Protein AF-A0A8S3TKZ2-F1 (afdb_monomer_lite)

pLDDT: mean 73.87, std 22.92, range [24.56, 98.12]

Structure (mmCIF, N/CA/C/O backbone):
data_AF-A0A8S3TKZ2-F1
#
_entry.id   AF-A0A8S3TKZ2-F1
#
loop_
_atom_site.group_PDB
_atom_site.id
_atom_site.type_symbol
_atom_site.label_atom_id
_atom_site.label_alt_id
_atom_site.label_comp_id
_atom_site.label_asym_id
_atom_site.label_entity_id
_atom_site.label_seq_id
_atom_site.pdbx_PDB_ins_code
_atom_site.Cartn_x
_atom_site.Cartn_y
_atom_site.Cartn_z
_atom_site.occupancy
_atom_site.B_iso_or_equiv
_atom_site.auth_seq_id
_atom_site.auth_comp_id
_atom_site.auth_asym_id
_atom_site.auth_atom_id
_atom_site.pdbx_PDB_model_num
ATOM 1 N N . MET A 1 1 ? -61.947 -13.249 90.163 1.00 45.12 1 MET A N 1
ATOM 2 C CA . MET A 1 1 ? -62.497 -13.855 91.392 1.00 45.12 1 MET A CA 1
ATOM 3 C C . MET A 1 1 ? -62.872 -15.284 91.060 1.00 45.12 1 MET A C 1
ATOM 5 O O . MET A 1 1 ? -63.464 -15.494 90.008 1.00 45.12 1 MET A O 1
ATOM 9 N N . ASP A 1 2 ? -62.428 -16.234 91.877 1.00 40.62 2 ASP A N 1
ATOM 10 C CA . ASP A 1 2 ? -62.630 -17.671 91.678 1.00 40.62 2 ASP A CA 1
ATOM 11 C C . ASP A 1 2 ? -64.140 -18.015 91.756 1.00 40.62 2 ASP A C 1
ATOM 13 O O . ASP A 1 2 ? -64.802 -17.582 92.706 1.00 40.62 2 ASP A O 1
ATOM 17 N N . PRO A 1 3 ? -64.723 -18.746 90.783 1.00 48.19 3 PRO A N 1
ATOM 18 C CA . PRO A 1 3 ? -66.135 -19.147 90.809 1.00 48.19 3 PRO A CA 1
ATOM 19 C C . PRO A 1 3 ? -66.532 -19.989 92.034 1.00 48.19 3 PRO A C 1
ATOM 21 O O . PRO A 1 3 ? -67.718 -20.082 92.355 1.00 48.19 3 PRO A O 1
ATOM 24 N N . ASN A 1 4 ? -65.566 -20.605 92.725 1.00 50.78 4 ASN A N 1
ATOM 25 C CA . ASN A 1 4 ? -65.834 -21.394 93.928 1.00 50.78 4 ASN A CA 1
ATOM 26 C C . ASN A 1 4 ? -66.085 -20.536 95.180 1.00 50.78 4 ASN A C 1
ATOM 28 O O . ASN A 1 4 ? -66.913 -20.920 96.007 1.00 50.78 4 ASN A O 1
ATOM 32 N N . ASP A 1 5 ? -65.480 -19.349 95.284 1.00 51.66 5 ASP A N 1
ATOM 33 C CA . ASP A 1 5 ? -65.692 -18.441 96.426 1.00 51.66 5 ASP A CA 1
ATOM 34 C C . ASP A 1 5 ? -67.096 -17.822 96.414 1.00 51.66 5 ASP A C 1
ATOM 36 O O . ASP A 1 5 ? -67.701 -17.564 97.456 1.00 51.66 5 ASP A O 1
ATOM 40 N N . THR A 1 6 ? -67.667 -17.630 95.222 1.00 55.59 6 THR A N 1
ATOM 41 C CA . THR A 1 6 ? -69.013 -17.058 95.062 1.00 55.59 6 THR A CA 1
ATOM 42 C C . THR A 1 6 ? -70.107 -18.049 95.454 1.00 55.59 6 THR A C 1
ATOM 44 O O . THR A 1 6 ? -71.150 -17.644 95.964 1.00 55.59 6 THR A O 1
ATOM 47 N N . LYS A 1 7 ? -69.870 -19.353 95.268 1.00 52.72 7 LYS A N 1
ATOM 48 C CA . LYS A 1 7 ? -70.836 -20.406 95.605 1.00 52.72 7 LYS A CA 1
ATOM 49 C C . LYS A 1 7 ? -70.915 -20.661 97.116 1.00 52.72 7 LYS A C 1
ATOM 51 O O . LYS A 1 7 ? -72.009 -20.871 97.632 1.00 52.72 7 LYS A O 1
ATOM 56 N N . LEU A 1 8 ? -69.785 -20.546 97.821 1.00 53.97 8 LEU A N 1
ATOM 57 C CA . LEU A 1 8 ? -69.705 -20.653 99.284 1.00 53.97 8 LEU A CA 1
ATOM 58 C C . LEU A 1 8 ? -70.418 -19.490 99.998 1.00 53.97 8 LEU A C 1
ATOM 60 O O . LEU A 1 8 ? -71.200 -19.726 100.916 1.00 53.97 8 LEU A O 1
ATOM 64 N N . LEU A 1 9 ? -70.254 -18.254 99.514 1.00 55.41 9 LEU A N 1
ATOM 65 C CA . LEU A 1 9 ? -70.949 -17.075 100.055 1.00 55.41 9 LEU A CA 1
ATOM 66 C C . LEU A 1 9 ? -72.476 -17.109 99.840 1.00 55.41 9 LEU A C 1
ATOM 68 O O . LEU A 1 9 ? -73.227 -16.607 100.680 1.00 55.41 9 LEU A O 1
ATOM 72 N N . LEU A 1 10 ? -72.948 -17.718 98.745 1.00 55.66 10 LEU A N 1
ATOM 73 C CA . LEU A 1 10 ? -74.380 -17.886 98.441 1.00 55.66 10 LEU A CA 1
ATOM 74 C C . LEU A 1 10 ? -75.053 -18.982 99.294 1.00 55.66 10 LEU A C 1
ATOM 76 O O . LEU A 1 10 ? -76.226 -18.848 99.657 1.00 55.66 10 LEU A O 1
ATOM 80 N N . GLU A 1 11 ? -74.328 -20.045 99.659 1.00 54.12 11 GLU A N 1
ATOM 81 C CA . GLU A 1 11 ? -74.835 -21.082 100.573 1.00 54.12 11 GLU A CA 1
ATOM 82 C C . GLU A 1 11 ? -74.856 -20.617 102.039 1.00 54.12 11 GLU A C 1
ATOM 84 O O . GLU A 1 11 ? -75.767 -20.982 102.787 1.00 54.12 11 GLU A O 1
ATOM 89 N N . GLU A 1 12 ? -73.914 -19.759 102.444 1.00 53.69 12 GLU A N 1
ATOM 90 C CA . GLU A 1 12 ? -73.842 -19.218 103.808 1.00 53.69 12 GLU A CA 1
ATOM 91 C C . GLU A 1 12 ? -74.908 -18.134 104.072 1.00 53.69 12 GLU A C 1
ATOM 93 O O . GLU A 1 12 ? -75.463 -18.045 105.168 1.00 53.69 12 GLU A O 1
ATOM 98 N N . THR A 1 13 ? -75.295 -17.374 103.042 1.00 52.72 13 THR A N 1
ATOM 99 C CA . THR A 1 13 ? -76.398 -16.397 103.123 1.00 52.72 13 THR A CA 1
ATOM 100 C C . THR A 1 13 ? -77.785 -17.044 103.066 1.00 52.72 13 THR A C 1
ATOM 102 O O . THR A 1 13 ? -78.695 -16.586 103.762 1.00 52.72 13 THR A O 1
ATOM 105 N N . SER A 1 14 ? -77.948 -18.155 102.337 1.00 50.16 14 SER A N 1
ATOM 106 C CA . SER A 1 14 ? -79.237 -18.866 102.229 1.00 50.16 14 SER A CA 1
ATOM 107 C C . SER A 1 14 ? -79.668 -19.578 103.521 1.00 50.16 14 SER A C 1
ATOM 109 O O . SER A 1 14 ? -80.851 -19.857 103.697 1.00 50.16 14 SER A O 1
ATOM 111 N N . LYS A 1 15 ? -78.745 -19.853 104.457 1.00 49.66 15 LYS A N 1
ATOM 112 C CA . LYS A 1 15 ? -79.069 -20.474 105.758 1.00 49.66 15 LYS A CA 1
ATOM 113 C C . LYS A 1 15 ? -79.494 -19.489 106.856 1.00 49.66 15 LYS A C 1
ATOM 115 O O . LYS A 1 15 ? -80.065 -19.935 107.844 1.00 49.66 15 LYS A O 1
ATOM 120 N N . ASN A 1 16 ? -79.278 -18.180 106.685 1.00 51.59 16 ASN A N 1
ATOM 121 C CA . ASN A 1 16 ? -79.499 -17.174 107.739 1.00 51.59 16 ASN A CA 1
ATOM 122 C C . ASN A 1 16 ? -80.705 -16.239 107.522 1.00 51.59 16 ASN A C 1
ATOM 124 O O . ASN A 1 16 ? -80.863 -15.273 108.262 1.00 51.59 16 ASN A O 1
ATOM 128 N N . THR A 1 17 ? -81.580 -16.496 106.548 1.00 49.69 17 THR A N 1
ATOM 129 C CA . THR A 1 17 ? -82.767 -15.651 106.309 1.00 49.69 17 THR A CA 1
ATOM 130 C C . THR A 1 17 ? -84.043 -16.476 106.159 1.00 49.69 17 THR A C 1
ATOM 132 O O . THR A 1 17 ? -84.601 -16.626 105.077 1.00 49.69 17 THR A O 1
ATOM 135 N N . LEU A 1 18 ? -84.541 -16.985 107.285 1.00 47.88 18 LEU A N 1
ATOM 136 C CA . LEU A 1 18 ? -85.962 -17.272 107.461 1.00 47.88 18 LEU A CA 1
ATOM 137 C C . LEU A 1 18 ? -86.534 -16.215 108.411 1.00 47.88 18 LEU A C 1
ATOM 139 O O . LEU A 1 18 ? -86.018 -16.016 109.505 1.00 47.88 18 LEU A O 1
ATOM 143 N N . GLU A 1 19 ? -87.589 -15.549 107.936 1.00 48.75 19 GLU A N 1
ATOM 144 C CA . GLU A 1 19 ? -88.467 -14.620 108.664 1.00 48.75 19 GLU A CA 1
ATOM 145 C C . GLU A 1 19 ? -87.931 -13.202 108.940 1.00 48.75 19 GLU A C 1
ATOM 147 O O . GLU A 1 19 ? -87.877 -12.727 110.070 1.00 48.75 19 GLU A O 1
ATOM 152 N N . ALA A 1 20 ? -87.663 -12.449 107.868 1.00 48.16 20 ALA A N 1
ATOM 153 C CA . ALA A 1 20 ? -87.858 -10.999 107.897 1.00 48.16 20 ALA A CA 1
ATOM 154 C C . ALA A 1 20 ? -89.166 -10.672 107.164 1.00 48.16 20 ALA A C 1
ATOM 156 O O . ALA A 1 20 ? -89.285 -10.866 105.954 1.00 48.16 20 ALA A O 1
ATOM 157 N N . ASN A 1 21 ? -90.165 -10.201 107.908 1.00 51.31 21 ASN A N 1
ATOM 158 C CA . ASN A 1 21 ? -91.444 -9.734 107.382 1.00 51.31 21 ASN A CA 1
ATOM 159 C C . ASN A 1 21 ? -91.210 -8.392 106.656 1.00 51.31 21 ASN A C 1
ATOM 161 O O . ASN A 1 21 ? -91.318 -7.320 107.250 1.00 51.31 21 ASN A O 1
ATOM 165 N N . ILE A 1 22 ? -90.761 -8.452 105.398 1.00 54.84 22 ILE A N 1
ATOM 166 C CA . ILE A 1 22 ? -90.490 -7.273 104.567 1.00 54.84 22 ILE A CA 1
ATOM 167 C C . ILE A 1 22 ? -91.835 -6.694 104.116 1.00 54.84 22 ILE A C 1
ATOM 169 O O . ILE A 1 22 ? -92.606 -7.371 103.437 1.00 54.84 22 ILE A O 1
ATOM 173 N N . GLU A 1 23 ? -92.119 -5.438 104.472 1.00 57.44 23 GLU A N 1
ATOM 174 C CA . GLU A 1 23 ? -93.346 -4.763 104.040 1.00 57.44 23 GLU A CA 1
ATOM 175 C C . GLU A 1 23 ? -93.497 -4.792 102.499 1.00 57.44 23 GLU A C 1
ATOM 177 O O . GLU A 1 23 ? -92.521 -4.544 101.782 1.00 57.44 23 GLU A O 1
ATOM 182 N N . PRO A 1 24 ? -94.711 -5.017 101.954 1.00 63.19 24 PRO A N 1
ATOM 183 C CA . PRO A 1 24 ? -94.948 -5.155 100.510 1.00 63.19 24 PRO A CA 1
ATOM 184 C C . PRO A 1 24 ? -94.405 -3.995 99.659 1.00 63.19 24 PRO A C 1
ATOM 186 O O . PRO A 1 24 ? -93.946 -4.203 98.536 1.00 63.19 24 PRO A O 1
ATOM 189 N N . LYS A 1 25 ? -94.402 -2.773 100.210 1.00 65.69 25 LYS A N 1
ATOM 190 C CA . LYS A 1 25 ? -93.848 -1.576 99.553 1.00 65.69 25 LYS A CA 1
ATOM 191 C C . LYS A 1 25 ? -92.332 -1.657 99.365 1.00 65.69 25 LYS A C 1
ATOM 193 O O . LYS A 1 25 ? -91.816 -1.202 98.349 1.00 65.69 25 LYS A O 1
ATOM 198 N N . THR A 1 26 ? -91.617 -2.255 100.312 1.00 68.38 26 THR A N 1
ATOM 199 C CA . THR A 1 26 ? -90.156 -2.390 100.276 1.00 68.38 26 THR A CA 1
ATOM 200 C C . THR A 1 26 ? -89.727 -3.403 99.211 1.00 68.38 26 THR A C 1
ATOM 202 O O . THR A 1 26 ? -88.758 -3.166 98.490 1.00 68.38 26 THR A O 1
ATOM 205 N N . LEU A 1 27 ? -90.497 -4.485 99.033 1.00 70.56 27 LEU A N 1
ATOM 206 C CA . LEU A 1 27 ? -90.277 -5.480 97.976 1.00 70.56 27 LEU A CA 1
ATOM 207 C C . LEU A 1 27 ? -90.553 -4.909 96.571 1.00 70.56 27 LEU A C 1
ATOM 209 O O . LEU A 1 27 ? -89.824 -5.201 95.623 1.00 70.56 27 LEU A O 1
ATOM 213 N N . GLU A 1 28 ? -91.566 -4.047 96.429 1.00 74.62 28 GLU A N 1
ATOM 214 C CA . GLU A 1 28 ? -91.862 -3.354 95.166 1.00 74.62 28 GLU A CA 1
ATOM 215 C C . GLU A 1 28 ? -90.729 -2.396 94.754 1.00 74.62 28 GLU A C 1
ATOM 217 O O . GLU A 1 28 ? -90.327 -2.363 93.587 1.00 74.62 28 GLU A O 1
ATOM 222 N N . VAL A 1 29 ? -90.175 -1.646 95.714 1.00 79.38 29 VAL A N 1
ATOM 223 C CA . VAL A 1 29 ? -89.032 -0.747 95.486 1.00 79.38 29 VAL A CA 1
ATOM 224 C C . VAL A 1 29 ? -87.781 -1.537 95.095 1.00 79.38 29 VAL A C 1
ATOM 226 O O . VAL A 1 29 ? -87.115 -1.170 94.127 1.00 79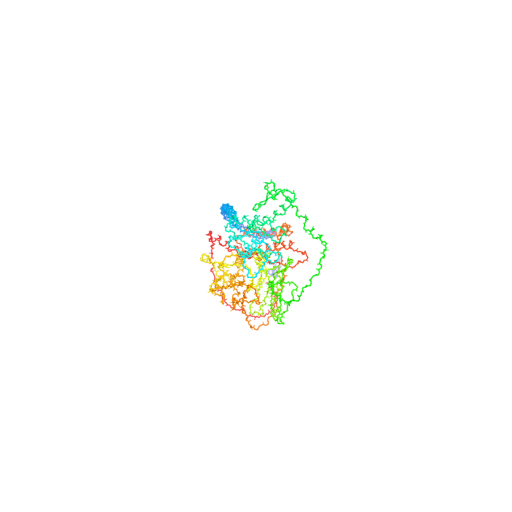.38 29 VAL A O 1
ATOM 229 N N . LEU A 1 30 ? -87.494 -2.654 95.771 1.00 76.12 30 LEU A N 1
ATOM 230 C CA . LEU A 1 30 ? -86.372 -3.539 95.434 1.00 76.12 30 LEU A CA 1
ATOM 231 C C . LEU A 1 30 ? -86.493 -4.129 94.021 1.00 76.12 30 LEU A C 1
ATOM 233 O O . LEU A 1 30 ? -85.522 -4.101 93.267 1.00 76.12 30 LEU A O 1
ATOM 237 N N . ASN A 1 31 ? -87.685 -4.575 93.614 1.00 79.06 31 ASN A N 1
ATOM 238 C CA . ASN A 1 31 ? -87.917 -5.083 92.258 1.00 79.06 31 ASN A CA 1
ATOM 239 C C . ASN A 1 31 ? -87.780 -3.989 91.187 1.00 79.06 31 ASN A C 1
ATOM 241 O O . ASN A 1 31 ? -87.237 -4.238 90.110 1.00 79.06 31 ASN A O 1
ATOM 245 N N . LYS A 1 32 ? -88.215 -2.755 91.477 1.00 81.94 32 LYS A N 1
ATOM 246 C CA . LYS A 1 32 ? -87.976 -1.603 90.593 1.00 81.94 32 LYS A CA 1
ATOM 247 C C . LYS A 1 32 ? -86.482 -1.315 90.451 1.00 81.94 32 LYS A C 1
ATOM 249 O O . LYS A 1 32 ? -86.010 -1.164 89.326 1.00 81.94 32 LYS A O 1
ATOM 254 N N . ILE A 1 33 ? -85.725 -1.306 91.549 1.00 83.75 33 ILE A N 1
ATOM 255 C CA . ILE A 1 33 ? -84.266 -1.113 91.521 1.00 83.75 33 ILE A CA 1
ATOM 256 C C . ILE A 1 33 ? -83.595 -2.216 90.694 1.00 83.75 33 ILE A C 1
ATOM 258 O O . ILE A 1 33 ? -82.811 -1.904 89.801 1.00 83.75 33 ILE A O 1
ATOM 262 N N . LEU A 1 34 ? -83.958 -3.482 90.912 1.00 80.19 34 LEU A N 1
ATOM 263 C CA . LEU A 1 34 ? -83.402 -4.622 90.180 1.00 80.19 34 LEU A CA 1
ATOM 264 C C . LEU A 1 34 ? -83.669 -4.532 88.670 1.00 80.19 34 LEU A C 1
ATOM 266 O O . LEU A 1 34 ? -82.749 -4.697 87.873 1.00 80.19 34 LEU A O 1
ATOM 270 N N . ASN A 1 35 ? -84.895 -4.195 88.266 1.00 82.12 35 ASN A N 1
ATOM 271 C CA . ASN A 1 35 ? -85.236 -4.006 86.852 1.00 82.12 35 ASN A CA 1
ATOM 272 C C . ASN A 1 35 ? -84.461 -2.841 86.218 1.00 82.12 35 ASN A C 1
ATOM 274 O O . ASN A 1 35 ? -84.045 -2.917 85.060 1.00 82.12 35 ASN A O 1
ATOM 278 N N . THR A 1 36 ? -84.218 -1.778 86.986 1.00 85.75 36 THR A N 1
ATOM 279 C CA . THR A 1 36 ? -83.426 -0.631 86.528 1.00 85.75 36 THR A CA 1
ATOM 280 C C . THR A 1 36 ? -81.954 -1.015 86.360 1.00 85.75 36 THR A C 1
ATOM 282 O O . THR A 1 36 ? -81.354 -0.691 85.337 1.00 85.75 36 THR A O 1
ATOM 285 N N . LEU A 1 37 ? -81.391 -1.777 87.305 1.00 83.12 37 LEU A N 1
ATOM 286 C CA . LEU A 1 37 ? -80.022 -2.300 87.240 1.00 83.12 37 LEU A CA 1
ATOM 287 C C . LEU A 1 37 ? -79.828 -3.268 86.066 1.00 83.12 37 LEU A C 1
ATOM 289 O O . LEU A 1 37 ? -78.842 -3.158 85.341 1.00 83.12 37 LEU A O 1
ATOM 293 N N . LEU A 1 38 ? -80.792 -4.156 85.809 1.00 82.44 38 LEU A N 1
ATOM 294 C CA . LEU A 1 38 ? -80.776 -5.039 84.637 1.00 82.44 38 LEU A CA 1
ATOM 295 C C . LEU A 1 38 ? -80.818 -4.240 83.327 1.00 82.44 38 LEU A C 1
ATOM 297 O O . LEU A 1 38 ? -80.052 -4.513 82.402 1.00 82.44 38 LEU A O 1
ATOM 301 N N . SER A 1 39 ? -81.658 -3.203 83.254 1.00 88.94 39 SER A N 1
ATOM 302 C CA . SER A 1 39 ? -81.695 -2.309 82.093 1.00 88.94 39 SER A CA 1
ATOM 303 C C . SER A 1 39 ? -80.388 -1.533 81.908 1.00 88.94 39 SER A C 1
ATOM 305 O O . SER A 1 39 ? -79.998 -1.284 80.766 1.00 88.94 39 SER A O 1
ATOM 307 N N . MET A 1 40 ? -79.727 -1.127 82.994 1.00 88.75 40 MET A N 1
ATOM 308 C CA . MET A 1 40 ? -78.432 -0.449 82.940 1.00 88.75 40 MET A CA 1
ATOM 309 C C . MET A 1 40 ? -77.329 -1.391 82.461 1.00 88.75 40 MET A C 1
ATOM 311 O O . MET A 1 40 ? -76.592 -1.012 81.556 1.00 88.75 40 MET A O 1
ATOM 315 N N . ASN A 1 41 ? -77.276 -2.627 82.962 1.00 84.81 41 ASN A N 1
ATOM 316 C CA . ASN A 1 41 ? -76.316 -3.632 82.498 1.00 84.81 41 ASN A CA 1
ATOM 317 C C . ASN A 1 41 ? -76.461 -3.920 80.998 1.00 84.81 41 ASN A C 1
ATOM 319 O O . ASN A 1 41 ? -75.466 -3.941 80.280 1.00 84.81 41 ASN A O 1
ATOM 323 N N . ASN A 1 42 ? -77.691 -4.037 80.488 1.00 87.19 42 ASN A N 1
ATOM 324 C CA . ASN A 1 42 ? -77.916 -4.223 79.050 1.00 87.19 42 ASN A CA 1
ATOM 325 C C . ASN A 1 42 ? -77.444 -3.021 78.211 1.00 87.19 42 ASN A C 1
ATOM 327 O O . ASN A 1 42 ? -76.952 -3.190 77.096 1.00 87.19 42 ASN A O 1
ATOM 331 N N . ARG A 1 43 ? -77.584 -1.792 78.728 1.00 92.44 43 ARG A N 1
ATOM 332 C CA . ARG A 1 43 ? -77.067 -0.587 78.058 1.00 92.44 43 ARG A CA 1
ATOM 333 C C . ARG A 1 43 ? -75.542 -0.523 78.098 1.00 92.44 43 ARG A C 1
ATOM 335 O O . ARG A 1 43 ? -74.959 -0.114 77.101 1.00 92.44 43 ARG A O 1
ATOM 342 N N . ILE A 1 44 ? -74.922 -0.936 79.203 1.00 90.62 44 ILE A N 1
ATOM 343 C CA . ILE A 1 44 ? -73.462 -1.020 79.344 1.00 90.62 44 ILE A CA 1
ATOM 344 C C . ILE A 1 44 ? -72.897 -2.019 78.334 1.00 90.62 44 ILE A C 1
ATOM 346 O O . ILE A 1 44 ? -72.031 -1.636 77.558 1.00 90.62 44 ILE A O 1
ATOM 350 N N . ALA A 1 45 ? -73.477 -3.218 78.228 1.00 85.50 45 ALA A N 1
ATOM 351 C CA . ALA A 1 45 ? -73.051 -4.215 77.244 1.00 85.50 45 ALA A CA 1
ATOM 352 C C . ALA A 1 45 ? -73.101 -3.677 75.802 1.00 85.50 45 ALA A C 1
ATOM 354 O O . ALA A 1 45 ? -72.194 -3.920 75.010 1.00 85.50 45 ALA A O 1
ATOM 355 N N . LYS A 1 46 ? -74.134 -2.887 75.465 1.00 90.44 46 LYS A N 1
ATOM 356 C CA . LYS A 1 46 ? -74.254 -2.243 74.147 1.00 90.44 46 LYS A CA 1
ATOM 357 C C . LYS A 1 46 ? -73.207 -1.145 73.924 1.00 90.44 46 LYS A C 1
ATOM 359 O O . LYS A 1 46 ? -72.736 -0.980 72.805 1.00 90.44 46 LYS A O 1
ATOM 364 N N . ILE A 1 47 ? -72.853 -0.392 74.966 1.00 90.94 47 ILE A N 1
ATOM 365 C CA . ILE A 1 47 ? -71.779 0.610 74.905 1.00 90.94 47 ILE A CA 1
ATOM 366 C C . ILE A 1 47 ? -70.431 -0.082 74.704 1.00 90.94 47 ILE A C 1
ATOM 368 O O . ILE A 1 47 ? -69.669 0.352 73.849 1.00 90.94 47 ILE A O 1
ATOM 372 N N . GLU A 1 48 ? -70.162 -1.172 75.421 1.00 88.38 48 GLU A N 1
ATOM 373 C CA . GLU A 1 48 ? -68.935 -1.962 75.262 1.00 88.38 48 GLU A CA 1
ATOM 374 C C . GLU A 1 48 ? -68.777 -2.465 73.820 1.00 88.38 48 GLU A C 1
ATOM 376 O O . GLU A 1 48 ? -67.702 -2.321 73.240 1.00 88.38 48 GLU A O 1
ATOM 381 N N . THR A 1 49 ? -69.863 -2.931 73.187 1.00 89.69 49 THR A N 1
ATOM 382 C CA . THR A 1 49 ? -69.820 -3.364 71.776 1.00 89.69 49 THR A CA 1
ATOM 383 C C . THR A 1 49 ? -69.569 -2.214 70.795 1.00 89.69 49 THR A C 1
ATOM 385 O O . THR A 1 49 ? -68.896 -2.398 69.785 1.00 89.69 49 THR A O 1
ATOM 388 N N . GLU A 1 50 ? -70.120 -1.023 71.039 1.00 91.06 50 GLU A N 1
ATOM 389 C CA . GLU A 1 50 ? -69.868 0.144 70.178 1.00 91.06 50 GLU A CA 1
ATOM 390 C C . GLU A 1 50 ? -68.453 0.713 70.376 1.00 91.06 50 GLU A C 1
ATOM 392 O O . GLU A 1 50 ? -67.839 1.168 69.413 1.00 91.06 50 GLU A O 1
ATOM 397 N N . VAL A 1 51 ? -67.897 0.637 71.589 1.00 91.81 51 VAL A N 1
ATOM 398 C CA . VAL A 1 51 ? -66.497 1.005 71.863 1.00 91.81 51 VAL A CA 1
ATOM 399 C C . VAL A 1 51 ? -65.535 0.080 71.116 1.00 91.81 51 VAL A C 1
ATOM 401 O O . VAL A 1 51 ? -64.563 0.560 70.538 1.00 91.81 51 VAL A O 1
ATOM 404 N N . GLU A 1 52 ? -65.834 -1.217 71.047 1.00 90.31 52 GLU A N 1
ATOM 405 C CA . GLU A 1 52 ? -65.037 -2.179 70.279 1.00 90.31 52 GLU A CA 1
ATOM 406 C C . GLU A 1 52 ? -65.012 -1.839 68.776 1.00 90.31 52 GLU A C 1
ATOM 408 O O . GLU A 1 52 ? -63.950 -1.838 68.153 1.00 90.31 52 GLU A O 1
ATOM 413 N N . LYS A 1 53 ? -66.151 -1.430 68.199 1.00 92.19 53 LYS A N 1
ATOM 414 C CA . LYS A 1 53 ? -66.214 -0.952 66.803 1.00 92.19 53 LYS A CA 1
ATOM 415 C C . LYS A 1 53 ? -65.414 0.331 66.573 1.00 92.19 53 LYS A C 1
ATOM 417 O O . LYS A 1 53 ? -64.835 0.508 65.504 1.00 92.19 53 LYS A O 1
ATOM 422 N N . ILE A 1 54 ? -65.391 1.243 67.547 1.00 92.56 54 ILE A N 1
ATOM 423 C CA . ILE A 1 54 ? -64.607 2.485 67.460 1.00 92.56 54 ILE A CA 1
ATOM 424 C C . ILE A 1 54 ? -63.105 2.178 67.437 1.00 92.56 54 ILE A C 1
ATOM 426 O O . ILE A 1 54 ? -62.364 2.843 66.709 1.00 92.56 54 ILE A O 1
ATOM 430 N N . GLU A 1 55 ? -62.654 1.167 68.180 1.00 87.88 55 GLU A N 1
ATOM 431 C CA . GLU A 1 55 ? -61.245 0.765 68.164 1.00 87.88 55 GLU A CA 1
ATOM 432 C C . GLU A 1 55 ? -60.836 0.191 66.793 1.00 87.88 55 GLU A C 1
ATOM 434 O O . GLU A 1 55 ? -59.768 0.540 66.288 1.00 87.88 55 GLU A O 1
ATOM 439 N N . ASP A 1 56 ? -61.715 -0.567 66.121 1.00 89.75 56 ASP A N 1
ATOM 440 C CA . ASP A 1 56 ? -61.480 -1.043 64.744 1.00 89.75 56 ASP A CA 1
ATOM 441 C C . ASP A 1 56 ? -61.377 0.121 63.737 1.00 89.75 56 ASP A C 1
ATOM 443 O O . ASP A 1 56 ? -60.437 0.196 62.941 1.00 89.75 56 ASP A O 1
ATOM 447 N N . VAL A 1 57 ? -62.277 1.111 63.822 1.00 92.75 57 VAL A N 1
ATOM 448 C CA . VAL A 1 57 ? -62.224 2.322 62.975 1.00 92.75 57 VAL A CA 1
ATOM 449 C C . VAL A 1 57 ? -60.928 3.105 63.196 1.00 92.75 57 VAL A C 1
ATOM 451 O O . VAL A 1 57 ? -60.315 3.583 62.240 1.00 92.75 57 VAL A O 1
ATOM 454 N N . LYS A 1 58 ? -60.474 3.226 64.445 1.00 92.19 58 LYS A N 1
ATOM 455 C CA . LYS A 1 58 ? -59.210 3.889 64.787 1.00 92.19 58 LYS A CA 1
ATOM 456 C C . LYS A 1 58 ? -58.009 3.151 64.192 1.00 92.19 58 LYS A C 1
ATOM 458 O O . LYS A 1 58 ? -57.091 3.800 63.685 1.00 92.19 58 LYS A O 1
ATOM 463 N N . GLN A 1 59 ? -58.025 1.820 64.195 1.00 89.94 59 GLN A N 1
ATOM 464 C CA . GLN A 1 59 ? -56.971 1.014 63.583 1.00 89.94 59 GLN A CA 1
ATOM 465 C C . GLN A 1 59 ? -56.935 1.187 62.056 1.00 89.94 59 GLN A C 1
ATOM 467 O O . GLN A 1 59 ? -55.864 1.400 61.482 1.00 89.94 59 GLN A O 1
ATOM 472 N N . GLN A 1 60 ? -58.098 1.191 61.397 1.00 92.81 60 GLN A N 1
ATOM 473 C CA . GLN A 1 60 ? -58.202 1.464 59.959 1.00 92.81 60 GLN A CA 1
ATOM 474 C C . GLN A 1 60 ? -57.732 2.882 59.606 1.00 92.81 60 GLN A C 1
ATOM 476 O O . GLN A 1 60 ? -56.977 3.062 58.648 1.00 92.81 60 GLN A O 1
ATOM 481 N N . LEU A 1 61 ? -58.109 3.887 60.403 1.00 94.38 61 LEU A N 1
ATOM 482 C CA . LEU A 1 61 ? -57.681 5.274 60.209 1.00 94.38 61 LEU A CA 1
ATOM 483 C C . LEU A 1 61 ? -56.157 5.413 60.315 1.00 94.38 61 LEU A C 1
ATOM 485 O O . LEU A 1 61 ? -55.548 6.099 59.497 1.00 94.38 61 LEU A O 1
ATOM 489 N N . SER A 1 62 ? -55.526 4.707 61.257 1.00 92.25 62 SER A N 1
ATOM 490 C CA . SER A 1 62 ? -54.066 4.695 61.382 1.00 92.25 62 SER A CA 1
ATOM 491 C C . SER A 1 62 ? -53.380 4.136 60.130 1.00 92.25 62 SER A C 1
ATOM 493 O O . SER A 1 62 ? -52.353 4.671 59.715 1.00 92.25 62 SER A O 1
ATOM 495 N N . SER A 1 63 ? -53.957 3.113 59.490 1.00 92.31 63 SER A N 1
ATOM 496 C CA . SER A 1 63 ? -53.438 2.574 58.225 1.00 92.31 63 SER A CA 1
ATOM 497 C C . 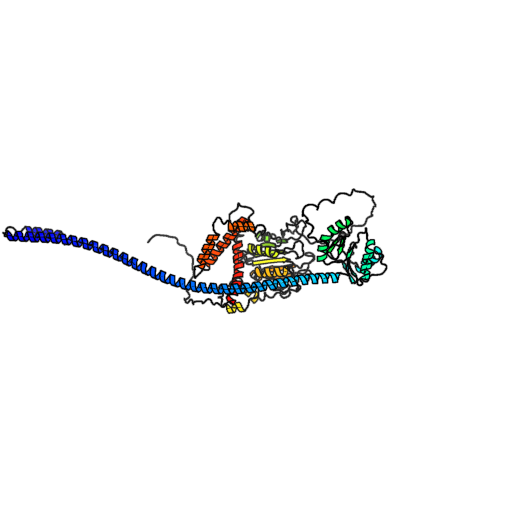SER A 1 63 ? -53.566 3.568 57.065 1.00 92.31 63 SER A C 1
ATOM 499 O O . SER A 1 63 ? -52.661 3.674 56.235 1.00 92.31 63 SER A O 1
ATOM 501 N N . VAL A 1 64 ? -54.668 4.322 57.004 1.00 93.88 64 VAL A N 1
ATOM 502 C CA . VAL A 1 64 ? -54.878 5.347 55.969 1.00 93.88 64 VAL A CA 1
ATOM 503 C C . VAL A 1 64 ? -53.885 6.498 56.121 1.00 93.88 64 VAL A C 1
ATOM 505 O O . VAL A 1 64 ? -53.321 6.926 55.119 1.00 93.88 64 VAL A O 1
ATOM 508 N N . VAL A 1 65 ? -53.615 6.947 57.350 1.00 93.62 65 VAL A N 1
ATOM 509 C CA . VAL A 1 65 ? -52.619 7.999 57.620 1.00 93.62 65 VAL A CA 1
ATOM 510 C C . VAL A 1 65 ? -51.229 7.571 57.141 1.00 93.62 65 VAL A C 1
ATOM 512 O O . VAL A 1 65 ? -50.603 8.299 56.383 1.00 93.62 65 VAL A O 1
ATOM 515 N N . GLN A 1 66 ? -50.800 6.344 57.448 1.00 91.69 66 GLN A N 1
ATOM 516 C CA . GLN A 1 66 ? -49.507 5.828 56.971 1.00 91.69 66 GLN A CA 1
ATOM 517 C C . GLN A 1 66 ? -49.407 5.773 55.440 1.00 91.69 66 GLN A C 1
ATOM 519 O O . GLN A 1 66 ? -48.352 6.037 54.863 1.00 91.69 66 GLN A O 1
ATOM 524 N N . ARG A 1 67 ? -50.502 5.420 54.756 1.00 93.81 67 ARG A N 1
ATOM 525 C CA . ARG A 1 67 ? -50.547 5.440 53.287 1.00 93.81 67 ARG A CA 1
ATOM 526 C C . ARG A 1 67 ? -50.496 6.861 52.733 1.00 93.81 67 ARG A C 1
ATOM 528 O O . ARG A 1 67 ? -49.865 7.063 51.701 1.00 93.81 67 ARG A O 1
ATOM 535 N N . MET A 1 68 ? -51.135 7.818 53.404 1.00 93.69 68 MET A N 1
ATOM 536 C CA . MET A 1 68 ? -51.096 9.231 53.029 1.00 93.69 68 MET A CA 1
ATOM 537 C C . MET A 1 68 ? -49.675 9.790 53.136 1.00 93.69 68 MET A C 1
ATOM 539 O O . MET A 1 68 ? -49.195 10.374 52.170 1.00 93.69 68 MET A O 1
ATOM 543 N N . ASP A 1 69 ? -48.966 9.494 54.229 1.00 92.31 69 ASP A N 1
ATOM 544 C CA . ASP A 1 69 ? -47.564 9.894 54.411 1.00 92.31 69 ASP A CA 1
ATOM 545 C C . ASP A 1 69 ? -46.676 9.350 53.280 1.00 92.31 69 ASP A C 1
ATOM 547 O O . ASP A 1 69 ? -45.802 10.038 52.755 1.00 92.31 69 ASP A O 1
ATOM 551 N N . HIS A 1 70 ? -46.907 8.105 52.850 1.00 91.75 70 HIS A N 1
ATOM 552 C CA . HIS A 1 70 ? -46.162 7.529 51.730 1.00 91.75 70 HIS A CA 1
ATOM 553 C C . HIS A 1 70 ? -46.450 8.248 50.402 1.00 91.75 70 HIS A C 1
ATOM 555 O O . HIS A 1 70 ? -45.534 8.484 49.616 1.00 91.75 70 HIS A O 1
ATOM 561 N N . VAL A 1 71 ? -47.705 8.629 50.153 1.00 93.12 71 VAL A N 1
ATOM 562 C CA . VAL A 1 71 ? -48.089 9.383 48.952 1.00 93.12 71 VAL A CA 1
ATOM 563 C C . VAL A 1 71 ? -47.490 10.790 48.961 1.00 93.12 71 VAL A C 1
ATOM 565 O O . VAL A 1 71 ? -46.995 11.228 47.926 1.00 93.12 71 VAL A O 1
ATOM 568 N N . GLU A 1 72 ? -47.482 11.480 50.101 1.00 92.75 72 GLU A N 1
ATOM 569 C CA . GLU A 1 72 ? -46.878 12.813 50.223 1.00 92.75 72 GLU A CA 1
ATOM 570 C C . GLU A 1 72 ? -45.373 12.788 49.939 1.00 92.75 72 GLU A C 1
ATOM 572 O O . GLU A 1 72 ? -44.881 13.624 49.179 1.00 92.75 72 GLU A O 1
ATOM 577 N N . ASN A 1 73 ? -44.663 11.779 50.452 1.00 92.81 73 ASN A N 1
ATOM 578 C CA . ASN A 1 73 ? -43.245 11.581 50.147 1.00 92.81 73 ASN A CA 1
ATOM 579 C C . ASN A 1 73 ? -43.015 11.333 48.646 1.00 92.81 73 ASN A C 1
ATOM 581 O O . ASN A 1 73 ? -42.189 12.003 48.031 1.00 92.81 73 ASN A O 1
ATOM 585 N N . ASN A 1 74 ? -43.814 10.461 48.021 1.00 94.69 74 ASN A N 1
ATOM 586 C CA . ASN A 1 74 ? -43.707 10.196 46.582 1.00 94.69 74 ASN A CA 1
ATOM 587 C C . ASN A 1 74 ? -43.987 11.449 45.728 1.00 94.69 74 ASN A C 1
ATOM 589 O O . ASN A 1 74 ? -43.370 11.640 44.681 1.00 94.69 74 ASN A O 1
ATOM 593 N N . ILE A 1 75 ? -44.919 12.312 46.148 1.00 93.81 75 ILE A N 1
ATOM 594 C CA . ILE A 1 75 ? -45.209 13.576 45.454 1.00 93.81 75 ILE A CA 1
ATOM 595 C C . ILE A 1 75 ? -44.022 14.538 45.559 1.00 93.81 75 ILE A C 1
ATOM 597 O O . ILE A 1 75 ? -43.674 15.171 44.560 1.00 93.81 75 ILE A O 1
ATOM 601 N N . ALA A 1 76 ? -43.392 14.640 46.731 1.00 91.56 76 ALA A N 1
ATOM 602 C CA . ALA A 1 76 ? -42.208 15.475 46.920 1.00 91.56 76 ALA A CA 1
ATOM 603 C C . ALA A 1 76 ? -41.043 15.009 46.028 1.00 91.56 76 ALA A C 1
ATOM 605 O O . ALA A 1 76 ? -40.426 15.830 45.343 1.00 91.56 76 ALA A O 1
ATOM 606 N N . ASP A 1 77 ? -40.814 13.697 45.950 1.00 93.50 77 ASP A N 1
ATOM 607 C CA . ASP A 1 77 ? -39.783 13.106 45.092 1.00 93.50 77 ASP A CA 1
ATOM 608 C C . ASP A 1 77 ? -40.045 13.394 43.602 1.00 93.50 77 ASP A C 1
ATOM 610 O O . ASP A 1 77 ? -39.140 13.796 42.866 1.00 93.50 77 ASP A O 1
ATOM 614 N N . LEU A 1 78 ? -41.298 13.273 43.148 1.00 92.88 78 LEU A N 1
ATOM 615 C CA . LEU A 1 78 ? -41.682 13.594 41.767 1.00 92.88 78 LEU A CA 1
ATOM 616 C C . LEU A 1 78 ? -41.490 15.078 41.427 1.00 92.88 78 LEU A C 1
ATOM 618 O O . LEU A 1 78 ? -41.064 15.410 40.319 1.00 92.88 78 LEU A O 1
ATOM 622 N N . GLN A 1 79 ? -41.788 15.984 42.360 1.00 92.56 79 GLN A N 1
ATOM 623 C CA . GLN A 1 79 ? -41.569 17.420 42.164 1.00 92.56 79 GLN A CA 1
ATOM 624 C C . GLN A 1 79 ? -40.083 17.753 42.029 1.00 92.56 79 GLN A C 1
ATOM 626 O O . GLN A 1 79 ? -39.707 18.548 41.163 1.00 92.56 79 GLN A O 1
ATOM 631 N N . GLN A 1 80 ? -39.237 17.119 42.841 1.00 92.44 80 GLN A N 1
ATOM 632 C CA . GLN A 1 80 ? -37.791 17.270 42.748 1.00 92.44 80 GLN A CA 1
ATOM 633 C C . GLN A 1 80 ? -37.267 16.753 41.401 1.00 92.44 80 GLN A C 1
ATOM 635 O O . GLN A 1 80 ? -36.511 17.456 40.727 1.00 92.44 80 GLN A O 1
ATOM 640 N N . HIS A 1 81 ? -37.735 15.584 40.955 1.00 92.06 81 HIS A N 1
ATOM 641 C CA . HIS A 1 81 ? -37.305 15.010 39.682 1.00 92.06 81 HIS A CA 1
ATOM 642 C C . HIS A 1 81 ? -37.717 15.865 38.469 1.00 92.06 81 HIS A C 1
ATOM 644 O O . HIS A 1 81 ? -36.918 16.072 37.556 1.00 92.06 81 HIS A O 1
ATOM 650 N N . ASN A 1 82 ? -38.923 16.446 38.479 1.00 88.25 82 ASN A N 1
ATOM 651 C CA . ASN A 1 82 ? -39.361 17.371 37.427 1.00 88.25 82 ASN A CA 1
ATOM 652 C C . ASN A 1 82 ? -38.467 18.615 37.331 1.00 88.25 82 ASN A C 1
ATOM 654 O O . ASN A 1 82 ? -38.103 19.025 36.231 1.00 88.25 82 ASN A O 1
ATOM 658 N N . LYS A 1 83 ? -38.059 19.183 38.470 1.00 90.75 83 LYS A N 1
ATOM 659 C CA . LYS A 1 83 ? -37.158 20.342 38.501 1.00 90.75 83 LYS A CA 1
ATOM 660 C C . LYS A 1 83 ? -35.770 20.009 37.947 1.00 90.75 83 LYS A C 1
ATOM 662 O O . LYS A 1 83 ? -35.149 20.823 37.269 1.00 90.75 83 LYS A O 1
ATOM 667 N N . GLU A 1 84 ? -35.271 18.809 38.228 1.00 90.62 84 GLU A N 1
ATOM 668 C CA . GLU A 1 84 ? -34.009 18.323 37.665 1.00 90.62 84 GLU A CA 1
ATOM 669 C C . GLU A 1 84 ? -34.098 18.124 36.146 1.00 90.62 84 GLU A C 1
ATOM 671 O O . GLU A 1 84 ? -33.167 18.499 35.428 1.00 90.62 84 GLU A O 1
ATOM 676 N N . MET A 1 85 ? -35.229 17.618 35.639 1.00 87.31 85 MET A N 1
ATOM 677 C CA . MET A 1 85 ? -35.478 17.510 34.198 1.00 87.31 85 MET A CA 1
ATOM 678 C C . MET A 1 85 ? -35.520 18.875 33.502 1.00 87.31 85 MET A C 1
ATOM 680 O O . MET A 1 85 ? -34.903 19.027 32.452 1.00 87.31 85 MET A O 1
ATOM 684 N N . GLU A 1 86 ? -36.193 19.878 34.070 1.00 87.75 86 GLU A N 1
ATOM 685 C CA . GLU A 1 86 ? -36.250 21.233 33.493 1.00 87.75 86 GLU A CA 1
ATOM 686 C C . GLU A 1 86 ? -34.851 21.842 33.318 1.00 87.75 86 GLU A C 1
ATOM 688 O O . GLU A 1 86 ? -34.509 22.321 32.234 1.00 87.75 86 GLU A O 1
ATOM 693 N N . ASN A 1 87 ? -33.999 21.724 34.341 1.00 85.31 87 ASN A N 1
ATOM 694 C CA . ASN A 1 87 ? -32.608 22.178 34.266 1.00 85.31 87 ASN A CA 1
ATOM 695 C C . ASN A 1 87 ? -31.806 21.409 33.199 1.00 85.31 87 ASN A C 1
ATOM 697 O O . ASN A 1 87 ? -30.949 21.980 32.520 1.00 85.31 87 ASN A O 1
ATOM 701 N N . SER A 1 88 ? -32.081 20.110 33.034 1.00 88.56 88 SER A N 1
ATOM 702 C CA . SER A 1 88 ? -31.458 19.287 31.993 1.00 88.56 88 SER A CA 1
ATOM 703 C C . SER A 1 88 ? -31.861 19.741 30.585 1.00 88.56 88 SER A C 1
ATOM 705 O O . SER A 1 88 ? -30.999 19.884 29.714 1.00 88.56 88 SER A O 1
ATOM 707 N N . PHE A 1 89 ? -33.145 20.048 30.363 1.00 83.06 89 PHE A N 1
ATOM 708 C CA . PHE A 1 89 ? -33.640 20.549 29.078 1.00 83.06 89 PHE A CA 1
ATOM 709 C C . PHE A 1 89 ? -33.018 21.892 28.693 1.00 83.06 89 PHE A C 1
ATOM 711 O O . PHE A 1 89 ? -32.639 22.078 27.535 1.00 83.06 89 PHE A O 1
ATOM 718 N N . GLU A 1 90 ? -32.850 22.805 29.649 1.00 85.38 90 GLU A N 1
ATOM 719 C CA . GLU A 1 90 ? -32.183 24.086 29.402 1.00 85.38 90 GLU A CA 1
ATOM 720 C C . GLU A 1 90 ? -30.709 23.888 29.010 1.00 85.38 90 GLU A C 1
ATOM 722 O O . GLU A 1 90 ? -30.237 24.456 28.019 1.00 85.38 90 GLU A O 1
ATOM 727 N N . GLY A 1 91 ? -29.996 23.002 29.715 1.00 83.69 91 GLY A N 1
ATOM 728 C CA . GLY A 1 91 ? -28.627 22.623 29.364 1.00 83.69 91 GLY A CA 1
ATOM 729 C C . GLY A 1 91 ? -28.524 22.000 27.967 1.00 83.69 91 GLY A C 1
ATOM 730 O O . GLY A 1 91 ? -27.609 22.321 27.204 1.00 83.69 91 GLY A O 1
ATOM 731 N N . MET A 1 92 ? -29.488 21.156 27.595 1.00 85.81 92 MET A N 1
ATOM 732 C CA . MET A 1 92 ? -29.544 20.534 26.273 1.00 85.81 92 MET A CA 1
ATOM 733 C C . MET A 1 92 ? -29.813 21.557 25.160 1.00 85.81 92 MET A C 1
ATOM 735 O O . MET A 1 92 ? -29.158 21.495 24.119 1.00 85.81 92 MET A O 1
ATOM 739 N N . GLY A 1 93 ? -30.683 22.547 25.388 1.00 79.88 93 GLY A N 1
ATOM 740 C CA . GLY A 1 93 ? -30.935 23.640 24.440 1.00 79.88 93 GLY A CA 1
ATOM 741 C C . GLY A 1 93 ? -29.661 24.404 24.065 1.00 79.88 93 GLY A C 1
ATOM 742 O O . GLY A 1 93 ? -29.367 24.590 22.884 1.00 79.88 93 GLY A O 1
ATOM 743 N N . GLN A 1 94 ? -28.830 24.734 25.057 1.00 86.12 94 GLN A N 1
ATOM 744 C CA . GLN A 1 94 ? -27.546 25.414 24.833 1.00 86.12 94 GLN A CA 1
ATOM 745 C C . GLN A 1 94 ? -26.528 24.550 24.071 1.00 86.12 94 GLN A C 1
ATOM 747 O O . GLN A 1 94 ? -25.678 25.067 23.341 1.00 86.12 94 GLN A O 1
ATOM 752 N N . VAL A 1 95 ? -26.563 23.225 24.256 1.00 88.69 95 VAL A N 1
ATOM 753 C CA . VAL A 1 95 ? -25.704 22.295 23.504 1.00 88.69 95 VAL A CA 1
ATOM 754 C C . VAL A 1 95 ? -26.136 22.231 22.041 1.00 88.69 95 VAL A C 1
ATOM 756 O O . VAL A 1 95 ? -25.272 22.258 21.164 1.00 88.69 95 VAL A O 1
ATOM 759 N N . VAL A 1 96 ? -27.445 22.187 21.776 1.00 88.06 96 VAL A N 1
ATOM 760 C CA . VAL A 1 96 ? -28.002 22.171 20.416 1.00 88.06 96 VAL A CA 1
ATOM 761 C C . VAL A 1 96 ? -27.656 23.456 19.665 1.00 88.06 96 VAL A C 1
ATOM 763 O O . VAL A 1 96 ? -27.189 23.380 18.532 1.00 88.06 96 VAL A O 1
ATOM 766 N N . GLU A 1 97 ? -27.794 24.621 20.296 1.00 89.00 97 GLU A N 1
ATOM 767 C CA . GLU A 1 97 ? -27.459 25.911 19.679 1.00 89.00 97 GLU A CA 1
ATOM 768 C C . GLU A 1 97 ? -25.978 25.979 19.267 1.00 89.00 97 GLU A C 1
ATOM 770 O O . GLU A 1 97 ? -25.655 26.242 18.108 1.00 89.00 97 GLU A O 1
ATOM 775 N N . LYS A 1 98 ? -25.066 25.585 20.166 1.00 89.56 98 LYS A N 1
ATOM 776 C CA . LYS A 1 98 ? -23.625 25.504 19.860 1.00 89.56 98 LYS A CA 1
ATOM 777 C C . LYS A 1 98 ? -23.302 24.481 18.769 1.00 89.56 98 LYS A C 1
ATOM 779 O O . LYS A 1 98 ? -22.339 24.655 18.020 1.00 89.56 98 LYS A O 1
ATOM 784 N N . ALA A 1 99 ? -24.063 23.389 18.689 1.00 85.88 99 ALA A N 1
ATOM 785 C CA . ALA A 1 99 ? -23.899 22.396 17.633 1.00 85.88 99 ALA A CA 1
ATOM 786 C C . ALA A 1 99 ? -24.333 22.949 16.266 1.00 85.88 99 ALA A C 1
ATOM 788 O O . ALA A 1 99 ? -23.648 22.689 15.274 1.00 85.88 99 ALA A O 1
ATOM 789 N N . LEU A 1 100 ? -25.412 23.737 16.216 1.00 89.44 100 LEU A N 1
ATOM 790 C CA . LEU A 1 100 ? -25.887 24.400 14.998 1.00 89.44 100 LEU A CA 1
ATOM 791 C C . LEU A 1 100 ? -24.866 25.419 14.477 1.00 89.44 100 LEU A C 1
ATOM 793 O O . LEU A 1 100 ? -24.482 25.331 13.311 1.00 89.44 100 LEU A O 1
ATOM 797 N N . GLU A 1 101 ? -24.330 26.286 15.342 1.00 91.25 101 GLU A N 1
ATOM 798 C CA . GLU A 1 101 ? -23.273 27.243 14.968 1.00 91.25 101 GLU A CA 1
ATOM 799 C C . GLU A 1 101 ? -22.045 26.534 14.374 1.00 91.25 101 GLU A C 1
ATOM 801 O O . GLU A 1 101 ? -21.495 26.934 13.345 1.00 91.25 101 GLU A O 1
ATOM 806 N N . LYS A 1 102 ? -21.621 25.421 14.986 1.00 91.62 102 LYS A N 1
ATOM 807 C CA . LYS A 1 102 ? -20.477 24.652 14.484 1.00 91.62 102 LYS A CA 1
ATOM 808 C C . LYS A 1 102 ? -20.772 23.951 13.157 1.00 91.62 102 LYS A C 1
ATOM 810 O O . LYS A 1 102 ? -19.865 23.807 12.338 1.00 91.62 102 LYS A O 1
ATOM 815 N N . CYS A 1 103 ? -22.015 23.532 12.920 1.00 84.75 103 CYS A N 1
ATOM 816 C CA . CYS A 1 103 ? -22.423 22.973 11.632 1.00 84.75 103 CYS A CA 1
ATOM 817 C C . CYS A 1 103 ? -22.363 24.018 10.510 1.00 84.75 103 CYS A C 1
ATOM 819 O O . CYS A 1 103 ? -21.916 23.685 9.412 1.00 84.75 103 CYS A O 1
ATOM 821 N N . GLU A 1 104 ? -22.743 25.269 10.777 1.00 91.69 104 GLU A N 1
ATOM 822 C CA . GLU A 1 104 ? -22.614 26.360 9.802 1.00 91.69 104 GLU A CA 1
ATOM 823 C C . GLU A 1 104 ? -21.151 26.663 9.464 1.00 91.69 104 GLU A C 1
ATOM 825 O O . GLU A 1 104 ? -20.796 26.774 8.290 1.00 91.69 104 GLU A O 1
ATOM 830 N N . LEU A 1 105 ? -20.274 26.716 10.471 1.00 91.19 105 LEU A N 1
ATOM 831 C CA . LEU A 1 105 ? -18.836 26.901 10.250 1.00 91.19 105 LEU A CA 1
ATOM 832 C C . LEU A 1 105 ? -18.244 25.768 9.402 1.00 91.19 105 LEU A C 1
ATOM 834 O O . LEU A 1 105 ? -17.576 26.030 8.402 1.00 91.19 105 LEU A O 1
ATOM 838 N N . ASN A 1 106 ? -18.555 24.515 9.745 1.00 88.50 106 ASN A N 1
ATOM 839 C CA . ASN A 1 106 ? -18.092 23.355 8.985 1.00 88.50 106 ASN A CA 1
ATOM 840 C C . ASN A 1 106 ? -18.591 23.383 7.532 1.00 88.50 106 ASN A C 1
ATOM 842 O O . ASN A 1 106 ? -17.855 22.996 6.627 1.00 88.50 106 ASN A O 1
ATOM 846 N N . ARG A 1 107 ? -19.825 23.842 7.292 1.00 91.56 107 ARG A N 1
ATOM 847 C CA . ARG A 1 107 ? -20.380 23.980 5.940 1.00 91.56 107 ARG A CA 1
ATOM 848 C C . ARG A 1 107 ? -19.550 24.950 5.094 1.00 91.56 107 ARG A C 1
ATOM 850 O O . ARG A 1 107 ? -19.219 24.617 3.959 1.00 91.56 107 ARG A O 1
ATOM 857 N N . ASN A 1 108 ? -19.173 26.096 5.657 1.00 92.75 108 ASN A N 1
ATOM 858 C CA . ASN A 1 108 ? -18.348 27.090 4.965 1.00 92.75 108 ASN A CA 1
ATOM 859 C C . ASN A 1 108 ? -16.936 26.565 4.659 1.00 92.75 108 ASN A C 1
ATOM 861 O O . ASN A 1 108 ? -16.364 26.878 3.615 1.00 92.75 108 ASN A O 1
ATOM 865 N N . ASP A 1 109 ? -16.358 25.765 5.557 1.00 92.81 109 ASP A N 1
ATOM 866 C CA . ASP A 1 109 ? -15.045 25.158 5.329 1.00 92.81 109 ASP A CA 1
ATOM 867 C C . ASP A 1 109 ? -15.095 24.071 4.248 1.00 92.81 109 ASP A C 1
ATOM 869 O O . ASP A 1 109 ? -14.190 23.999 3.415 1.00 92.81 109 ASP A O 1
ATOM 873 N N . ILE A 1 110 ? -16.169 23.274 4.202 1.00 91.81 110 ILE A N 1
ATOM 874 C CA . ILE A 1 110 ? -16.398 22.294 3.130 1.00 91.81 110 ILE A CA 1
ATOM 875 C C . ILE A 1 110 ? -16.465 22.993 1.769 1.00 91.81 110 ILE A C 1
ATOM 877 O O . ILE A 1 110 ? -15.787 22.559 0.842 1.00 91.81 110 ILE A O 1
ATOM 881 N N . GLU A 1 111 ? -17.205 24.098 1.655 1.00 94.56 111 GLU A N 1
ATOM 882 C CA . GLU A 1 111 ? -17.329 24.853 0.400 1.00 94.56 111 GLU A CA 1
ATOM 883 C C . GLU A 1 111 ? -15.962 25.355 -0.103 1.00 94.56 111 GLU A C 1
ATOM 885 O O . GLU A 1 111 ? -15.596 25.139 -1.260 1.00 94.56 111 GLU A O 1
ATOM 890 N N . LYS A 1 112 ? -15.123 25.901 0.789 1.00 94.81 112 LYS A N 1
ATOM 891 C CA . LYS A 1 112 ? -13.747 26.314 0.446 1.00 94.81 112 LYS A CA 1
ATOM 892 C C . LYS A 1 112 ? -12.859 25.139 0.021 1.00 94.81 112 LYS A C 1
ATOM 894 O O . LYS A 1 112 ? -12.020 25.275 -0.875 1.00 94.81 112 LYS A O 1
ATOM 899 N N . ILE A 1 113 ? -13.003 23.979 0.665 1.00 93.12 113 ILE A N 1
ATOM 900 C CA . ILE A 1 113 ? -12.265 22.760 0.297 1.00 93.12 113 ILE A CA 1
ATOM 901 C C . ILE A 1 113 ? -12.692 22.274 -1.095 1.00 93.12 113 ILE A C 1
ATOM 903 O O . ILE A 1 113 ? -11.848 21.853 -1.890 1.00 93.12 113 ILE A O 1
ATOM 907 N N . GLU A 1 114 ? -13.979 22.349 -1.427 1.00 93.00 114 GLU A N 1
ATOM 908 C CA . GLU A 1 114 ? -14.481 21.971 -2.750 1.00 93.00 114 GLU A CA 1
ATOM 909 C C . GLU A 1 114 ? -13.936 22.894 -3.849 1.00 93.00 114 GLU A C 1
ATOM 911 O O . GLU A 1 114 ? -13.454 22.404 -4.878 1.00 93.00 114 GLU A O 1
ATOM 916 N N . GLU A 1 115 ? -13.916 24.209 -3.611 1.00 94.81 115 GLU A N 1
ATOM 917 C CA . GLU A 1 115 ? -13.348 25.193 -4.541 1.00 94.81 115 GLU A CA 1
ATOM 918 C C . GLU A 1 115 ? -11.853 24.956 -4.795 1.00 94.81 115 GLU A C 1
ATOM 920 O O . GLU A 1 115 ? -11.416 24.867 -5.948 1.00 94.81 115 GLU A O 1
ATOM 925 N N . THR A 1 116 ? -11.061 24.799 -3.732 1.00 93.94 116 THR A N 1
ATOM 926 C CA . THR A 1 116 ? -9.616 24.528 -3.839 1.00 93.94 116 THR A CA 1
ATOM 927 C C . THR A 1 116 ? -9.343 23.205 -4.553 1.00 93.94 116 THR A C 1
ATOM 929 O O . THR A 1 116 ? -8.521 23.153 -5.470 1.00 93.94 116 THR A O 1
ATOM 932 N N . THR A 1 117 ? -10.109 22.154 -4.250 1.00 91.31 117 THR A N 1
ATOM 933 C CA . THR A 1 117 ? -10.012 20.856 -4.938 1.00 91.31 117 THR A CA 1
ATOM 934 C C . THR A 1 117 ? -10.307 20.980 -6.437 1.00 91.31 117 THR A C 1
ATOM 936 O O . THR A 1 117 ? -9.665 20.325 -7.268 1.00 91.31 117 THR A O 1
ATOM 939 N N . MET A 1 118 ? -11.285 21.804 -6.824 1.00 93.88 118 MET A N 1
ATOM 940 C CA . MET A 1 118 ? -11.614 22.046 -8.230 1.00 93.88 118 MET A CA 1
ATOM 941 C C . MET A 1 118 ? -10.481 22.784 -8.957 1.00 93.88 118 MET A C 1
ATOM 943 O O . MET A 1 118 ? -10.123 22.404 -10.079 1.00 93.88 118 MET A O 1
ATOM 947 N N . GLN A 1 119 ? -9.872 23.779 -8.309 1.00 94.00 119 GLN A N 1
ATOM 948 C CA . GLN A 1 119 ? -8.712 24.501 -8.837 1.00 94.00 119 GLN A CA 1
ATOM 949 C C . GLN A 1 119 ? -7.504 23.572 -9.022 1.00 94.00 119 GLN A C 1
ATOM 951 O O . GLN A 1 119 ? -6.913 23.538 -10.104 1.00 94.00 119 GLN A O 1
ATOM 956 N N . GLU A 1 120 ? -7.181 22.744 -8.026 1.00 91.25 120 GLU A N 1
ATOM 957 C CA . GLU A 1 120 ? -6.080 21.778 -8.103 1.00 91.25 120 GLU A CA 1
ATOM 958 C C . GLU A 1 120 ? -6.269 20.771 -9.243 1.00 91.25 120 GLU A C 1
ATOM 960 O O . GLU A 1 120 ? -5.336 20.511 -10.007 1.00 91.25 120 GLU A O 1
ATOM 965 N N . LYS A 1 121 ? -7.486 20.240 -9.427 1.00 92.75 121 LYS A N 1
ATOM 966 C CA . LYS A 1 121 ? -7.804 19.345 -10.555 1.00 92.75 121 LYS A CA 1
ATOM 967 C C . LYS A 1 121 ? -7.558 20.017 -11.908 1.00 92.75 121 LYS A C 1
ATOM 969 O O . LYS A 1 121 ? -7.051 19.362 -12.823 1.00 92.75 121 LYS A O 1
ATOM 974 N N . SER A 1 122 ? -7.890 21.302 -12.038 1.00 93.56 122 SER A N 1
ATOM 975 C CA . SER A 1 122 ? -7.628 22.077 -13.256 1.00 93.56 122 SER A CA 1
ATOM 976 C C . SER A 1 122 ? -6.126 22.218 -13.518 1.00 93.56 122 SER A C 1
ATOM 978 O O . SER A 1 122 ? -5.662 21.918 -14.619 1.00 93.56 122 SER A O 1
ATOM 980 N N . ILE A 1 123 ? -5.351 22.574 -12.490 1.00 94.00 123 ILE A N 1
ATOM 981 C CA . ILE A 1 123 ? -3.890 22.719 -12.581 1.00 94.00 123 ILE A CA 1
ATOM 982 C C . ILE A 1 123 ? -3.229 21.383 -12.936 1.00 94.00 123 ILE A C 1
ATOM 984 O O . ILE A 1 123 ? -2.362 21.325 -13.805 1.00 94.00 123 ILE A O 1
ATOM 988 N N . ILE A 1 124 ? -3.653 20.276 -12.319 1.00 92.12 124 ILE A N 1
ATOM 989 C CA . ILE A 1 124 ? -3.123 18.940 -12.627 1.00 92.12 124 ILE A CA 1
ATOM 990 C C . ILE A 1 124 ? -3.352 18.592 -14.099 1.00 92.12 124 ILE A C 1
ATOM 992 O O . ILE A 1 124 ? -2.451 18.053 -14.746 1.00 92.12 124 ILE A O 1
ATOM 996 N N . LYS A 1 125 ? -4.531 18.904 -14.645 1.00 92.56 125 LYS A N 1
ATOM 997 C CA . LYS A 1 125 ? -4.833 18.672 -16.060 1.00 92.56 125 LYS A CA 1
ATOM 998 C C . LYS A 1 125 ? -3.902 19.483 -16.965 1.00 92.56 125 LYS A C 1
ATOM 1000 O O . LYS A 1 125 ? -3.322 18.922 -17.894 1.00 92.56 125 LYS A O 1
ATOM 1005 N N . GLU A 1 126 ? -3.699 20.761 -16.661 1.00 93.44 126 GLU A N 1
ATOM 1006 C CA . GLU A 1 126 ? -2.787 21.634 -17.407 1.00 93.44 126 GLU A CA 1
ATOM 1007 C C . GLU A 1 126 ? -1.329 21.147 -17.334 1.00 93.44 126 GLU A C 1
ATOM 1009 O O . GLU A 1 126 ? -0.627 21.079 -18.349 1.00 93.44 126 GLU A O 1
ATOM 1014 N N . LEU A 1 127 ? -0.877 20.710 -16.155 1.00 92.12 127 LEU A N 1
ATOM 1015 C CA . LEU A 1 127 ? 0.450 20.123 -15.965 1.00 92.12 127 LEU A CA 1
ATOM 1016 C C . LEU A 1 127 ? 0.620 18.832 -16.767 1.00 92.12 127 LEU A C 1
ATOM 1018 O O . LEU A 1 127 ? 1.665 18.626 -17.385 1.00 92.12 127 LEU A O 1
ATOM 1022 N N . GLN A 1 128 ? -0.390 17.962 -16.801 1.00 90.81 128 GLN A N 1
ATOM 1023 C CA . GLN A 1 128 ? -0.354 16.735 -17.600 1.00 90.81 128 GLN A CA 1
ATOM 1024 C C . GLN A 1 128 ? -0.255 17.034 -19.099 1.00 90.81 128 GLN A C 1
ATOM 1026 O O . GLN A 1 128 ? 0.536 16.392 -19.798 1.00 90.81 128 GLN A O 1
ATOM 1031 N N . GLU A 1 129 ? -1.011 18.015 -19.594 1.00 89.31 129 GLU A N 1
ATOM 1032 C CA . GLU A 1 129 ? -0.938 18.468 -20.987 1.00 89.31 129 GLU A CA 1
ATOM 1033 C C . GLU A 1 129 ? 0.437 19.070 -21.308 1.00 89.31 129 GLU A C 1
ATOM 1035 O O . GLU A 1 129 ? 1.045 18.720 -22.324 1.00 89.31 129 GLU A O 1
ATOM 1040 N N . THR A 1 130 ? 0.987 19.873 -20.396 1.00 91.69 130 THR A N 1
ATOM 1041 C CA . THR A 1 130 ? 2.323 20.471 -20.520 1.00 91.69 130 THR A CA 1
ATOM 1042 C C . THR A 1 130 ? 3.419 19.407 -20.542 1.00 91.69 130 THR A C 1
ATOM 1044 O O . THR A 1 130 ? 4.279 19.409 -21.425 1.00 91.69 130 THR A O 1
ATOM 1047 N N . VAL A 1 131 ? 3.382 18.438 -19.623 1.00 91.81 131 VAL A N 1
ATOM 1048 C CA . VAL A 1 131 ? 4.333 17.316 -19.582 1.00 91.81 131 VAL A CA 1
ATOM 1049 C C . VAL A 1 131 ? 4.250 16.490 -20.864 1.00 91.81 131 VAL A C 1
ATOM 1051 O O . VAL A 1 131 ? 5.282 16.084 -21.406 1.00 91.81 131 VAL A O 1
ATOM 1054 N N . LEU A 1 132 ? 3.044 16.246 -21.378 1.00 88.94 132 LEU A N 1
ATOM 1055 C CA . LEU A 1 132 ? 2.853 15.518 -22.628 1.00 88.94 132 LEU A CA 1
ATOM 1056 C C . LEU A 1 132 ? 3.449 16.276 -23.824 1.00 88.94 132 LEU A C 1
ATOM 1058 O O . LEU A 1 132 ? 4.123 15.660 -24.657 1.00 88.94 132 LEU A O 1
ATOM 1062 N N . ASP A 1 133 ? 3.252 17.593 -23.896 1.00 89.06 133 ASP A N 1
ATOM 1063 C CA . ASP A 1 133 ? 3.832 18.435 -24.944 1.00 89.06 133 ASP A CA 1
ATOM 1064 C C . ASP A 1 133 ? 5.366 18.475 -24.855 1.00 89.06 133 ASP A C 1
ATOM 1066 O O . ASP A 1 133 ? 6.047 18.255 -25.859 1.00 89.06 133 ASP A O 1
ATOM 1070 N N . LEU A 1 134 ? 5.933 18.626 -23.653 1.00 91.06 134 LEU A N 1
ATOM 1071 C CA . LEU A 1 134 ? 7.381 18.571 -23.425 1.00 91.06 134 LEU A CA 1
ATOM 1072 C C . LEU A 1 134 ? 7.983 17.225 -23.855 1.00 91.06 134 LEU A C 1
ATOM 1074 O O . LEU A 1 134 ? 8.999 17.200 -24.556 1.00 91.06 134 LEU A O 1
ATOM 1078 N N . LYS A 1 135 ? 7.337 16.100 -23.515 1.00 90.56 135 LYS A N 1
ATOM 1079 C CA . LYS A 1 135 ? 7.751 14.764 -23.981 1.00 90.56 135 LYS A CA 1
ATOM 1080 C C . LYS A 1 135 ? 7.717 14.674 -25.510 1.00 90.56 135 LYS A C 1
ATOM 1082 O O . LYS A 1 135 ? 8.678 14.194 -26.111 1.00 90.56 135 LYS A O 1
ATOM 1087 N N . CYS A 1 136 ? 6.653 15.171 -26.149 1.00 87.31 136 CYS A N 1
ATOM 1088 C CA . CYS A 1 136 ? 6.544 15.199 -27.610 1.00 87.31 136 CYS A CA 1
ATOM 1089 C C . CYS A 1 136 ? 7.660 16.034 -28.252 1.00 87.31 136 CYS A C 1
ATOM 1091 O O . CYS A 1 136 ? 8.262 15.593 -29.229 1.00 87.31 136 CYS A O 1
ATOM 1093 N N . ARG A 1 137 ? 7.967 17.220 -27.708 1.00 89.44 137 ARG A N 1
ATOM 1094 C CA . ARG A 1 137 ? 9.053 18.088 -28.198 1.00 89.44 137 ARG A CA 1
ATOM 1095 C C . ARG A 1 137 ? 10.418 17.420 -28.054 1.00 89.44 137 ARG A C 1
ATOM 1097 O O . ARG A 1 137 ? 11.200 17.449 -29.000 1.00 89.44 137 ARG A O 1
ATOM 1104 N N . SER A 1 138 ? 10.674 16.780 -26.914 1.00 90.94 138 SER A N 1
ATOM 1105 C CA . SER A 1 138 ? 11.937 16.091 -26.628 1.00 90.94 138 SER A CA 1
ATOM 1106 C C . SER A 1 138 ? 12.198 14.909 -27.574 1.00 90.94 138 SER A C 1
ATOM 1108 O O . SER A 1 138 ? 13.324 14.713 -28.028 1.00 90.94 138 SER A O 1
ATOM 1110 N N . MET A 1 139 ? 11.148 14.161 -27.935 1.00 91.69 139 MET A N 1
ATOM 1111 C CA . MET A 1 139 ? 11.234 12.974 -28.801 1.00 91.69 139 MET A CA 1
ATOM 1112 C C . MET A 1 139 ? 11.046 13.273 -30.300 1.00 91.69 139 MET A C 1
ATOM 1114 O O . MET A 1 139 ? 11.208 12.380 -31.127 1.00 91.69 139 MET A O 1
ATOM 1118 N N . LYS A 1 140 ? 10.733 14.522 -30.678 1.00 91.69 140 LYS A N 1
ATOM 1119 C CA . LYS A 1 140 ? 10.359 14.931 -32.050 1.00 91.69 140 LYS A CA 1
ATOM 1120 C C . LYS A 1 140 ? 11.396 14.584 -33.128 1.00 91.69 140 LYS A C 1
ATOM 1122 O O . LYS A 1 140 ? 11.036 14.461 -34.301 1.00 91.69 140 LYS A O 1
ATOM 1127 N N . ASN A 1 141 ? 12.669 14.485 -32.750 1.00 94.31 141 ASN A N 1
ATOM 1128 C CA . ASN A 1 141 ? 13.767 14.174 -33.665 1.00 94.31 141 ASN A CA 1
ATOM 1129 C C . ASN A 1 141 ? 14.301 12.744 -33.490 1.00 94.31 141 ASN A C 1
ATOM 1131 O O . ASN A 1 141 ? 15.440 12.463 -33.856 1.00 94.31 141 ASN A O 1
ATOM 1135 N N . ASN A 1 142 ? 13.496 11.841 -32.931 1.00 95.81 142 ASN A N 1
ATOM 1136 C CA . ASN A 1 142 ? 13.893 10.459 -32.709 1.00 95.81 142 ASN A CA 1
ATOM 1137 C C . ASN A 1 142 ? 13.172 9.526 -33.687 1.00 95.81 142 ASN A C 1
ATOM 1139 O O . ASN A 1 142 ? 11.951 9.605 -33.856 1.00 95.81 142 ASN A O 1
ATOM 1143 N N . LEU A 1 143 ? 13.925 8.599 -34.281 1.00 96.25 143 LEU A N 1
ATOM 1144 C CA . LEU A 1 143 ? 13.377 7.497 -35.070 1.00 96.25 143 LEU A CA 1
ATOM 1145 C C . LEU A 1 143 ? 13.633 6.158 -34.384 1.00 96.25 143 LEU A C 1
ATOM 1147 O O . LEU A 1 143 ? 14.644 5.954 -33.714 1.00 96.25 143 LEU A O 1
ATOM 1151 N N . VAL A 1 144 ? 12.697 5.239 -34.591 1.00 95.12 144 VAL A N 1
ATOM 1152 C CA . VAL A 1 144 ? 12.708 3.871 -34.084 1.00 95.12 144 VAL A CA 1
ATOM 1153 C C . VAL A 1 144 ? 12.893 2.899 -35.241 1.00 95.12 144 VAL A C 1
ATOM 1155 O O . VAL A 1 144 ? 12.050 2.820 -36.136 1.00 95.12 144 VAL A O 1
ATOM 1158 N N . PHE A 1 145 ? 13.958 2.108 -35.170 1.00 94.81 145 PHE A N 1
ATOM 1159 C CA . PHE A 1 145 ? 14.357 1.111 -36.155 1.00 94.81 145 PHE A CA 1
ATOM 1160 C C . PHE A 1 145 ? 14.072 -0.301 -35.636 1.00 94.81 145 PHE A C 1
ATOM 1162 O O . PHE A 1 145 ? 14.605 -0.746 -34.616 1.00 94.81 145 PHE A O 1
ATOM 1169 N N . ASN A 1 146 ? 13.216 -1.020 -36.355 1.00 92.44 146 ASN A N 1
ATOM 1170 C CA . ASN A 1 146 ? 12.772 -2.374 -36.046 1.00 92.44 146 ASN A CA 1
ATOM 1171 C C . ASN A 1 146 ? 13.428 -3.384 -36.991 1.00 92.44 146 ASN A C 1
ATOM 1173 O O . ASN A 1 146 ? 13.704 -3.064 -38.144 1.00 92.44 146 ASN A O 1
ATOM 1177 N N . GLY A 1 147 ? 13.625 -4.617 -36.515 1.00 89.00 147 GLY A N 1
ATOM 1178 C CA . GLY A 1 147 ? 14.135 -5.731 -37.328 1.00 89.00 147 GLY A CA 1
ATOM 1179 C C . GLY A 1 147 ? 15.657 -5.916 -37.309 1.00 89.00 147 GLY A C 1
ATOM 1180 O O . GLY A 1 147 ? 16.142 -6.906 -37.847 1.00 89.00 147 GLY A O 1
ATOM 1181 N N . LEU A 1 148 ? 16.410 -5.027 -36.650 1.00 90.31 148 LEU A N 1
ATOM 1182 C CA . LEU A 1 148 ? 17.872 -5.115 -36.541 1.00 90.31 148 LEU A CA 1
ATOM 1183 C C . LEU A 1 148 ? 18.312 -6.201 -35.544 1.00 90.31 148 LEU A C 1
ATOM 1185 O O . LEU A 1 148 ? 17.906 -6.188 -34.376 1.00 90.31 148 LEU A O 1
ATOM 1189 N N . THR A 1 149 ? 19.182 -7.112 -35.987 1.00 89.44 149 THR A N 1
ATOM 1190 C CA . THR A 1 149 ? 19.711 -8.237 -35.195 1.00 89.44 149 THR A CA 1
ATOM 1191 C C . THR A 1 149 ? 20.570 -7.766 -34.024 1.00 89.44 149 THR A C 1
ATOM 1193 O O . THR A 1 149 ? 21.249 -6.741 -34.116 1.00 89.44 149 THR A O 1
ATOM 1196 N N . TYR A 1 150 ? 20.527 -8.502 -32.910 1.00 86.19 150 TYR A N 1
ATOM 1197 C CA . TYR A 1 150 ? 21.255 -8.194 -31.673 1.00 86.19 150 TYR A CA 1
ATOM 1198 C C . TYR A 1 150 ? 22.606 -8.908 -31.607 1.00 86.19 150 TYR A C 1
ATOM 1200 O O . TYR A 1 150 ? 22.672 -10.108 -31.871 1.00 86.19 150 TYR A O 1
ATOM 1208 N N . HIS A 1 151 ? 23.645 -8.184 -31.180 1.00 82.06 151 HIS A N 1
ATOM 1209 C CA . HIS A 1 151 ? 24.925 -8.768 -30.776 1.00 82.06 151 HIS A CA 1
ATOM 1210 C C . HIS A 1 151 ? 25.353 -8.222 -29.396 1.00 82.06 151 HIS A C 1
ATOM 1212 O O . HIS A 1 151 ? 25.165 -7.032 -29.153 1.00 82.06 151 HIS A O 1
ATOM 1218 N N . PRO A 1 152 ? 25.924 -9.050 -28.494 1.00 77.38 152 PRO A N 1
ATOM 1219 C CA . PRO A 1 152 ? 26.283 -8.638 -27.129 1.00 77.38 152 PRO A CA 1
ATOM 1220 C C . PRO A 1 152 ? 27.257 -7.458 -27.007 1.00 77.38 152 PRO A C 1
ATOM 1222 O O . PRO A 1 152 ? 27.162 -6.710 -26.042 1.00 77.38 152 PRO A O 1
ATOM 1225 N N . SER A 1 153 ? 28.150 -7.282 -27.981 1.00 84.12 153 SER A N 1
ATOM 1226 C CA . SER A 1 153 ? 29.156 -6.206 -28.021 1.00 84.12 153 SER A CA 1
ATOM 1227 C C . SER A 1 153 ? 28.912 -5.263 -29.200 1.00 84.12 153 SER A C 1
ATOM 1229 O O . SER A 1 153 ? 29.844 -4.843 -29.876 1.00 84.12 153 SER A O 1
ATOM 1231 N N . GLU A 1 154 ? 27.645 -5.022 -29.535 1.00 85.06 154 GLU A N 1
ATOM 1232 C CA . GLU A 1 154 ? 27.309 -4.183 -30.679 1.00 85.06 154 GLU A CA 1
ATOM 1233 C C . GLU A 1 154 ? 27.534 -2.698 -30.405 1.00 85.06 154 GLU A C 1
ATOM 1235 O O . GLU A 1 154 ? 27.099 -2.156 -29.390 1.00 85.06 154 GLU A O 1
ATOM 1240 N N . ASP A 1 155 ? 28.107 -2.028 -31.395 1.00 91.94 155 ASP A N 1
ATOM 1241 C CA . ASP A 1 155 ? 27.972 -0.592 -31.544 1.00 91.94 155 ASP A CA 1
ATOM 1242 C C . ASP A 1 155 ? 26.647 -0.311 -32.268 1.00 91.94 155 ASP A C 1
ATOM 1244 O O . ASP A 1 155 ? 26.471 -0.628 -33.452 1.00 91.94 155 ASP A O 1
ATOM 1248 N N . CYS A 1 156 ? 25.670 0.214 -31.523 1.00 92.94 156 CYS A N 1
ATOM 1249 C CA . CYS A 1 156 ? 24.351 0.529 -32.068 1.00 92.94 156 CYS A CA 1
ATOM 1250 C C . CYS A 1 156 ? 24.411 1.653 -33.106 1.00 92.94 156 CYS A C 1
ATOM 1252 O O . CYS A 1 156 ? 23.609 1.635 -34.040 1.00 92.94 156 CYS A O 1
ATOM 1254 N N . GLU A 1 157 ? 25.326 2.610 -32.950 1.00 94.44 157 GLU A N 1
ATOM 1255 C CA . GLU A 1 157 ? 25.478 3.734 -33.866 1.00 94.44 157 GLU A CA 1
ATOM 1256 C C . GLU A 1 157 ? 26.112 3.266 -35.171 1.00 94.44 157 GLU A C 1
ATOM 1258 O O . GLU A 1 157 ? 25.489 3.413 -36.221 1.00 94.44 157 GLU A O 1
ATOM 1263 N N . ALA A 1 158 ? 27.263 2.589 -35.117 1.00 93.81 158 ALA A N 1
ATOM 1264 C CA . ALA A 1 158 ? 27.925 2.066 -36.314 1.00 93.81 158 ALA A CA 1
ATOM 1265 C C . ALA A 1 158 ? 27.020 1.101 -37.097 1.00 93.81 158 ALA A C 1
ATOM 1267 O O . ALA A 1 158 ? 26.915 1.180 -38.322 1.00 93.81 158 ALA A O 1
ATOM 1268 N N . LYS A 1 159 ? 26.289 0.227 -36.392 1.00 94.00 159 LYS A N 1
ATOM 1269 C CA . LYS A 1 159 ? 25.299 -0.668 -37.008 1.00 94.00 159 LYS A CA 1
ATOM 1270 C C . LYS A 1 159 ? 24.173 0.103 -37.693 1.00 94.00 159 LYS A C 1
ATOM 1272 O O . LYS A 1 159 ? 23.704 -0.312 -38.753 1.00 94.00 159 LYS A O 1
ATOM 1277 N N . LEU A 1 160 ? 23.699 1.184 -37.081 1.00 95.44 160 LEU A N 1
ATOM 1278 C CA . LEU A 1 160 ? 22.638 1.993 -37.661 1.00 95.44 160 LEU A CA 1
ATOM 1279 C C . LEU A 1 160 ? 23.133 2.796 -38.871 1.00 95.44 160 LEU A C 1
ATOM 1281 O O . LEU A 1 160 ? 22.403 2.878 -39.855 1.00 95.44 160 LEU A O 1
ATOM 1285 N N . GLN A 1 161 ? 24.362 3.317 -38.839 1.00 95.94 161 GLN A N 1
ATOM 1286 C CA . GLN A 1 161 ? 24.996 3.970 -39.991 1.00 95.94 161 GLN A CA 1
ATOM 1287 C C . GLN A 1 161 ? 25.130 2.998 -41.172 1.00 95.94 161 GLN A C 1
ATOM 1289 O O . GLN A 1 161 ? 24.718 3.325 -42.283 1.00 95.94 161 GLN A O 1
ATOM 1294 N N . ASP A 1 162 ? 25.607 1.770 -40.926 1.00 94.25 162 ASP A N 1
ATOM 1295 C CA . ASP A 1 162 ? 25.692 0.716 -41.949 1.00 94.25 162 ASP A CA 1
ATOM 1296 C C . ASP A 1 162 ? 24.315 0.382 -42.539 1.00 94.25 162 ASP A C 1
ATOM 1298 O O . ASP A 1 162 ? 24.148 0.278 -43.756 1.00 94.25 162 ASP A O 1
ATOM 1302 N N . PHE A 1 163 ? 23.296 0.277 -41.680 1.00 95.38 163 PHE A N 1
ATOM 1303 C CA . PHE A 1 163 ? 21.919 0.057 -42.110 1.00 95.38 163 PHE A CA 1
ATOM 1304 C C . PHE A 1 163 ? 21.394 1.205 -42.984 1.00 95.38 163 PHE A C 1
ATOM 1306 O O . PHE A 1 163 ? 20.810 0.948 -44.037 1.00 95.38 163 PHE A O 1
ATOM 1313 N N . ILE A 1 164 ? 21.597 2.460 -42.573 1.00 95.56 164 ILE A N 1
ATOM 1314 C CA . ILE A 1 164 ? 21.165 3.649 -43.321 1.00 95.56 164 ILE A CA 1
ATOM 1315 C C . ILE A 1 164 ? 21.848 3.691 -44.694 1.00 95.56 164 ILE A C 1
ATOM 1317 O O . ILE A 1 164 ? 21.177 3.888 -45.707 1.00 95.56 164 ILE A O 1
ATOM 1321 N N . ASN A 1 165 ? 23.148 3.418 -44.751 1.00 94.81 165 ASN A N 1
ATOM 1322 C CA . ASN A 1 165 ? 23.896 3.392 -46.001 1.00 94.81 165 ASN A CA 1
ATOM 1323 C C . ASN A 1 165 ? 23.404 2.278 -46.938 1.00 94.81 165 ASN A C 1
ATOM 1325 O O . ASN A 1 165 ? 22.946 2.553 -48.047 1.00 94.81 165 ASN A O 1
ATOM 1329 N N . ARG A 1 166 ? 23.394 1.026 -46.467 1.00 93.12 166 ARG A N 1
ATOM 1330 C CA . ARG A 1 166 ? 23.110 -0.145 -47.312 1.00 93.12 166 ARG A CA 1
ATOM 1331 C C . ARG A 1 166 ? 21.637 -0.312 -47.665 1.00 93.12 166 ARG A C 1
ATOM 1333 O O . ARG A 1 166 ? 21.319 -0.683 -48.789 1.00 93.12 166 ARG A O 1
ATOM 1340 N N . GLN A 1 167 ? 20.735 -0.097 -46.706 1.00 93.50 167 GLN A N 1
ATOM 1341 C CA . GLN A 1 167 ? 19.305 -0.383 -46.885 1.00 93.50 167 GLN A CA 1
ATOM 1342 C C . GLN A 1 167 ? 18.520 0.834 -47.378 1.00 93.50 167 GLN A C 1
ATOM 1344 O O . GLN A 1 167 ? 17.511 0.670 -48.065 1.00 93.50 167 GLN A O 1
ATOM 1349 N N . LEU A 1 168 ? 18.960 2.054 -47.046 1.00 93.38 168 LEU A N 1
ATOM 1350 C CA . LEU A 1 168 ? 18.286 3.286 -47.474 1.00 93.38 168 LEU A CA 1
ATOM 1351 C C . LEU A 1 168 ? 19.014 4.013 -48.613 1.00 93.38 168 LEU A C 1
ATOM 1353 O O . LEU A 1 168 ? 18.412 4.901 -49.216 1.00 93.38 168 LEU A O 1
ATOM 1357 N N . GLY A 1 169 ? 20.248 3.618 -48.952 1.00 91.38 169 GLY A N 1
ATOM 1358 C CA . GLY A 1 169 ? 21.032 4.219 -50.036 1.00 91.38 169 GLY A CA 1
ATOM 1359 C C . GLY A 1 169 ? 21.506 5.637 -49.718 1.00 91.38 169 GLY A C 1
ATOM 1360 O O . GLY A 1 169 ? 21.582 6.470 -50.616 1.00 91.38 169 GLY A O 1
ATOM 1361 N N . ILE A 1 170 ? 21.738 5.941 -48.438 1.00 93.56 170 ILE A N 1
ATOM 1362 C CA . ILE A 1 170 ? 22.208 7.254 -47.984 1.00 93.56 170 ILE A CA 1
ATOM 1363 C C . ILE A 1 170 ? 23.720 7.154 -47.770 1.00 93.56 170 ILE A C 1
ATOM 1365 O O . ILE A 1 170 ? 24.184 6.595 -46.781 1.00 93.56 170 ILE A O 1
ATOM 1369 N N . GLU A 1 171 ? 24.483 7.652 -48.741 1.00 89.75 171 GLU A N 1
ATOM 1370 C CA . GLU A 1 171 ? 25.929 7.405 -48.840 1.00 89.75 171 GLU A CA 1
ATOM 1371 C C . GLU A 1 171 ? 26.768 8.176 -47.809 1.00 89.75 171 GLU A C 1
ATOM 1373 O O . GLU A 1 171 ? 27.888 7.771 -47.504 1.00 89.75 171 GLU A O 1
ATOM 1378 N N . TYR A 1 172 ? 26.222 9.248 -47.230 1.00 91.31 172 TYR A N 1
ATOM 1379 C CA . TYR A 1 172 ? 26.882 10.036 -46.189 1.00 91.31 172 TYR A CA 1
ATOM 1380 C C . TYR A 1 172 ? 26.525 9.538 -44.778 1.00 91.31 172 TYR A C 1
ATOM 1382 O O . TYR A 1 172 ? 25.422 9.043 -44.541 1.00 91.31 172 TYR A O 1
ATOM 1390 N N . MET A 1 173 ? 27.444 9.705 -43.819 1.00 90.69 173 MET A N 1
ATOM 1391 C CA . MET A 1 173 ? 27.156 9.446 -42.404 1.00 90.69 173 MET A CA 1
ATOM 1392 C C . MET A 1 173 ? 26.224 10.516 -41.842 1.00 90.69 173 MET A C 1
ATOM 1394 O O . MET A 1 173 ? 26.519 11.708 -41.903 1.00 90.69 173 MET A O 1
ATOM 1398 N N . VAL A 1 174 ? 25.108 10.078 -41.268 1.00 93.75 174 VAL A N 1
ATOM 1399 C CA . VAL A 1 174 ? 24.119 10.964 -40.649 1.00 93.75 174 VAL A CA 1
ATOM 1400 C C . VAL A 1 174 ? 24.602 11.398 -39.269 1.00 93.75 174 VAL A C 1
ATOM 1402 O O . VAL A 1 174 ? 25.158 10.587 -38.532 1.00 93.75 174 VAL A O 1
ATOM 1405 N N . THR A 1 175 ? 24.335 12.637 -38.858 1.00 93.56 175 THR A N 1
ATOM 1406 C CA . THR A 1 175 ? 24.726 13.087 -37.514 1.00 93.56 175 THR A CA 1
ATOM 1407 C C . THR A 1 175 ? 23.716 12.618 -36.463 1.00 93.56 175 THR A C 1
ATOM 1409 O O . THR A 1 175 ? 22.595 13.135 -36.352 1.00 93.56 175 THR A O 1
ATOM 1412 N N . LEU A 1 176 ? 24.125 11.638 -35.657 1.00 95.00 176 LEU A N 1
ATOM 1413 C CA . LEU A 1 176 ? 23.312 11.049 -34.598 1.00 95.00 176 LEU A CA 1
ATOM 1414 C C . LEU A 1 176 ? 23.760 11.558 -33.220 1.00 95.00 176 LEU A C 1
ATOM 1416 O O . LEU A 1 176 ? 24.922 11.867 -32.987 1.00 95.00 176 LEU A O 1
ATOM 1420 N N . GLY A 1 177 ? 22.796 11.712 -32.316 1.00 92.06 177 GLY A N 1
ATOM 1421 C CA . GLY A 1 177 ? 23.041 11.897 -30.889 1.00 92.06 177 GLY A CA 1
ATOM 1422 C C . GLY A 1 177 ? 23.014 10.540 -30.191 1.00 92.06 177 GLY A C 1
ATOM 1423 O O . GLY A 1 177 ? 23.661 9.592 -30.607 1.00 92.06 177 GLY A O 1
ATOM 1424 N N . ASN A 1 178 ? 22.199 10.401 -29.145 1.00 92.75 178 ASN A N 1
ATOM 1425 C CA . ASN A 1 178 ? 22.070 9.127 -28.440 1.00 92.75 178 ASN A CA 1
ATOM 1426 C C . ASN A 1 178 ? 21.429 8.040 -29.325 1.00 92.75 178 ASN A C 1
ATOM 1428 O O . ASN A 1 178 ? 20.285 8.190 -29.772 1.00 92.75 178 ASN A O 1
ATOM 1432 N N . VAL A 1 179 ? 22.132 6.914 -29.479 1.00 95.94 179 VAL A N 1
ATOM 1433 C CA . VAL A 1 179 ? 21.658 5.704 -30.167 1.00 95.94 179 VAL A CA 1
ATOM 1434 C C . VAL A 1 179 ? 21.738 4.514 -29.218 1.00 95.94 179 VAL A C 1
ATOM 1436 O O . VAL A 1 179 ? 22.795 4.205 -28.680 1.00 95.94 179 VAL A O 1
ATOM 1439 N N . HIS A 1 180 ? 20.616 3.842 -28.976 1.00 93.94 180 HIS A N 1
ATOM 1440 C CA . HIS A 1 180 ? 20.577 2.677 -28.089 1.00 93.94 180 HIS A CA 1
ATOM 1441 C C . HIS A 1 180 ? 19.367 1.791 -28.376 1.00 93.94 180 HIS A C 1
ATOM 1443 O O . HIS A 1 180 ? 18.383 2.210 -28.990 1.00 93.94 180 HIS A O 1
ATOM 1449 N N . ARG A 1 181 ? 19.405 0.545 -27.899 1.00 92.31 181 ARG A N 1
ATOM 1450 C CA . ARG A 1 181 ? 18.219 -0.318 -27.910 1.00 92.31 181 ARG A CA 1
ATOM 1451 C C . ARG A 1 181 ? 17.217 0.102 -26.848 1.00 92.31 181 ARG A C 1
ATOM 1453 O O . ARG A 1 181 ? 17.583 0.311 -25.696 1.00 92.31 181 ARG A O 1
ATOM 1460 N N . PHE A 1 182 ? 15.936 0.124 -27.203 1.00 86.56 182 PHE A N 1
ATOM 1461 C CA . PHE A 1 182 ? 14.857 0.458 -26.276 1.00 86.56 182 PHE A CA 1
ATOM 1462 C C . PHE A 1 182 ? 13.623 -0.426 -26.488 1.00 86.56 182 PHE A C 1
ATOM 1464 O O . PHE A 1 182 ? 13.471 -1.099 -27.506 1.00 86.56 182 PHE A O 1
ATOM 1471 N N . GLY A 1 183 ? 12.716 -0.413 -25.512 1.00 84.31 183 GLY A N 1
ATOM 1472 C CA . GLY A 1 183 ? 11.421 -1.079 -25.621 1.00 84.31 183 GLY A CA 1
ATOM 1473 C C . GLY A 1 183 ? 11.467 -2.600 -25.440 1.00 84.31 183 GLY A C 1
ATOM 1474 O O . GLY A 1 183 ? 12.442 -3.182 -24.962 1.00 84.31 183 GLY A O 1
ATOM 1475 N N . LYS A 1 184 ? 10.345 -3.249 -25.769 1.00 83.25 184 LYS A N 1
ATOM 1476 C CA . LYS A 1 184 ? 10.164 -4.702 -25.625 1.00 83.25 184 LYS A CA 1
ATOM 1477 C C . LYS A 1 184 ? 10.887 -5.456 -26.746 1.00 83.25 184 LYS A C 1
ATOM 1479 O O . LYS A 1 184 ? 11.124 -4.915 -27.823 1.00 83.25 184 LYS A O 1
ATOM 1484 N N . TYR A 1 185 ? 11.207 -6.726 -26.501 1.00 81.00 185 TYR A N 1
ATOM 1485 C CA . TYR A 1 185 ? 11.754 -7.610 -27.531 1.00 81.00 185 TYR A CA 1
ATOM 1486 C C . TYR A 1 185 ? 10.766 -7.771 -28.695 1.00 81.00 185 TYR A C 1
ATOM 1488 O O . TYR A 1 185 ? 9.586 -8.050 -28.477 1.00 81.00 185 TYR A O 1
ATOM 1496 N N . GLY A 1 186 ? 11.251 -7.581 -29.925 1.00 70.00 186 GLY A N 1
ATOM 1497 C CA . GLY A 1 186 ? 10.483 -7.835 -31.142 1.00 70.00 186 GLY A CA 1
ATOM 1498 C C . GLY A 1 186 ? 10.340 -9.331 -31.441 1.00 70.00 186 GLY A C 1
ATOM 1499 O O . GLY A 1 186 ? 10.918 -10.175 -30.757 1.00 70.00 186 GLY A O 1
ATOM 1500 N N . ARG A 1 187 ? 9.604 -9.665 -32.512 1.00 64.69 187 ARG A N 1
ATOM 1501 C CA . ARG A 1 187 ? 9.351 -11.058 -32.944 1.00 64.69 187 ARG A CA 1
ATOM 1502 C C . ARG A 1 187 ? 10.632 -11.871 -33.176 1.00 64.69 187 ARG A C 1
ATOM 1504 O O . ARG A 1 187 ? 10.645 -13.062 -32.905 1.00 64.69 187 ARG A O 1
ATOM 1511 N N . ASN A 1 188 ? 11.713 -11.208 -33.585 1.00 67.75 188 ASN A N 1
ATOM 1512 C CA . ASN A 1 188 ? 13.013 -11.835 -33.848 1.00 67.75 188 ASN A CA 1
ATOM 1513 C C . ASN A 1 188 ? 13.914 -11.894 -32.597 1.00 67.75 188 ASN A C 1
ATOM 1515 O O . ASN A 1 188 ? 15.115 -12.117 -32.708 1.00 67.75 188 ASN A O 1
ATOM 1519 N N . GLY A 1 189 ? 13.378 -11.614 -31.402 1.00 74.12 189 GLY A N 1
ATOM 1520 C CA . GLY A 1 189 ? 14.135 -11.649 -30.147 1.00 74.12 189 GLY A CA 1
ATOM 1521 C C . GLY A 1 189 ? 15.107 -10.481 -29.936 1.00 74.12 189 GLY A C 1
ATOM 1522 O O . GLY A 1 189 ? 15.817 -10.469 -28.935 1.00 74.12 189 GLY A O 1
ATOM 1523 N N . ALA A 1 190 ? 15.120 -9.484 -30.824 1.00 85.00 190 ALA A N 1
ATOM 1524 C CA . ALA A 1 190 ? 15.921 -8.265 -30.706 1.00 85.00 190 ALA A CA 1
ATOM 1525 C C . ALA A 1 190 ? 15.033 -7.052 -30.366 1.00 85.00 190 ALA A C 1
ATOM 1527 O O . ALA A 1 190 ? 13.921 -6.927 -30.886 1.00 85.00 190 ALA A O 1
ATOM 1528 N N . ARG A 1 191 ? 15.496 -6.164 -29.473 1.00 90.50 191 ARG A N 1
ATOM 1529 C CA . ARG A 1 191 ? 14.793 -4.906 -29.139 1.00 90.50 191 ARG A CA 1
ATOM 1530 C C . ARG A 1 191 ? 15.021 -3.860 -30.245 1.00 90.50 191 ARG A C 1
ATOM 1532 O O . ARG A 1 191 ? 16.124 -3.844 -30.790 1.00 90.50 191 ARG A O 1
ATOM 1539 N N . PRO A 1 192 ? 14.049 -2.997 -30.575 1.00 93.44 192 PRO A N 1
ATOM 1540 C CA . PRO A 1 192 ? 14.255 -1.893 -31.516 1.00 93.44 192 PRO A CA 1
ATOM 1541 C C . PRO A 1 192 ? 15.408 -0.965 -31.108 1.00 93.44 192 PRO A C 1
ATOM 1543 O O . PRO A 1 192 ? 15.691 -0.819 -29.918 1.00 93.44 192 PRO A O 1
ATOM 1546 N N . ILE A 1 193 ? 16.049 -0.317 -32.081 1.00 95.38 193 ILE A N 1
ATOM 1547 C CA . ILE A 1 193 ? 17.022 0.761 -31.841 1.00 95.38 193 ILE A CA 1
ATOM 1548 C C . ILE A 1 193 ? 16.290 2.098 -31.946 1.00 95.38 193 ILE A C 1
ATOM 1550 O O . ILE A 1 193 ? 15.556 2.317 -32.906 1.00 95.38 193 ILE A O 1
ATOM 1554 N N . VAL A 1 194 ? 16.473 2.987 -30.972 1.00 96.25 194 VAL A N 1
ATOM 1555 C CA . VAL A 1 194 ? 16.081 4.397 -31.079 1.00 96.25 194 VAL A CA 1
ATOM 1556 C C . VAL A 1 194 ? 17.324 5.237 -31.320 1.00 96.25 194 VAL A C 1
ATOM 1558 O O . VAL A 1 194 ? 18.353 5.024 -30.679 1.00 96.25 194 VAL A O 1
ATOM 1561 N N . ALA A 1 195 ? 17.216 6.189 -32.240 1.00 97.00 195 ALA A N 1
ATOM 1562 C CA . ALA A 1 195 ? 18.278 7.132 -32.543 1.00 97.00 195 ALA A CA 1
ATOM 1563 C C . ALA A 1 195 ? 17.730 8.554 -32.585 1.00 97.00 195 ALA A C 1
ATOM 1565 O O . ALA A 1 195 ? 16.720 8.818 -33.246 1.00 97.00 195 ALA A O 1
ATOM 1566 N N . ARG A 1 196 ? 18.413 9.463 -31.886 1.00 97.06 196 ARG A N 1
ATOM 1567 C CA . ARG A 1 196 ? 18.168 10.903 -31.967 1.00 97.06 196 ARG A CA 1
ATOM 1568 C C . ARG A 1 196 ? 18.956 11.488 -33.131 1.00 97.06 196 ARG A C 1
ATOM 1570 O O . ARG A 1 196 ? 20.170 11.345 -33.177 1.00 97.06 196 ARG A O 1
ATOM 1577 N N . PHE A 1 197 ? 18.281 12.203 -34.017 1.00 96.88 197 PHE A N 1
ATOM 1578 C CA . PHE A 1 197 ? 18.907 12.939 -35.111 1.00 96.88 197 PHE A CA 1
ATOM 1579 C C . PHE A 1 197 ? 19.233 14.355 -34.647 1.00 96.88 197 PHE A C 1
ATOM 1581 O O . PHE A 1 197 ? 18.372 15.040 -34.081 1.00 96.88 197 PHE A O 1
ATOM 1588 N N . VAL A 1 198 ? 20.463 14.806 -34.894 1.00 93.88 198 VAL A N 1
ATOM 1589 C CA . VAL A 1 198 ? 20.868 16.183 -34.580 1.00 93.88 198 VAL A CA 1
ATOM 1590 C C . VAL A 1 198 ? 20.208 17.149 -35.563 1.00 93.88 198 VAL A C 1
ATOM 1592 O O . VAL A 1 198 ? 19.592 18.133 -35.147 1.00 93.88 198 VAL A O 1
ATOM 1595 N N . TYR A 1 199 ? 20.235 16.825 -36.859 1.00 94.81 199 TYR A N 1
ATOM 1596 C CA . TYR A 1 199 ? 19.640 17.652 -37.902 1.00 94.81 199 TYR A CA 1
ATOM 1597 C C . TYR A 1 199 ? 18.313 17.080 -38.400 1.00 94.81 199 TYR A C 1
ATOM 1599 O O . TYR A 1 199 ? 18.231 15.993 -38.972 1.00 94.81 199 TYR A O 1
ATOM 1607 N N . ARG A 1 200 ? 17.241 17.869 -38.269 1.00 92.00 200 ARG A N 1
ATOM 1608 C CA . ARG A 1 200 ? 15.900 17.459 -38.715 1.00 92.00 200 ARG A CA 1
ATOM 1609 C C . ARG A 1 200 ? 15.823 17.155 -40.218 1.00 92.00 200 ARG A C 1
ATOM 1611 O O . ARG A 1 200 ? 15.069 16.273 -40.616 1.00 92.00 200 ARG A O 1
ATOM 1618 N N . LYS A 1 201 ? 16.621 17.843 -41.041 1.00 93.88 201 LYS A N 1
ATOM 1619 C CA . LYS A 1 201 ? 16.690 17.596 -42.491 1.00 93.88 201 LYS A CA 1
ATOM 1620 C C . LYS A 1 201 ? 17.144 16.167 -42.813 1.00 93.88 201 LYS A C 1
ATOM 1622 O O . LYS A 1 201 ? 16.612 15.562 -43.738 1.00 93.88 201 LYS A O 1
ATOM 1627 N N . GLU A 1 202 ? 18.070 15.612 -42.030 1.00 95.12 202 GLU A N 1
ATOM 1628 C CA . GLU A 1 202 ? 18.550 14.237 -42.209 1.00 95.12 202 GLU A CA 1
ATOM 1629 C C . GLU A 1 202 ? 17.489 13.214 -41.792 1.00 95.12 202 GLU A C 1
ATOM 1631 O O . GLU A 1 202 ? 17.254 12.246 -42.510 1.00 95.12 202 GLU A O 1
ATOM 1636 N N . LEU A 1 203 ? 16.779 13.468 -40.686 1.00 95.50 203 LEU A N 1
ATOM 1637 C CA . LEU A 1 203 ? 15.639 12.648 -40.260 1.00 95.50 203 LEU A CA 1
ATOM 1638 C C . LEU A 1 203 ? 14.565 12.573 -41.351 1.00 95.50 203 LEU A C 1
ATOM 1640 O O . LEU A 1 203 ? 14.063 11.495 -41.671 1.00 95.50 203 LEU A O 1
ATOM 1644 N N . GLU A 1 204 ? 14.215 13.716 -41.942 1.00 94.31 204 GLU A N 1
ATOM 1645 C CA . GLU A 1 204 ? 13.235 13.785 -43.028 1.00 94.31 204 GLU A CA 1
ATOM 1646 C C . GLU A 1 204 ? 13.731 13.071 -44.291 1.00 94.31 204 GLU A C 1
ATOM 1648 O O . GLU A 1 204 ? 12.937 12.429 -44.981 1.00 94.31 204 GLU A O 1
ATOM 1653 N N . HIS A 1 205 ? 15.033 13.134 -44.582 1.00 95.38 205 HIS A N 1
ATOM 1654 C CA . HIS A 1 205 ? 15.637 12.390 -45.683 1.00 95.38 205 HIS A CA 1
ATOM 1655 C C . HIS A 1 205 ? 15.555 10.870 -45.457 1.00 95.38 205 HIS A C 1
ATOM 1657 O O . HIS A 1 205 ? 15.091 10.150 -46.342 1.00 95.38 205 HIS A O 1
ATOM 1663 N N . VAL A 1 206 ? 15.882 10.391 -44.251 1.00 96.00 206 VAL A N 1
ATOM 1664 C CA . VAL A 1 206 ? 15.746 8.976 -43.856 1.00 96.00 206 VAL A CA 1
ATOM 1665 C C . VAL A 1 206 ? 14.298 8.497 -43.982 1.00 96.00 206 VAL A C 1
ATOM 1667 O O . VAL A 1 206 ? 14.044 7.454 -44.587 1.00 96.00 206 VAL A O 1
ATOM 1670 N N . LEU A 1 207 ? 13.325 9.271 -43.488 1.00 93.50 207 LEU A N 1
ATOM 1671 C CA . LEU A 1 207 ? 11.904 8.933 -43.627 1.00 93.50 207 LEU A CA 1
ATOM 1672 C C . LEU A 1 207 ? 11.457 8.887 -45.095 1.00 93.50 207 LEU A C 1
ATOM 1674 O O . LEU A 1 207 ? 10.693 7.998 -45.470 1.00 93.50 207 LEU A O 1
ATOM 1678 N N . LYS A 1 208 ? 11.953 9.798 -45.944 1.00 94.06 208 LYS A N 1
ATOM 1679 C CA . LYS A 1 208 ? 11.670 9.790 -47.388 1.00 94.06 208 LYS A CA 1
ATOM 1680 C C . LYS A 1 208 ? 12.230 8.561 -48.095 1.00 94.06 208 LYS A C 1
ATOM 1682 O O . LYS A 1 208 ? 11.626 8.151 -49.076 1.00 94.06 208 LYS A O 1
ATOM 1687 N N . GLN A 1 209 ? 13.323 7.960 -47.619 1.00 94.75 209 GLN A N 1
ATOM 1688 C CA . GLN A 1 209 ? 13.881 6.726 -48.192 1.00 94.75 209 GLN A CA 1
ATOM 1689 C C . GLN A 1 209 ? 13.261 5.441 -47.619 1.00 94.75 209 GLN A C 1
ATOM 1691 O O . GLN A 1 209 ? 13.478 4.360 -48.165 1.00 94.75 209 GLN A O 1
ATOM 1696 N N . ALA A 1 210 ? 12.430 5.528 -46.573 1.00 92.06 210 ALA A N 1
ATOM 1697 C CA . ALA A 1 210 ? 11.849 4.358 -45.909 1.00 92.06 210 ALA A CA 1
ATOM 1698 C C . ALA A 1 210 ? 10.970 3.477 -46.826 1.00 92.06 210 ALA A C 1
ATOM 1700 O O . ALA A 1 210 ? 10.770 2.301 -46.523 1.00 92.06 210 ALA A O 1
ATOM 1701 N N . TYR A 1 211 ? 10.480 3.989 -47.967 1.00 91.00 211 TYR A N 1
ATOM 1702 C CA . TYR A 1 211 ? 9.746 3.180 -48.957 1.00 91.00 211 TYR A CA 1
ATOM 1703 C C . TYR A 1 211 ? 10.580 2.017 -49.518 1.00 91.00 211 TYR A C 1
ATOM 1705 O O . TYR A 1 211 ? 10.005 1.003 -49.914 1.00 91.00 211 TYR A O 1
ATOM 1713 N N . ARG A 1 212 ? 11.917 2.131 -49.515 1.00 92.56 212 ARG A N 1
ATOM 1714 C CA . ARG A 1 212 ? 12.849 1.078 -49.953 1.00 92.56 212 ARG A CA 1
ATOM 1715 C C . ARG A 1 212 ? 12.789 -0.170 -49.073 1.00 92.56 212 ARG A C 1
ATOM 1717 O O . ARG A 1 212 ? 13.116 -1.255 -49.530 1.00 92.56 212 ARG A O 1
ATOM 1724 N N . LEU A 1 213 ? 12.302 -0.036 -47.838 1.00 91.81 213 LEU A N 1
ATOM 1725 C CA . LEU A 1 213 ? 12.134 -1.147 -46.898 1.00 91.81 213 LEU A CA 1
ATOM 1726 C C . LEU A 1 213 ? 10.841 -1.942 -47.125 1.00 91.81 213 LEU A C 1
ATOM 1728 O O . LEU A 1 213 ? 10.559 -2.890 -46.384 1.00 91.81 213 LEU A O 1
ATOM 1732 N N . LYS A 1 214 ? 10.024 -1.573 -48.118 1.00 88.38 214 LYS A N 1
ATOM 1733 C CA . LYS A 1 214 ? 8.791 -2.296 -48.439 1.00 88.38 214 LYS A CA 1
ATOM 1734 C C . LYS A 1 214 ? 9.120 -3.756 -48.770 1.00 88.38 214 LYS A C 1
ATOM 1736 O O . LYS A 1 214 ? 10.035 -4.033 -49.531 1.00 88.38 214 LYS A O 1
ATOM 1741 N N . ASN A 1 215 ? 8.348 -4.682 -48.200 1.00 87.12 215 ASN A N 1
ATOM 1742 C CA . ASN A 1 215 ? 8.550 -6.137 -48.295 1.00 87.12 215 ASN A CA 1
ATOM 1743 C C . ASN A 1 215 ? 9.805 -6.681 -47.584 1.00 87.12 215 ASN A C 1
ATOM 1745 O O . ASN A 1 215 ? 10.135 -7.851 -47.755 1.00 87.12 215 ASN A O 1
ATOM 1749 N N . THR A 1 216 ? 10.475 -5.878 -46.753 1.00 90.38 216 THR A N 1
ATOM 1750 C CA . THR A 1 216 ? 11.534 -6.356 -45.852 1.00 90.38 216 THR A CA 1
ATOM 1751 C C . THR A 1 216 ? 10.999 -6.574 -44.433 1.00 90.38 216 THR A C 1
ATOM 1753 O O . THR A 1 216 ? 9.877 -6.186 -44.103 1.00 90.38 216 THR A O 1
ATOM 1756 N N . ASN A 1 217 ? 11.820 -7.169 -43.563 1.00 87.81 217 ASN A N 1
ATOM 1757 C CA . ASN A 1 217 ? 11.515 -7.317 -42.134 1.00 87.81 217 ASN A CA 1
ATOM 1758 C C . ASN A 1 217 ? 11.849 -6.061 -41.305 1.00 87.81 217 ASN A C 1
ATOM 1760 O O . ASN A 1 217 ? 11.684 -6.072 -40.081 1.00 87.81 217 ASN A O 1
ATOM 1764 N N . PHE A 1 218 ? 12.345 -4.998 -41.944 1.00 91.88 218 PHE A N 1
ATOM 1765 C CA . PHE A 1 218 ? 12.739 -3.762 -41.280 1.00 91.88 218 PHE A CA 1
ATOM 1766 C C . PHE A 1 218 ? 11.592 -2.754 -41.247 1.00 91.88 218 PHE A C 1
ATOM 1768 O O . PHE A 1 218 ? 10.742 -2.713 -42.134 1.00 91.88 218 PHE A O 1
ATOM 1775 N N . GLY A 1 219 ? 11.578 -1.909 -40.219 1.00 91.06 219 GLY A N 1
ATOM 1776 C CA . GLY A 1 219 ? 10.579 -0.849 -40.101 1.00 91.06 219 GLY A CA 1
ATOM 1777 C C . GLY A 1 219 ? 11.127 0.382 -39.401 1.00 91.06 219 GLY A C 1
ATOM 1778 O O . GLY A 1 219 ? 11.741 0.258 -38.342 1.00 91.06 219 GLY A O 1
ATOM 1779 N N . ILE A 1 220 ? 10.858 1.556 -39.968 1.00 94.56 220 ILE A N 1
ATOM 1780 C CA . ILE A 1 220 ? 11.244 2.860 -39.421 1.00 94.56 220 ILE A CA 1
ATOM 1781 C C . ILE A 1 220 ? 9.973 3.603 -39.018 1.00 94.56 220 ILE A C 1
ATOM 1783 O O . ILE A 1 220 ? 9.067 3.747 -39.835 1.00 94.56 220 ILE A O 1
ATOM 1787 N N . ASN A 1 221 ? 9.908 4.071 -37.773 1.00 91.56 221 ASN A N 1
ATOM 1788 C CA . ASN A 1 221 ? 8.782 4.850 -37.257 1.00 91.56 221 ASN A CA 1
ATOM 1789 C C . ASN A 1 221 ? 9.276 6.059 -36.456 1.00 91.56 221 ASN A C 1
ATOM 1791 O O . ASN A 1 221 ? 10.324 5.990 -35.820 1.00 91.56 221 ASN A O 1
ATOM 1795 N N . GLU A 1 222 ? 8.506 7.145 -36.444 1.00 92.69 222 GLU A N 1
ATOM 1796 C CA . GLU A 1 222 ? 8.719 8.240 -35.488 1.00 92.69 222 GLU A CA 1
ATOM 1797 C C . GLU A 1 222 ? 8.484 7.748 -34.051 1.00 92.69 222 GLU A C 1
ATOM 1799 O O . GLU A 1 222 ? 7.614 6.905 -33.812 1.00 92.69 222 GLU A O 1
ATOM 1804 N N . GLN A 1 223 ? 9.249 8.271 -33.089 1.00 93.12 223 GLN A N 1
ATOM 1805 C CA . GLN A 1 223 ? 9.025 7.981 -31.675 1.00 93.12 223 GLN A CA 1
ATOM 1806 C C . GLN A 1 223 ? 7.923 8.879 -31.099 1.00 93.12 223 GLN A C 1
ATOM 1808 O O . GLN A 1 223 ? 7.971 10.101 -31.231 1.00 93.12 223 GLN A O 1
ATOM 1813 N N . PHE A 1 224 ? 6.977 8.277 -30.378 1.00 91.44 224 PHE A N 1
ATOM 1814 C CA . PHE A 1 224 ? 5.966 9.002 -29.610 1.00 91.44 224 PHE A CA 1
ATOM 1815 C C . PHE A 1 224 ? 6.005 8.620 -28.124 1.00 91.44 224 PHE A C 1
ATOM 1817 O O . PHE A 1 224 ? 6.405 7.499 -27.787 1.00 91.44 224 PHE A O 1
ATOM 1824 N N . PRO A 1 225 ? 5.555 9.515 -27.222 1.00 91.56 225 PRO A N 1
ATOM 1825 C CA . PRO A 1 225 ? 5.343 9.167 -25.823 1.00 91.56 225 PRO A CA 1
ATOM 1826 C C . PRO A 1 225 ? 4.370 7.985 -25.668 1.00 91.56 225 PRO A C 1
ATOM 1828 O O . PRO A 1 225 ? 3.457 7.833 -26.490 1.00 91.56 225 PRO A O 1
ATOM 1831 N N . PRO A 1 226 ? 4.509 7.160 -24.613 1.00 88.81 226 PRO A N 1
ATOM 1832 C CA . PRO A 1 226 ? 3.647 5.999 -24.382 1.00 88.81 226 PRO A CA 1
ATOM 1833 C C . PRO A 1 226 ? 2.146 6.315 -24.404 1.00 88.81 226 PRO A C 1
ATOM 1835 O O . PRO A 1 226 ? 1.357 5.535 -24.936 1.00 88.81 226 PRO A O 1
ATOM 1838 N N . GLU A 1 227 ? 1.754 7.468 -23.865 1.00 89.69 227 GLU A N 1
ATOM 1839 C CA . GLU A 1 227 ? 0.375 7.954 -23.810 1.00 89.69 227 GLU A CA 1
ATOM 1840 C C . GLU A 1 227 ? -0.203 8.138 -25.225 1.00 89.69 227 GLU A C 1
ATOM 1842 O O . GLU A 1 227 ? -1.322 7.705 -25.511 1.00 89.69 227 GLU A O 1
ATOM 1847 N N . ILE A 1 228 ? 0.594 8.698 -26.141 1.00 89.94 228 ILE A N 1
ATOM 1848 C CA . ILE A 1 228 ? 0.241 8.869 -27.556 1.00 89.94 228 ILE A CA 1
ATOM 1849 C C . ILE A 1 228 ? 0.219 7.516 -28.271 1.00 89.94 228 ILE A C 1
ATOM 1851 O O . ILE A 1 228 ? -0.731 7.231 -28.997 1.00 89.94 228 ILE A O 1
ATOM 1855 N N . GLU A 1 229 ? 1.204 6.644 -28.042 1.00 88.94 229 GLU A N 1
ATOM 1856 C CA . GLU A 1 229 ? 1.235 5.291 -28.621 1.00 88.94 229 GLU A CA 1
ATOM 1857 C C . GLU A 1 229 ? -0.004 4.463 -28.249 1.00 88.94 229 GLU A C 1
ATOM 1859 O O . GLU A 1 229 ? -0.563 3.755 -29.090 1.00 88.94 229 GLU A O 1
ATOM 1864 N N . ILE A 1 230 ? -0.482 4.570 -27.005 1.00 86.88 230 ILE A N 1
ATOM 1865 C CA . ILE A 1 230 ? -1.720 3.913 -26.558 1.00 86.88 230 ILE A CA 1
ATOM 1866 C C . ILE A 1 230 ? -2.927 4.439 -27.343 1.00 86.88 230 ILE A C 1
ATOM 1868 O O . ILE A 1 230 ? -3.725 3.634 -27.829 1.00 86.88 230 ILE A O 1
ATOM 1872 N N . ARG A 1 231 ? -3.051 5.764 -27.510 1.00 88.56 231 ARG A N 1
ATOM 1873 C CA . ARG A 1 231 ? -4.134 6.380 -28.299 1.00 88.56 231 ARG A CA 1
ATOM 1874 C C . ARG A 1 231 ? -4.065 5.951 -29.767 1.00 88.56 231 ARG A C 1
ATOM 1876 O O . ARG A 1 231 ? -5.056 5.474 -30.315 1.00 88.56 231 ARG A O 1
ATOM 1883 N N . ARG A 1 232 ? -2.879 5.999 -30.383 1.00 89.00 232 ARG A N 1
ATOM 1884 C CA . ARG A 1 232 ? -2.643 5.568 -31.773 1.00 89.00 232 ARG A CA 1
ATOM 1885 C C . ARG A 1 232 ? -2.980 4.097 -31.994 1.00 89.00 232 ARG A C 1
ATOM 1887 O O . ARG A 1 232 ? -3.555 3.758 -33.026 1.00 89.00 232 ARG A O 1
ATOM 1894 N N . ARG A 1 233 ? -2.689 3.225 -31.022 1.00 87.25 233 ARG A N 1
ATOM 1895 C CA . ARG A 1 233 ? -3.009 1.790 -31.096 1.00 87.25 233 ARG A CA 1
ATOM 1896 C C . ARG A 1 233 ? -4.496 1.529 -31.304 1.00 87.25 233 ARG A C 1
ATOM 1898 O O . ARG A 1 233 ? -4.834 0.645 -32.084 1.00 87.25 233 ARG A O 1
ATOM 1905 N N . LYS A 1 234 ? -5.359 2.319 -30.658 1.00 88.44 234 LYS A N 1
ATOM 1906 C CA . LYS A 1 234 ? -6.818 2.242 -30.833 1.00 88.44 234 LYS A CA 1
ATOM 1907 C C . LYS A 1 234 ? -7.260 2.712 -32.225 1.00 88.44 234 LYS A C 1
ATOM 1909 O O . LYS A 1 234 ? -8.226 2.193 -32.767 1.00 88.44 234 LYS A O 1
ATOM 1914 N N . LEU A 1 235 ? -6.530 3.653 -32.825 1.00 89.12 235 LEU A N 1
ATOM 1915 C CA . LEU A 1 235 ? -6.855 4.238 -34.129 1.00 89.12 235 LEU A CA 1
ATOM 1916 C C . LEU A 1 235 ? -6.300 3.444 -35.325 1.00 89.12 235 LEU A C 1
ATOM 1918 O O . LEU A 1 235 ? -6.847 3.548 -36.420 1.00 89.12 235 LEU A O 1
ATOM 1922 N N . TYR A 1 236 ? -5.241 2.642 -35.156 1.00 87.75 236 TYR A N 1
ATOM 1923 C CA . TYR A 1 236 ? -4.622 1.895 -36.264 1.00 87.75 236 TYR A CA 1
ATOM 1924 C C . TYR A 1 236 ? -5.568 0.938 -37.016 1.00 87.75 236 TYR A C 1
ATOM 1926 O O . TYR A 1 236 ? -5.479 0.911 -38.247 1.00 87.75 236 TYR A O 1
ATOM 1934 N N . PRO A 1 237 ? -6.452 0.155 -36.360 1.00 90.12 237 PRO A N 1
ATOM 1935 C CA . PRO A 1 237 ? -7.400 -0.709 -37.068 1.00 90.12 237 PRO A CA 1
ATOM 1936 C C . PRO A 1 237 ? -8.338 0.091 -37.977 1.00 90.12 237 PRO A C 1
ATOM 1938 O O . PRO A 1 237 ? -8.515 -0.254 -39.144 1.00 90.12 237 PRO A O 1
ATOM 1941 N N . ILE A 1 238 ? -8.854 1.212 -37.465 1.00 89.06 238 ILE A N 1
ATOM 1942 C CA . ILE A 1 238 ? -9.749 2.121 -38.189 1.00 89.06 238 ILE A CA 1
ATOM 1943 C C . ILE A 1 238 ? -8.997 2.752 -39.362 1.00 89.06 238 ILE A C 1
ATOM 1945 O O . ILE A 1 238 ? -9.435 2.664 -40.502 1.00 89.06 238 ILE A O 1
ATOM 1949 N N . PHE A 1 239 ? -7.802 3.290 -39.113 1.00 88.12 239 PHE A N 1
ATOM 1950 C CA . PHE A 1 239 ? -6.939 3.851 -40.151 1.00 88.12 239 PHE A CA 1
ATOM 1951 C C . PHE A 1 239 ? -6.683 2.865 -41.303 1.00 88.12 239 PHE A C 1
ATOM 1953 O O . PHE A 1 239 ? -6.791 3.243 -42.469 1.00 88.12 239 PHE A O 1
ATOM 1960 N N . LYS A 1 240 ? -6.370 1.596 -40.994 1.00 88.06 240 LYS A N 1
ATOM 1961 C CA . LYS A 1 240 ? -6.141 0.551 -42.007 1.00 88.06 240 LYS A CA 1
ATOM 1962 C C . LYS A 1 240 ? -7.407 0.222 -42.794 1.00 88.06 240 LYS A C 1
ATOM 1964 O O . LYS A 1 240 ? -7.333 0.119 -44.017 1.00 88.06 240 LYS A O 1
ATOM 1969 N N . LYS A 1 241 ? -8.547 0.089 -42.109 1.00 89.19 241 LYS A N 1
ATOM 1970 C CA . LYS A 1 241 ? -9.853 -0.155 -42.733 1.00 89.19 241 LYS A CA 1
ATOM 1971 C C . LYS A 1 241 ? -10.197 0.959 -43.722 1.00 89.19 241 LYS A C 1
ATOM 1973 O O . LYS A 1 241 ? -10.411 0.684 -44.897 1.00 89.19 241 LYS A O 1
ATOM 1978 N N . GLU A 1 242 ? -10.148 2.217 -43.297 1.00 89.56 242 GLU A N 1
ATOM 1979 C CA . GLU A 1 242 ? -10.502 3.352 -44.157 1.00 89.56 242 GLU A CA 1
ATOM 1980 C C . GLU A 1 242 ? -9.526 3.520 -45.336 1.00 89.56 242 GLU A C 1
ATOM 1982 O O . GLU A 1 242 ? -9.954 3.824 -46.449 1.00 89.56 242 GLU A O 1
ATOM 1987 N N . LYS A 1 243 ? -8.229 3.230 -45.140 1.00 85.94 243 LYS A N 1
ATOM 1988 C CA . LYS A 1 243 ? -7.244 3.156 -46.235 1.00 85.94 243 LYS A CA 1
ATOM 1989 C C . LYS A 1 243 ? -7.576 2.069 -47.257 1.00 85.94 243 LYS A C 1
ATOM 1991 O O . LYS A 1 243 ? -7.410 2.309 -48.449 1.00 85.94 243 LYS A O 1
ATOM 1996 N N . SER A 1 244 ? -8.021 0.892 -46.809 1.00 88.31 244 SER A N 1
ATOM 1997 C CA . SER A 1 244 ? -8.413 -0.203 -47.711 1.00 88.31 244 SER A CA 1
ATOM 1998 C C . SER A 1 244 ? -9.658 0.128 -48.536 1.00 88.31 244 SER A C 1
ATOM 2000 O O . SER A 1 244 ? -9.777 -0.322 -49.668 1.00 88.31 244 SER A O 1
ATOM 2002 N N . LEU A 1 245 ? -10.526 0.995 -48.008 1.00 88.69 245 LEU A N 1
ATOM 2003 C CA . LEU A 1 245 ? -11.702 1.536 -48.695 1.00 88.69 245 LEU A CA 1
ATOM 2004 C C . LEU A 1 245 ? -11.366 2.705 -49.643 1.00 88.69 245 LEU A C 1
ATOM 2006 O O . LEU A 1 245 ? -12.268 3.394 -50.110 1.00 88.69 245 LEU A O 1
ATOM 2010 N N . GLY A 1 246 ? -10.082 2.983 -49.894 1.00 88.81 246 GLY A N 1
ATOM 2011 C CA . GLY A 1 246 ? -9.638 4.051 -50.796 1.00 88.81 246 GLY A CA 1
ATOM 2012 C C . GLY A 1 246 ? -9.782 5.474 -50.244 1.00 88.81 246 GLY A C 1
ATOM 2013 O O . GLY A 1 246 ? -9.492 6.433 -50.95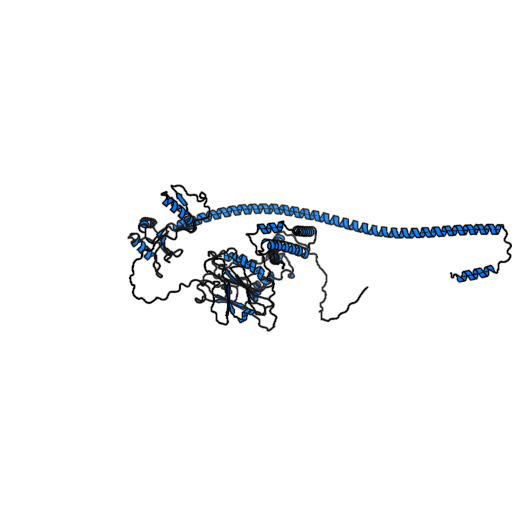7 1.00 88.81 246 GLY A O 1
ATOM 2014 N N . LYS A 1 247 ? -10.190 5.651 -48.979 1.00 90.12 247 LYS A N 1
ATOM 2015 C CA . LYS A 1 247 ? -10.361 6.981 -48.375 1.00 90.12 247 LYS A CA 1
ATOM 2016 C C . LYS A 1 247 ? -9.025 7.616 -47.992 1.00 90.12 247 LYS A C 1
ATOM 2018 O O . LYS A 1 247 ? -8.042 6.941 -47.657 1.00 90.12 247 LYS A O 1
ATOM 2023 N N . GLN A 1 248 ? -8.996 8.948 -47.965 1.00 87.19 248 GLN A N 1
ATOM 2024 C CA . GLN A 1 248 ? -7.831 9.715 -47.528 1.00 87.19 248 GLN A CA 1
ATOM 2025 C C . GLN A 1 248 ? -7.748 9.742 -45.997 1.00 87.19 248 GLN A C 1
ATOM 2027 O O . GLN A 1 248 ? -8.126 10.719 -45.355 1.00 87.19 248 GLN A O 1
ATOM 2032 N N . ALA A 1 249 ? -7.252 8.660 -45.398 1.00 89.19 249 ALA A N 1
ATOM 2033 C CA . ALA A 1 249 ? -6.977 8.616 -43.965 1.00 89.19 249 ALA A CA 1
ATOM 2034 C C . ALA A 1 249 ? -5.537 9.072 -43.655 1.00 89.19 249 ALA A C 1
ATOM 2036 O O . ALA A 1 249 ? -4.580 8.604 -44.286 1.00 89.19 249 ALA A O 1
ATOM 2037 N N . ARG A 1 250 ? -5.370 9.955 -42.662 1.00 87.12 250 ARG A N 1
ATOM 2038 C CA . ARG A 1 250 ? -4.080 10.463 -42.164 1.00 87.12 250 ARG A CA 1
ATOM 2039 C C . ARG A 1 250 ? -4.075 10.492 -40.642 1.00 87.12 250 ARG A C 1
ATOM 2041 O O . ARG A 1 250 ? -4.998 11.017 -40.035 1.00 87.12 250 ARG A O 1
ATOM 2048 N N . LEU A 1 251 ? -3.015 9.977 -40.027 1.00 86.88 251 LEU A N 1
ATOM 2049 C CA . LEU A 1 251 ? -2.859 10.002 -38.577 1.00 86.88 251 LEU A CA 1
ATOM 2050 C C . LEU A 1 251 ? -1.769 11.010 -38.189 1.00 86.88 251 LEU A C 1
ATOM 2052 O O . LEU A 1 251 ? -0.622 10.882 -38.615 1.00 86.88 251 LEU A O 1
ATOM 2056 N N . VAL A 1 252 ? -2.141 12.033 -37.422 1.00 84.38 252 VAL A N 1
ATOM 2057 C CA . VAL A 1 252 ? -1.274 13.147 -37.013 1.00 84.38 252 VAL A CA 1
ATOM 2058 C C . VAL A 1 252 ? -1.229 13.180 -35.490 1.00 84.38 252 VAL A C 1
ATOM 2060 O O . VAL A 1 252 ? -2.256 13.387 -34.852 1.00 84.38 252 VAL A O 1
ATOM 2063 N N . ARG A 1 253 ? -0.042 12.967 -34.901 1.00 82.19 253 ARG A N 1
ATOM 2064 C CA . ARG A 1 253 ? 0.140 12.747 -33.450 1.00 82.19 253 ARG A CA 1
ATOM 2065 C C . ARG A 1 253 ? -0.765 11.618 -32.938 1.00 82.19 253 ARG A C 1
ATOM 2067 O O . ARG A 1 253 ? -0.486 10.463 -33.238 1.00 82.19 253 ARG A O 1
ATOM 2074 N N . ASP A 1 254 ? -1.829 11.931 -32.213 1.00 83.62 254 ASP A N 1
ATOM 2075 C CA . ASP A 1 254 ? -2.843 11.015 -31.685 1.00 83.62 254 ASP A CA 1
ATOM 2076 C C . ASP A 1 254 ? -4.229 11.193 -32.328 1.00 83.62 254 ASP A C 1
ATOM 2078 O O . ASP A 1 254 ? -5.192 10.587 -31.868 1.00 83.62 254 ASP A O 1
ATOM 2082 N N . LYS A 1 255 ? -4.341 11.987 -33.398 1.00 88.38 255 LYS A N 1
ATOM 2083 C CA . LYS A 1 255 ? -5.602 12.287 -34.085 1.00 88.38 255 LYS A CA 1
ATOM 2084 C C . LYS A 1 255 ? -5.660 11.617 -35.453 1.00 88.38 255 LYS A C 1
ATOM 2086 O O . LYS A 1 255 ? -4.711 11.689 -36.236 1.00 88.38 255 LYS A O 1
ATOM 2091 N N . LEU A 1 256 ? -6.786 10.975 -35.751 1.00 90.25 256 LEU A N 1
ATOM 2092 C CA . LEU A 1 256 ? -7.074 10.397 -37.061 1.00 90.25 256 LEU A CA 1
ATOM 2093 C C . LEU A 1 256 ? -7.933 11.378 -37.863 1.00 90.25 256 LEU A C 1
ATOM 2095 O O . LEU A 1 256 ? -8.940 11.862 -37.366 1.00 90.25 256 LEU A O 1
ATOM 2099 N N . TYR A 1 257 ? -7.545 11.652 -39.101 1.00 90.50 257 TYR A N 1
ATOM 2100 C CA . TYR A 1 257 ? -8.319 12.429 -40.060 1.00 90.50 257 TYR A CA 1
ATOM 2101 C C . TYR A 1 257 ? -8.741 11.514 -41.206 1.00 90.50 257 TYR A C 1
ATOM 2103 O O . TYR A 1 257 ? -7.895 10.795 -41.739 1.00 90.50 257 TYR A O 1
ATOM 2111 N N . ILE A 1 258 ? -10.013 11.534 -41.593 1.00 89.12 258 ILE A N 1
ATOM 2112 C CA . ILE A 1 258 ? -10.559 10.773 -42.725 1.00 89.12 258 ILE A CA 1
ATOM 2113 C C . ILE A 1 258 ? -11.175 11.781 -43.692 1.00 89.12 258 ILE A C 1
ATOM 2115 O O . ILE A 1 258 ? -12.043 12.556 -43.305 1.00 89.12 258 ILE A O 1
ATOM 2119 N N . ASN A 1 259 ? -10.692 11.805 -44.936 1.00 88.56 259 ASN A N 1
ATOM 2120 C CA . ASN A 1 259 ? -11.085 12.783 -45.958 1.00 88.56 259 ASN A CA 1
ATOM 2121 C C . ASN A 1 259 ? -10.981 14.240 -45.462 1.00 88.56 259 ASN A C 1
ATOM 2123 O O . ASN A 1 259 ? -11.832 15.073 -45.748 1.00 88.56 259 ASN A O 1
ATOM 2127 N N . GLY A 1 260 ? -9.943 14.534 -44.672 1.00 85.06 260 GLY A N 1
ATOM 2128 C CA . GLY A 1 260 ? -9.694 15.864 -44.106 1.00 85.06 260 GLY A CA 1
ATOM 2129 C C . GLY A 1 260 ? -10.467 16.194 -42.822 1.00 85.06 260 GLY A C 1
ATOM 2130 O O . GLY A 1 260 ? -10.113 17.163 -42.158 1.00 85.06 260 GLY A O 1
ATOM 2131 N N . GLN A 1 261 ? -11.448 15.383 -42.412 1.00 86.69 261 GLN A N 1
ATOM 2132 C CA . GLN A 1 261 ? -12.228 15.610 -41.189 1.00 86.69 261 GLN A CA 1
ATOM 2133 C C . GLN A 1 261 ? -11.665 14.834 -39.996 1.00 86.69 261 GLN A C 1
ATOM 2135 O O . GLN A 1 261 ? -11.246 13.684 -40.140 1.00 86.69 261 GLN A O 1
ATOM 2140 N N . LEU A 1 262 ? -11.652 15.463 -38.815 1.00 87.75 262 LEU A N 1
ATOM 2141 C CA . LEU A 1 262 ? -11.208 14.829 -37.573 1.00 87.75 262 LEU A CA 1
ATOM 2142 C C . LEU A 1 262 ? -12.178 13.708 -37.181 1.00 87.75 262 LEU A C 1
ATOM 2144 O O . LEU A 1 262 ? -13.372 13.931 -37.010 1.00 87.75 262 LEU A O 1
ATOM 2148 N N . PHE A 1 263 ? -11.647 12.506 -37.006 1.00 84.25 263 PHE A N 1
ATOM 2149 C CA . PHE A 1 263 ? -12.398 11.346 -36.559 1.00 84.25 263 PHE A CA 1
ATOM 2150 C C . PHE A 1 263 ? -12.626 11.416 -35.042 1.00 84.25 263 PHE A C 1
ATOM 2152 O O . PHE A 1 263 ? -11.660 11.359 -34.276 1.00 84.25 263 PHE A O 1
ATOM 2159 N N . ASN A 1 264 ? -13.890 11.523 -34.615 1.00 75.81 264 ASN A N 1
ATOM 2160 C CA . ASN A 1 264 ? -14.280 11.433 -33.208 1.00 75.81 264 ASN A CA 1
ATOM 2161 C C . ASN A 1 264 ? -14.627 9.969 -32.847 1.00 75.81 264 ASN A C 1
ATOM 2163 O O . ASN A 1 264 ? -15.572 9.424 -33.424 1.00 75.81 264 ASN A O 1
ATOM 2167 N N . PRO A 1 265 ? -13.898 9.319 -31.916 1.00 63.84 265 PRO A N 1
ATOM 2168 C CA . PRO A 1 265 ? -14.156 7.937 -31.505 1.00 63.84 265 PRO A CA 1
ATOM 2169 C C . PRO A 1 265 ? -15.549 7.687 -30.908 1.00 63.84 265 PRO A C 1
ATOM 2171 O O . PRO A 1 265 ? -15.994 6.545 -30.918 1.00 63.84 265 PRO A O 1
ATOM 2174 N N . GLU A 1 266 ? -16.235 8.722 -30.415 1.00 57.31 266 GLU A N 1
ATOM 2175 C CA . GLU A 1 266 ? -17.573 8.612 -29.807 1.00 57.31 266 GLU A CA 1
ATOM 2176 C C . GLU A 1 266 ? -18.691 8.327 -30.826 1.00 57.31 266 GLU A C 1
ATOM 2178 O O . GLU A 1 266 ? -19.762 7.857 -30.456 1.00 57.31 266 GLU A O 1
ATOM 2183 N N . ASN A 1 267 ? -18.429 8.513 -32.125 1.00 47.41 267 ASN A N 1
ATOM 2184 C CA . ASN A 1 267 ? -19.407 8.275 -33.192 1.00 47.41 267 ASN A CA 1
ATOM 2185 C C . ASN A 1 267 ? -19.446 6.817 -33.698 1.00 47.41 267 ASN A C 1
ATOM 2187 O O . ASN A 1 267 ? -20.076 6.543 -34.720 1.00 47.41 267 ASN A O 1
ATOM 2191 N N . ILE A 1 268 ? -18.780 5.870 -33.024 1.00 46.16 268 ILE A N 1
ATOM 2192 C CA . ILE A 1 268 ? -18.892 4.439 -33.340 1.00 46.16 268 ILE A CA 1
ATOM 2193 C C . ILE A 1 268 ? -19.400 3.685 -32.113 1.00 46.16 268 ILE A C 1
ATOM 2195 O O . ILE A 1 268 ? -18.652 3.408 -31.178 1.00 46.16 268 ILE A O 1
ATOM 2199 N N . ASN A 1 269 ? -20.672 3.290 -32.169 1.00 35.97 269 ASN A N 1
ATOM 2200 C CA . ASN A 1 269 ? -21.271 2.337 -31.247 1.00 35.97 269 ASN A CA 1
ATOM 2201 C C . ASN A 1 269 ? -20.671 0.944 -31.528 1.00 35.97 269 ASN A C 1
ATOM 2203 O O . ASN A 1 269 ? -21.145 0.209 -32.396 1.00 35.97 269 ASN A O 1
ATOM 2207 N N . ILE A 1 270 ? -19.551 0.610 -30.881 1.00 37.34 270 ILE A N 1
ATOM 2208 C CA . ILE A 1 270 ? -18.953 -0.726 -30.969 1.00 37.34 270 ILE A CA 1
ATOM 2209 C C . ILE A 1 270 ? -19.608 -1.590 -29.896 1.00 37.34 270 ILE A C 1
ATOM 2211 O O . ILE A 1 270 ? -19.232 -1.531 -28.729 1.00 37.34 270 ILE A O 1
ATOM 2215 N N . ASN A 1 271 ? -20.565 -2.413 -30.322 1.00 30.00 271 ASN A N 1
ATOM 2216 C CA . ASN A 1 271 ? -21.056 -3.551 -29.554 1.00 30.00 271 ASN A CA 1
ATOM 2217 C C . ASN A 1 271 ? -19.869 -4.509 -29.304 1.00 30.00 271 ASN A C 1
ATOM 2219 O O . ASN A 1 271 ? -19.298 -5.016 -30.276 1.00 30.00 271 ASN A O 1
ATOM 2223 N N . PRO A 1 272 ? -19.439 -4.758 -28.054 1.00 36.06 272 PRO A N 1
ATOM 2224 C CA . PRO A 1 272 ? -18.292 -5.607 -27.772 1.00 36.06 272 PRO A CA 1
ATOM 2225 C C . PRO A 1 272 ? -18.745 -7.069 -27.696 1.00 36.06 272 PRO A C 1
ATOM 2227 O O . PRO A 1 272 ? -18.775 -7.673 -26.630 1.00 36.06 272 PRO A O 1
ATOM 2230 N N . ALA A 1 273 ? -19.117 -7.648 -28.833 1.00 36.34 273 ALA A N 1
ATOM 2231 C CA . ALA A 1 273 ? -19.311 -9.085 -28.957 1.00 36.34 273 ALA A CA 1
ATOM 2232 C C . ALA A 1 273 ? -19.037 -9.516 -30.400 1.00 36.34 273 ALA A C 1
ATOM 2234 O O . ALA A 1 273 ? -19.613 -8.968 -31.334 1.00 36.34 273 ALA A O 1
ATOM 2235 N N . ASN A 1 274 ? -18.182 -10.531 -30.536 1.00 34.91 274 ASN A N 1
ATOM 2236 C CA . ASN A 1 274 ? -17.841 -11.260 -31.762 1.00 34.91 274 ASN A CA 1
ATOM 2237 C C . ASN A 1 274 ? -16.928 -10.512 -32.747 1.00 34.91 274 ASN A C 1
ATOM 2239 O O . ASN A 1 274 ? -17.398 -9.714 -33.549 1.00 34.91 274 ASN A O 1
ATOM 2243 N N . ASN A 1 275 ? -15.615 -10.799 -32.687 1.00 33.75 275 ASN A N 1
ATOM 2244 C CA . ASN A 1 275 ? -14.757 -11.094 -33.860 1.00 33.75 275 ASN A CA 1
ATOM 2245 C C . ASN A 1 275 ? -13.257 -11.242 -33.514 1.00 33.75 275 ASN A C 1
ATOM 2247 O O . ASN A 1 275 ? -12.395 -10.774 -34.250 1.00 33.75 275 ASN A O 1
ATOM 2251 N N . ASP A 1 276 ? -12.921 -11.960 -32.438 1.00 34.47 276 ASP A N 1
ATOM 2252 C CA . ASP A 1 276 ? -11.547 -12.429 -32.195 1.00 34.47 276 ASP A CA 1
ATOM 2253 C C . ASP A 1 276 ? -11.514 -13.961 -32.222 1.00 34.47 276 ASP A C 1
ATOM 2255 O O . ASP A 1 276 ? -11.299 -14.597 -31.194 1.00 34.47 276 ASP A O 1
ATOM 2259 N N . ARG A 1 277 ? -11.804 -14.557 -33.387 1.00 35.69 277 ARG A N 1
ATOM 2260 C CA . ARG A 1 277 ? -11.534 -15.964 -33.757 1.00 35.69 277 ARG A CA 1
ATOM 2261 C C . ARG A 1 277 ? -12.042 -16.198 -35.182 1.00 35.69 277 ARG A C 1
ATOM 2263 O O . ARG A 1 277 ? -13.156 -16.658 -35.329 1.00 35.69 277 ARG A O 1
ATOM 2270 N N . GLU A 1 278 ? -11.252 -15.839 -36.199 1.00 32.06 278 GLU A N 1
ATOM 2271 C CA . GLU A 1 278 ? -11.291 -16.454 -37.549 1.00 32.06 278 GLU A CA 1
ATOM 2272 C C . GLU A 1 278 ? -10.342 -15.743 -38.537 1.00 32.06 278 GLU A C 1
ATOM 2274 O O . GLU A 1 278 ? -10.782 -15.173 -39.516 1.00 32.06 278 GLU A O 1
ATOM 2279 N N . ILE A 1 279 ? -9.017 -15.761 -38.316 1.00 31.56 279 ILE A N 1
ATOM 2280 C CA . ILE A 1 279 ? -8.031 -15.692 -39.426 1.00 31.56 279 ILE A CA 1
ATOM 2281 C C . ILE A 1 279 ? -6.755 -16.454 -39.019 1.00 31.56 279 ILE A C 1
ATOM 2283 O O . ILE A 1 279 ? -5.671 -15.888 -38.898 1.00 31.56 279 ILE A O 1
ATOM 2287 N N . ILE A 1 280 ? -6.874 -17.756 -38.766 1.00 34.28 280 ILE A N 1
ATOM 2288 C CA . ILE A 1 280 ? -5.757 -18.707 -38.867 1.00 34.28 280 ILE A CA 1
ATOM 2289 C C . ILE A 1 280 ? -6.362 -19.972 -39.466 1.00 34.28 280 ILE A C 1
ATOM 2291 O O . ILE A 1 280 ? -6.966 -20.739 -38.731 1.00 34.28 280 ILE A O 1
ATOM 2295 N N . ASN A 1 281 ? -6.293 -20.109 -40.795 1.00 32.41 281 ASN A N 1
ATOM 2296 C CA . ASN A 1 281 ? -6.242 -21.376 -41.544 1.00 32.41 281 ASN A CA 1
ATOM 2297 C C . ASN A 1 281 ? -6.582 -21.141 -43.018 1.00 32.41 281 ASN A C 1
ATOM 2299 O O . ASN A 1 281 ? -7.662 -21.510 -43.443 1.00 32.41 281 ASN A O 1
ATOM 2303 N N . GLN A 1 282 ? -5.661 -20.564 -43.798 1.00 29.75 282 GLN A N 1
ATOM 2304 C CA . GLN A 1 282 ? -5.547 -20.844 -45.240 1.00 29.75 282 GLN A CA 1
ATOM 2305 C C . GLN A 1 282 ? -4.126 -20.508 -45.717 1.00 29.75 282 GLN A C 1
ATOM 2307 O O . GLN A 1 282 ? -3.888 -19.424 -46.240 1.00 29.75 282 GLN A O 1
ATOM 2312 N N . ARG A 1 283 ? -3.172 -21.428 -45.528 1.00 28.97 283 ARG A N 1
ATOM 2313 C CA . ARG A 1 283 ? -2.041 -21.624 -46.453 1.00 28.97 283 ARG A CA 1
ATOM 2314 C C . ARG A 1 283 ? -1.670 -23.104 -46.463 1.00 28.97 283 ARG A C 1
ATOM 2316 O O . ARG A 1 283 ? -1.229 -23.647 -45.456 1.00 28.97 283 ARG A O 1
ATOM 2323 N N . THR A 1 284 ? -1.915 -23.731 -47.603 1.00 28.67 284 THR A N 1
ATOM 2324 C CA . THR A 1 284 ? -1.487 -25.080 -47.970 1.00 28.67 284 THR A CA 1
ATOM 2325 C C . THR A 1 284 ? 0.045 -25.171 -48.074 1.00 28.67 284 THR A C 1
ATOM 2327 O O . THR A 1 284 ? 0.701 -24.162 -48.350 1.00 28.67 284 THR A O 1
ATOM 2330 N N . PRO A 1 285 ? 0.637 -26.359 -47.841 1.00 28.45 285 PRO A N 1
ATOM 2331 C CA . PRO A 1 285 ? 2.083 -26.544 -47.831 1.00 28.45 285 PRO A CA 1
ATOM 2332 C C . PRO A 1 285 ? 2.628 -26.771 -49.247 1.00 28.45 285 PRO A C 1
ATOM 2334 O O . PRO A 1 285 ? 2.245 -27.720 -49.925 1.00 28.45 285 PRO A O 1
ATOM 2337 N N . SER A 1 286 ? 3.571 -25.932 -49.671 1.00 26.38 286 SER A N 1
ATOM 2338 C CA . SER A 1 286 ? 4.471 -26.226 -50.788 1.00 26.38 286 SER A CA 1
ATOM 2339 C C . SER A 1 286 ? 5.872 -26.482 -50.238 1.00 26.38 286 SER A C 1
ATOM 2341 O O . SER A 1 286 ? 6.547 -25.564 -49.769 1.00 26.38 286 SER A O 1
ATOM 2343 N N . THR A 1 287 ? 6.281 -27.745 -50.278 1.00 28.64 287 THR A N 1
ATOM 2344 C CA . THR A 1 287 ? 7.641 -28.240 -50.042 1.00 28.64 287 THR A CA 1
ATOM 2345 C C . THR A 1 287 ? 8.644 -27.529 -50.957 1.00 28.64 287 THR A C 1
ATOM 2347 O O . THR A 1 287 ? 8.351 -27.329 -52.137 1.00 28.64 287 THR A O 1
ATOM 2350 N N . PRO A 1 288 ? 9.853 -27.214 -50.464 1.00 29.97 288 PRO A N 1
ATOM 2351 C CA . PRO A 1 288 ? 11.028 -27.601 -51.244 1.00 29.97 288 PRO A CA 1
ATOM 2352 C C . PRO A 1 288 ? 12.141 -28.239 -50.399 1.00 29.97 288 PRO A C 1
ATOM 2354 O O . PRO A 1 288 ? 12.645 -27.661 -49.443 1.00 29.97 288 PRO A O 1
ATOM 2357 N N . GLN A 1 289 ? 12.483 -29.454 -50.827 1.00 28.17 289 GLN A N 1
ATOM 2358 C CA . GLN A 1 289 ? 13.811 -30.047 -51.014 1.00 28.17 289 GLN A CA 1
ATOM 2359 C C . GLN A 1 289 ? 14.970 -29.691 -50.060 1.00 28.17 289 GLN A C 1
ATOM 2361 O O . GLN A 1 289 ? 15.486 -28.577 -50.015 1.00 28.17 289 GLN A O 1
ATOM 2366 N N . HIS A 1 290 ? 15.438 -30.767 -49.422 1.00 29.27 290 HIS A N 1
ATOM 2367 C CA . HIS A 1 290 ? 16.766 -31.028 -48.875 1.00 29.27 290 HIS A CA 1
ATOM 2368 C C . HIS A 1 290 ? 17.918 -30.179 -49.441 1.00 29.27 290 HIS A C 1
ATOM 2370 O O . HIS A 1 290 ? 18.221 -30.227 -50.633 1.00 29.27 290 HIS A O 1
ATOM 2376 N N . ARG A 1 291 ? 18.674 -29.560 -48.528 1.00 29.19 291 ARG A N 1
ATOM 2377 C CA . ARG A 1 291 ? 20.137 -29.482 -48.619 1.00 29.19 291 ARG A CA 1
ATOM 2378 C C . ARG A 1 291 ? 20.741 -29.847 -47.269 1.00 29.19 291 ARG A C 1
ATOM 2380 O O . ARG A 1 291 ? 20.379 -29.278 -46.242 1.00 29.19 291 ARG A O 1
ATOM 2387 N N . GLU A 1 292 ? 21.616 -30.839 -47.314 1.00 30.22 292 GLU A N 1
ATOM 2388 C CA . GLU A 1 292 ? 22.425 -31.348 -46.213 1.00 30.22 292 GLU A CA 1
ATOM 2389 C C . GLU A 1 292 ? 23.342 -30.246 -45.667 1.00 30.22 292 GLU A C 1
ATOM 2391 O O . GLU A 1 292 ? 23.986 -29.525 -46.431 1.00 30.22 292 GLU A O 1
ATOM 2396 N N . ALA A 1 293 ? 23.408 -30.124 -44.341 1.00 30.14 293 ALA A N 1
ATOM 2397 C CA . ALA A 1 293 ? 24.388 -29.299 -43.650 1.00 30.14 293 ALA A CA 1
ATOM 2398 C C . ALA A 1 293 ? 25.212 -30.194 -42.724 1.00 30.14 293 ALA A C 1
ATOM 2400 O O . ALA A 1 293 ? 24.682 -30.901 -41.868 1.00 30.14 293 ALA A O 1
ATOM 2401 N N . ALA A 1 294 ? 26.516 -30.158 -42.973 1.00 30.97 294 ALA A N 1
ATOM 2402 C CA . ALA A 1 294 ? 27.552 -30.917 -42.311 1.00 30.97 294 ALA A CA 1
ATOM 2403 C C . ALA A 1 294 ? 27.681 -30.604 -40.810 1.00 30.97 294 ALA A C 1
ATOM 2405 O O . ALA A 1 294 ? 27.379 -29.509 -40.335 1.00 30.97 294 ALA A O 1
ATOM 2406 N N . ASN A 1 295 ? 28.192 -31.610 -40.103 1.00 36.84 295 ASN A N 1
ATOM 2407 C CA . ASN A 1 295 ? 28.523 -31.655 -38.685 1.00 36.84 295 ASN A CA 1
ATOM 2408 C C . ASN A 1 295 ? 29.192 -30.380 -38.141 1.00 36.84 295 ASN A C 1
ATOM 2410 O O . ASN A 1 295 ? 30.251 -29.958 -38.601 1.00 36.84 295 ASN A O 1
ATOM 2414 N N . SER A 1 296 ? 28.625 -29.836 -37.067 1.00 32.88 296 SER A N 1
ATOM 2415 C CA . SER A 1 296 ? 29.327 -28.998 -36.089 1.00 32.88 296 SER A CA 1
ATOM 2416 C C . SER A 1 296 ? 28.830 -29.375 -34.688 1.00 32.88 296 SER A C 1
ATOM 2418 O O . SER A 1 296 ? 27.633 -29.626 -34.526 1.00 32.88 296 SER A O 1
ATOM 2420 N N . PRO A 1 297 ? 29.718 -29.476 -33.682 1.00 35.25 297 PRO A N 1
ATOM 2421 C CA . PRO A 1 297 ? 29.362 -29.981 -32.360 1.00 35.25 297 PRO A CA 1
ATOM 2422 C C . PRO A 1 297 ? 28.409 -29.015 -31.636 1.00 35.25 297 PRO A C 1
ATOM 2424 O O . PRO A 1 297 ? 28.478 -27.801 -31.856 1.00 35.25 297 PRO A O 1
ATOM 2427 N N . PRO A 1 298 ? 27.517 -29.517 -30.762 1.00 31.48 298 PRO A N 1
ATOM 2428 C CA . PRO A 1 298 ? 26.553 -28.674 -30.075 1.00 31.48 298 PRO A CA 1
ATOM 2429 C C . PRO A 1 298 ? 27.271 -27.732 -29.104 1.00 31.48 298 PRO A C 1
ATOM 2431 O O . PRO A 1 298 ? 27.881 -28.154 -28.123 1.00 31.48 298 PRO A O 1
ATOM 2434 N N . ILE A 1 299 ? 27.160 -26.432 -29.373 1.00 35.09 299 ILE A N 1
ATOM 2435 C CA . ILE A 1 299 ? 27.436 -25.377 -28.398 1.00 35.09 299 ILE A CA 1
ATOM 2436 C C . ILE A 1 299 ? 26.438 -25.570 -27.242 1.00 35.09 299 ILE A C 1
ATOM 2438 O O . ILE A 1 299 ? 25.234 -25.657 -27.508 1.00 35.09 299 ILE A O 1
ATOM 2442 N N . PRO A 1 300 ? 26.877 -25.635 -25.971 1.00 31.16 300 PRO A N 1
ATOM 2443 C CA . PRO A 1 300 ? 25.954 -25.815 -24.861 1.00 31.16 300 PRO A CA 1
ATOM 2444 C C . PRO A 1 300 ? 25.022 -24.597 -24.770 1.00 31.16 300 PRO A C 1
ATOM 2446 O O . PRO A 1 300 ? 25.471 -23.458 -24.948 1.00 31.16 300 PRO A O 1
ATOM 2449 N N . PRO A 1 301 ? 23.720 -24.784 -24.492 1.00 31.70 301 PRO A N 1
ATOM 2450 C CA . PRO A 1 301 ? 22.807 -23.662 -24.373 1.00 31.70 301 PRO A CA 1
ATOM 2451 C C . PRO A 1 301 ? 23.214 -22.799 -23.173 1.00 31.70 301 PRO A C 1
ATOM 2453 O O . PRO A 1 301 ? 23.133 -23.223 -22.022 1.00 31.70 301 PRO A O 1
ATOM 2456 N N . ARG A 1 302 ? 23.614 -21.547 -23.436 1.00 35.28 302 ARG A N 1
ATOM 2457 C CA . ARG A 1 302 ? 23.666 -20.495 -22.410 1.00 35.28 302 ARG A CA 1
ATOM 2458 C C . ARG A 1 302 ? 22.265 -20.361 -21.817 1.00 35.28 302 ARG A C 1
ATOM 2460 O O . ARG A 1 302 ? 21.350 -19.883 -22.491 1.00 35.28 302 ARG A O 1
ATOM 2467 N N . SER A 1 303 ? 22.099 -20.774 -20.563 1.00 33.09 303 SER A N 1
ATOM 2468 C CA . SER A 1 303 ? 20.850 -20.618 -19.828 1.00 33.09 303 SER A CA 1
ATOM 2469 C C . SER A 1 303 ? 20.462 -19.139 -19.799 1.00 33.09 303 SER A C 1
ATOM 2471 O O . SER A 1 303 ? 21.090 -18.332 -19.110 1.00 33.09 303 SER A O 1
ATOM 2473 N N . LYS A 1 304 ? 19.396 -18.763 -20.510 1.00 37.72 304 LYS A N 1
ATOM 2474 C CA . LYS A 1 304 ? 18.583 -17.625 -20.083 1.00 37.72 304 LYS A CA 1
ATOM 2475 C C . LYS A 1 304 ? 18.040 -18.025 -18.714 1.00 37.72 304 LYS A C 1
ATOM 2477 O O . LYS A 1 304 ? 17.095 -18.803 -18.662 1.00 37.72 304 LYS A O 1
ATOM 2482 N N . ARG A 1 305 ? 18.665 -17.577 -17.621 1.00 37.81 305 ARG A N 1
ATOM 2483 C CA . ARG A 1 305 ? 18.095 -17.748 -16.280 1.00 37.81 305 ARG A CA 1
ATOM 2484 C C . ARG A 1 305 ? 16.822 -16.907 -16.232 1.00 37.81 305 ARG A C 1
ATOM 2486 O O . ARG A 1 305 ? 16.850 -15.696 -16.052 1.00 37.81 305 ARG A O 1
ATOM 2493 N N . THR A 1 306 ? 15.710 -17.547 -16.562 1.00 44.28 306 THR A N 1
ATOM 2494 C CA . THR A 1 306 ? 14.365 -17.052 -16.314 1.00 44.28 306 THR A CA 1
ATOM 2495 C C . THR A 1 306 ? 14.142 -17.073 -14.812 1.00 44.28 306 THR A C 1
ATOM 2497 O O . THR A 1 306 ? 14.458 -18.082 -14.191 1.00 44.28 306 THR A O 1
ATOM 2500 N N . GLN A 1 307 ? 13.588 -15.992 -14.260 1.00 53.16 307 GLN A N 1
ATOM 2501 C CA . GLN A 1 307 ? 13.022 -15.950 -12.909 1.00 53.16 307 GLN A CA 1
ATOM 2502 C C . GLN A 1 307 ? 12.374 -17.299 -12.558 1.00 53.16 307 GLN A C 1
ATOM 2504 O O . GLN A 1 307 ? 11.503 -17.763 -13.306 1.00 53.16 307 GLN A O 1
ATOM 2509 N N . THR A 1 308 ? 12.809 -17.923 -11.463 1.00 57.31 308 THR A N 1
ATOM 2510 C CA . THR A 1 308 ? 12.198 -19.153 -10.951 1.00 57.31 308 THR A CA 1
ATOM 2511 C C . THR A 1 308 ? 10.773 -18.818 -10.528 1.00 57.31 308 THR A C 1
ATOM 2513 O O . THR A 1 308 ? 10.536 -17.841 -9.819 1.00 57.31 308 THR A O 1
ATOM 2516 N N . LYS A 1 309 ? 9.803 -19.564 -11.044 1.00 66.88 309 LYS A N 1
ATOM 2517 C CA . LYS A 1 309 ? 8.378 -19.347 -10.786 1.00 66.88 309 LYS A CA 1
ATOM 2518 C C . LYS A 1 309 ? 7.852 -20.601 -10.130 1.00 66.88 309 LYS A C 1
ATOM 2520 O O . LYS A 1 309 ? 8.125 -21.671 -10.659 1.00 66.88 309 LYS A O 1
ATOM 2525 N N . LEU A 1 310 ? 7.124 -20.434 -9.034 1.00 71.19 310 LEU A N 1
ATOM 2526 C CA . LEU A 1 310 ? 6.499 -21.535 -8.323 1.00 71.19 310 LEU A CA 1
ATOM 2527 C C . LEU A 1 310 ? 5.140 -21.846 -8.978 1.00 71.19 310 LEU A C 1
ATOM 2529 O O . LEU A 1 310 ? 4.396 -20.936 -9.369 1.00 71.19 310 LEU A O 1
ATOM 2533 N N . ASP A 1 311 ? 4.845 -23.128 -9.155 1.00 68.31 311 ASP A N 1
ATOM 2534 C CA . ASP A 1 311 ? 3.627 -23.677 -9.748 1.00 68.31 311 ASP A CA 1
ATOM 2535 C C . ASP A 1 311 ? 3.050 -24.786 -8.848 1.00 68.31 311 ASP A C 1
ATOM 2537 O O . ASP A 1 311 ? 3.742 -25.394 -8.033 1.00 68.31 311 ASP A O 1
ATOM 2541 N N . ASN A 1 312 ? 1.748 -25.060 -8.971 1.00 62.31 312 ASN A N 1
ATOM 2542 C CA . ASN A 1 312 ? 1.049 -26.079 -8.174 1.00 62.31 312 ASN A CA 1
ATOM 2543 C C . ASN A 1 312 ? 1.495 -27.506 -8.518 1.00 62.31 312 ASN A C 1
ATOM 2545 O O . ASN A 1 312 ? 1.130 -28.443 -7.816 1.00 62.31 312 ASN A O 1
ATOM 2549 N N . LEU A 1 313 ? 2.231 -27.660 -9.617 1.00 61.91 313 LEU A N 1
ATOM 2550 C CA . LEU A 1 313 ? 2.774 -28.927 -10.094 1.00 61.91 313 LEU A CA 1
ATOM 2551 C C . LEU A 1 313 ? 4.251 -29.110 -9.725 1.00 61.91 313 LEU A C 1
ATOM 2553 O O . LEU A 1 313 ? 4.826 -30.142 -10.066 1.00 61.91 313 LEU A O 1
ATOM 2557 N N . ASP A 1 314 ? 4.873 -28.125 -9.073 1.00 70.25 314 ASP A N 1
ATOM 2558 C CA . ASP A 1 314 ? 6.286 -28.212 -8.728 1.00 70.25 314 ASP A CA 1
ATOM 2559 C C . ASP A 1 314 ? 6.493 -29.211 -7.583 1.00 70.25 314 ASP A C 1
ATOM 2561 O O . ASP A 1 314 ? 5.973 -29.056 -6.473 1.00 70.25 314 ASP A O 1
ATOM 2565 N N . VAL A 1 315 ? 7.299 -30.235 -7.860 1.00 71.62 315 VAL A N 1
ATOM 2566 C CA . VAL A 1 315 ? 7.819 -31.170 -6.861 1.00 71.62 315 VAL A CA 1
ATOM 2567 C C . VAL A 1 315 ? 9.274 -30.799 -6.618 1.00 71.62 315 VAL A C 1
ATOM 2569 O O . VAL A 1 315 ? 10.096 -30.874 -7.531 1.00 71.62 315 VAL A O 1
ATOM 2572 N N . LEU A 1 316 ? 9.585 -30.349 -5.403 1.00 79.94 316 LEU A N 1
ATOM 2573 C CA . LEU A 1 316 ? 10.941 -29.950 -5.036 1.00 79.94 316 LEU A CA 1
ATOM 2574 C C . LEU A 1 316 ? 11.692 -31.130 -4.425 1.00 79.94 316 LEU A C 1
ATOM 2576 O O . LEU A 1 316 ? 11.279 -31.686 -3.408 1.00 79.94 316 LEU A O 1
ATOM 2580 N N . GLU A 1 317 ? 12.828 -31.475 -5.024 1.00 83.06 317 GLU A N 1
ATOM 2581 C CA . GLU A 1 317 ? 13.776 -32.424 -4.446 1.00 83.06 317 GLU A CA 1
ATOM 2582 C C . GLU A 1 317 ? 14.623 -31.707 -3.388 1.00 83.06 317 GLU A C 1
ATOM 2584 O O . GLU A 1 317 ? 15.572 -30.989 -3.703 1.00 83.06 317 GLU A O 1
ATOM 2589 N N . LEU A 1 318 ? 14.244 -31.869 -2.119 1.00 85.69 318 LEU A N 1
ATOM 2590 C CA . LEU A 1 318 ? 14.964 -31.308 -0.976 1.00 85.69 318 LEU A CA 1
ATOM 2591 C C . LEU A 1 318 ? 15.746 -32.397 -0.223 1.00 85.69 318 LEU A C 1
ATOM 2593 O O . LEU A 1 318 ? 15.336 -33.564 -0.232 1.00 85.69 318 LEU A O 1
ATOM 2597 N N . PRO A 1 319 ? 16.845 -32.038 0.474 1.00 90.62 319 PRO A N 1
ATOM 2598 C CA . PRO A 1 319 ? 17.513 -32.950 1.397 1.00 90.62 319 PRO A CA 1
ATOM 2599 C C . PRO A 1 319 ? 16.530 -33.528 2.425 1.00 90.62 319 PRO A C 1
ATOM 2601 O O . PRO A 1 319 ? 15.523 -32.902 2.769 1.00 90.62 319 PRO A O 1
ATOM 2604 N N . ARG A 1 320 ? 16.806 -34.744 2.913 1.00 87.06 320 ARG A N 1
ATOM 2605 C CA . ARG A 1 320 ? 15.841 -35.553 3.684 1.00 87.06 320 ARG A CA 1
ATOM 2606 C C . ARG A 1 320 ? 15.326 -34.860 4.943 1.00 87.06 320 ARG A C 1
ATOM 2608 O O . ARG A 1 320 ? 14.219 -35.176 5.375 1.00 87.06 320 ARG A O 1
ATOM 2615 N N . GLU A 1 321 ? 16.103 -33.957 5.517 1.00 94.12 321 GLU A N 1
ATOM 2616 C CA . GLU A 1 321 ? 15.816 -33.200 6.729 1.00 94.12 321 GLU A CA 1
ATOM 2617 C C . GLU A 1 321 ? 14.892 -31.990 6.514 1.00 94.12 321 GLU A C 1
ATOM 2619 O O . GLU A 1 321 ? 14.387 -31.442 7.496 1.00 94.12 321 GLU A O 1
ATOM 2624 N N . TYR A 1 322 ? 14.620 -31.598 5.266 1.00 93.81 322 TYR A N 1
ATOM 2625 C CA . TYR A 1 322 ? 13.762 -30.465 4.924 1.00 93.81 322 TYR A CA 1
ATOM 2626 C C . TYR A 1 322 ? 12.421 -30.905 4.338 1.00 93.81 322 TYR A C 1
ATOM 2628 O O . TYR A 1 322 ? 12.299 -31.936 3.678 1.00 93.81 322 TYR A O 1
ATOM 2636 N N . ASP A 1 323 ? 11.409 -30.092 4.597 1.00 91.94 323 ASP A N 1
ATOM 2637 C CA . ASP A 1 323 ? 10.081 -30.152 4.001 1.00 91.94 323 ASP A CA 1
ATOM 2638 C C . ASP A 1 323 ? 9.668 -28.731 3.590 1.00 91.94 323 ASP A C 1
ATOM 2640 O O . ASP A 1 323 ? 10.338 -27.751 3.942 1.00 91.94 323 ASP A O 1
ATOM 2644 N N . TYR A 1 324 ? 8.613 -28.603 2.791 1.00 92.00 324 TYR A N 1
ATOM 2645 C CA . TYR A 1 324 ? 8.229 -27.316 2.230 1.00 92.00 324 TYR A CA 1
ATOM 2646 C C . TYR A 1 324 ? 6.725 -27.089 2.159 1.00 92.00 324 TYR A C 1
ATOM 2648 O O . TYR A 1 324 ? 5.903 -28.003 2.169 1.00 92.00 324 TYR A O 1
ATOM 2656 N N . PHE A 1 325 ? 6.371 -25.813 2.065 1.00 90.06 325 PHE A N 1
ATOM 2657 C CA . PHE A 1 325 ? 5.040 -25.343 1.737 1.00 90.06 325 PHE A CA 1
ATOM 2658 C C . PHE A 1 325 ? 5.131 -24.386 0.552 1.00 90.06 325 PHE A C 1
ATOM 2660 O O . PHE A 1 325 ? 5.897 -23.422 0.578 1.00 90.06 325 PHE A O 1
ATOM 2667 N N . ALA A 1 326 ? 4.341 -24.652 -0.483 1.00 88.00 326 ALA A N 1
ATOM 2668 C CA . ALA A 1 326 ? 4.287 -23.845 -1.692 1.00 88.00 326 ALA A CA 1
ATOM 2669 C C . ALA A 1 326 ? 2.903 -23.207 -1.836 1.00 88.00 326 ALA A C 1
ATOM 2671 O O . ALA A 1 326 ? 1.882 -23.897 -1.835 1.00 88.00 326 ALA A O 1
ATOM 2672 N N . LYS A 1 327 ? 2.870 -21.884 -2.004 1.00 86.06 327 LYS A N 1
ATOM 2673 C CA . LYS A 1 327 ? 1.664 -21.125 -2.338 1.00 86.06 327 LYS A CA 1
ATOM 2674 C C . LYS A 1 327 ? 1.830 -20.445 -3.684 1.00 86.06 327 LYS A C 1
ATOM 2676 O O . LYS A 1 327 ? 2.677 -19.571 -3.847 1.00 86.06 327 LYS A O 1
ATOM 2681 N N . ASN A 1 328 ? 0.963 -20.798 -4.626 1.00 78.94 328 ASN A N 1
ATOM 2682 C CA . ASN A 1 328 ? 0.970 -20.244 -5.977 1.00 78.94 328 ASN A CA 1
ATOM 2683 C C . ASN A 1 328 ? -0.237 -19.348 -6.225 1.00 78.94 328 ASN A C 1
ATOM 2685 O O . ASN A 1 328 ? -1.307 -19.550 -5.650 1.00 78.94 328 ASN A O 1
ATOM 2689 N N . ARG A 1 329 ? -0.080 -18.395 -7.147 1.00 71.81 329 ARG A N 1
ATOM 2690 C CA . ARG A 1 329 ? -1.179 -17.536 -7.608 1.00 71.81 329 ARG A CA 1
ATOM 2691 C C . ARG A 1 329 ? -2.082 -18.313 -8.559 1.00 71.81 329 ARG A C 1
ATOM 2693 O O . ARG A 1 329 ? -1.592 -18.905 -9.520 1.00 71.81 329 ARG A O 1
ATOM 2700 N N . ARG A 1 330 ? -3.391 -18.335 -8.301 1.00 59.62 330 ARG A N 1
ATOM 2701 C CA . ARG A 1 330 ? -4.337 -19.258 -8.960 1.00 59.62 330 ARG A CA 1
ATOM 2702 C C . ARG A 1 330 ? -5.108 -18.618 -10.119 1.00 59.62 330 ARG A C 1
ATOM 2704 O O . ARG A 1 330 ? -5.653 -19.341 -10.947 1.00 59.62 330 ARG A O 1
ATOM 2711 N N . LYS A 1 331 ? -5.136 -17.284 -10.232 1.00 53.91 331 LYS A N 1
ATOM 2712 C CA . LYS A 1 331 ? -6.047 -16.569 -11.151 1.00 53.91 331 LYS A CA 1
ATOM 2713 C C . LYS A 1 331 ? -5.580 -16.365 -12.608 1.00 53.91 331 LYS A C 1
ATOM 2715 O O . LYS A 1 331 ? -6.342 -15.798 -13.388 1.00 53.91 331 LYS A O 1
ATOM 2720 N N . PHE A 1 332 ? -4.385 -16.798 -13.044 1.00 50.47 332 PHE A N 1
ATOM 2721 C CA . PHE A 1 332 ? -3.849 -16.352 -14.352 1.00 50.47 332 PHE A CA 1
ATOM 2722 C C . PHE A 1 332 ? -3.172 -17.431 -15.224 1.00 50.47 332 PHE A C 1
ATOM 2724 O O . PHE A 1 332 ? -2.351 -18.209 -14.758 1.00 50.47 332 PHE A O 1
ATOM 2731 N N . LYS A 1 333 ? -3.433 -17.383 -16.548 1.00 45.81 333 LYS A N 1
ATOM 2732 C CA . LYS A 1 333 ? -2.944 -18.311 -17.606 1.00 45.81 333 LYS A CA 1
ATOM 2733 C C . LYS A 1 333 ? -1.416 -18.471 -17.741 1.00 45.81 333 LYS A C 1
ATOM 2735 O O . LYS A 1 333 ? -0.970 -19.329 -18.493 1.00 45.81 333 LYS A O 1
ATOM 2740 N N . ASN A 1 334 ? -0.609 -17.622 -17.107 1.00 52.72 334 ASN A N 1
ATOM 2741 C CA . ASN A 1 334 ? 0.849 -17.617 -17.256 1.00 52.72 334 ASN A CA 1
ATOM 2742 C C . ASN A 1 334 ? 1.523 -17.764 -15.889 1.00 52.72 334 ASN A C 1
ATOM 2744 O O . ASN A 1 334 ? 1.312 -16.905 -15.035 1.00 52.72 334 ASN A O 1
ATOM 2748 N N . LYS A 1 335 ? 2.403 -18.768 -15.754 1.00 59.34 335 LYS A N 1
ATOM 2749 C CA . LYS A 1 335 ? 3.231 -19.046 -14.565 1.00 59.34 335 LYS A CA 1
ATOM 2750 C C . LYS A 1 335 ? 3.927 -17.775 -14.067 1.00 59.34 335 LYS A C 1
ATOM 2752 O O . LYS A 1 335 ? 4.611 -17.119 -14.866 1.00 59.34 335 LYS A O 1
ATOM 2757 N N . SER A 1 336 ? 3.774 -17.397 -12.798 1.00 61.56 336 SER A N 1
ATOM 2758 C CA . SER A 1 336 ? 4.445 -16.221 -12.214 1.00 61.56 336 SER A CA 1
ATOM 2759 C C . SER A 1 336 ? 4.247 -16.070 -10.707 1.00 61.56 336 SER A C 1
ATOM 2761 O O . SER A 1 336 ? 3.108 -16.075 -10.237 1.00 61.56 336 SER A O 1
ATOM 2763 N N . GLY A 1 337 ? 5.333 -15.742 -10.007 1.00 70.75 337 GLY A N 1
ATOM 2764 C CA . GLY A 1 337 ? 5.319 -15.479 -8.570 1.00 70.75 337 GLY A CA 1
ATOM 2765 C C . GLY A 1 337 ? 5.211 -16.761 -7.749 1.00 70.75 337 GLY A C 1
ATOM 2766 O O . GLY A 1 337 ? 5.601 -17.825 -8.225 1.00 70.75 337 GLY A O 1
ATOM 2767 N N . GLY A 1 338 ? 4.672 -16.614 -6.541 1.00 82.81 338 GLY A N 1
ATOM 2768 C CA . GLY A 1 338 ? 4.500 -17.682 -5.559 1.00 82.81 338 GLY A CA 1
ATOM 2769 C C . GLY A 1 338 ? 5.420 -17.512 -4.352 1.00 82.81 338 GLY A C 1
ATOM 2770 O O . GLY A 1 338 ? 6.427 -16.811 -4.422 1.00 82.81 338 GLY A O 1
ATOM 2771 N N . ILE A 1 339 ? 5.027 -18.119 -3.238 1.00 89.69 339 ILE A N 1
ATOM 2772 C CA . ILE A 1 339 ? 5.745 -18.107 -1.965 1.00 89.69 339 ILE A CA 1
ATOM 2773 C C . ILE A 1 339 ? 6.132 -19.548 -1.660 1.00 89.69 339 ILE A C 1
ATOM 2775 O O . ILE A 1 339 ? 5.267 -20.422 -1.575 1.00 89.69 339 ILE A O 1
ATOM 2779 N N . LEU A 1 340 ? 7.431 -19.786 -1.505 1.00 90.50 340 LEU A N 1
ATOM 2780 C CA . LEU A 1 340 ? 7.979 -21.066 -1.085 1.00 90.50 340 LEU A CA 1
ATOM 2781 C C . LEU A 1 340 ? 8.565 -20.909 0.312 1.00 90.50 340 LEU A C 1
ATOM 2783 O O . LEU A 1 340 ? 9.406 -20.043 0.539 1.00 90.50 340 LEU A O 1
ATOM 2787 N N . ILE A 1 341 ? 8.142 -21.772 1.227 1.00 93.00 341 ILE A N 1
ATOM 2788 C CA . ILE A 1 341 ? 8.627 -21.795 2.602 1.00 93.00 341 ILE A CA 1
ATOM 2789 C C . ILE A 1 341 ? 9.242 -23.161 2.845 1.00 93.00 341 ILE A C 1
ATOM 2791 O O . ILE A 1 341 ? 8.548 -24.171 2.769 1.00 93.00 341 ILE A O 1
ATOM 2795 N N . ILE A 1 342 ? 10.541 -23.185 3.123 1.00 93.19 342 ILE A N 1
ATOM 2796 C CA . ILE A 1 342 ? 11.293 -24.405 3.419 1.00 93.19 342 ILE A CA 1
ATOM 2797 C C . ILE A 1 342 ? 11.585 -24.423 4.915 1.00 93.19 342 ILE A C 1
ATOM 2799 O O . ILE A 1 342 ? 12.055 -23.432 5.471 1.00 93.19 342 ILE A O 1
ATOM 2803 N N . PHE A 1 343 ? 11.322 -25.548 5.570 1.00 93.50 343 PHE A N 1
ATOM 2804 C CA . PHE A 1 343 ? 11.530 -25.721 7.004 1.00 93.50 343 PHE A CA 1
ATOM 2805 C C . PHE A 1 343 ? 12.099 -27.111 7.300 1.00 93.50 343 PHE A C 1
ATOM 2807 O O . PHE A 1 343 ? 11.947 -28.049 6.519 1.00 93.50 343 PHE A O 1
ATOM 2814 N N . LYS A 1 344 ? 12.784 -27.264 8.437 1.00 93.06 344 LYS A N 1
ATOM 2815 C CA . LYS A 1 344 ? 13.280 -28.578 8.863 1.00 93.06 344 LYS A CA 1
ATOM 2816 C C . LYS A 1 344 ? 12.111 -29.446 9.337 1.00 93.06 344 LYS A C 1
ATOM 2818 O O . LYS A 1 344 ? 11.256 -28.970 10.083 1.00 93.06 344 LYS A O 1
ATOM 2823 N N . LYS A 1 345 ? 12.080 -30.725 8.954 1.00 92.31 345 LYS A N 1
ATOM 2824 C CA . LYS A 1 345 ? 10.978 -31.661 9.262 1.00 92.31 345 LYS A CA 1
ATOM 2825 C C . LYS A 1 345 ? 10.672 -31.783 10.749 1.00 92.31 345 LYS A C 1
ATOM 2827 O O . LYS A 1 345 ? 9.509 -31.882 11.121 1.00 92.31 345 LYS A O 1
ATOM 2832 N N . ASN A 1 346 ? 11.695 -31.727 11.598 1.00 89.00 346 ASN A N 1
ATOM 2833 C CA . ASN A 1 346 ? 11.526 -31.767 13.051 1.00 89.00 346 ASN A CA 1
ATOM 2834 C C . ASN A 1 346 ? 10.751 -30.557 13.607 1.00 89.00 346 ASN A C 1
ATOM 2836 O O . ASN A 1 346 ? 10.202 -30.644 14.699 1.00 89.00 346 ASN A O 1
ATOM 2840 N N . LEU A 1 347 ? 10.666 -29.451 12.862 1.00 89.00 347 LEU A N 1
ATOM 2841 C CA . LEU A 1 347 ? 9.885 -28.280 13.257 1.00 89.00 347 LEU A CA 1
ATOM 2842 C C . LEU A 1 347 ? 8.408 -28.400 12.865 1.00 89.00 347 LEU A C 1
ATOM 2844 O O . LEU A 1 347 ? 7.592 -27.651 13.389 1.00 89.00 347 LEU A O 1
ATOM 2848 N N . LYS A 1 348 ? 8.035 -29.341 11.981 1.00 89.50 348 LYS A N 1
ATOM 2849 C CA . LYS A 1 348 ? 6.682 -29.432 11.402 1.00 89.50 348 LYS A CA 1
ATOM 2850 C C . LYS A 1 348 ? 5.576 -29.449 12.456 1.00 89.50 348 LYS A C 1
ATOM 2852 O O . LYS A 1 348 ? 4.557 -28.798 12.260 1.00 89.50 348 LYS A O 1
ATOM 2857 N N . GLN A 1 349 ? 5.788 -30.157 13.566 1.00 87.44 349 GLN A N 1
ATOM 2858 C CA . GLN A 1 349 ? 4.809 -30.285 14.652 1.00 87.44 349 GLN A CA 1
ATOM 2859 C C . GLN A 1 349 ? 4.475 -28.960 15.354 1.00 87.44 349 GLN A C 1
ATOM 2861 O O . GLN A 1 349 ? 3.434 -28.845 15.991 1.00 87.44 349 GLN A O 1
ATOM 2866 N N . TYR A 1 350 ? 5.335 -27.952 15.207 1.00 89.06 350 TYR A N 1
ATOM 2867 C CA . TYR A 1 350 ? 5.166 -26.633 15.804 1.00 89.06 350 TYR A CA 1
ATOM 2868 C C . TYR A 1 350 ? 4.689 -25.571 14.811 1.00 89.06 350 TYR A C 1
ATOM 2870 O O . TYR A 1 350 ? 4.463 -24.433 15.215 1.00 89.06 350 TYR A O 1
ATOM 2878 N N . LEU A 1 351 ? 4.557 -25.914 13.526 1.00 91.94 351 LEU A N 1
ATOM 2879 C CA . LEU A 1 351 ? 4.186 -24.982 12.464 1.00 91.94 351 LEU A CA 1
ATOM 2880 C C . LEU A 1 351 ? 2.746 -25.236 12.013 1.00 91.94 351 LEU A C 1
ATOM 2882 O O . LEU A 1 351 ? 2.441 -26.267 11.407 1.00 91.94 351 LEU A O 1
ATOM 2886 N N . ARG A 1 352 ? 1.871 -24.255 12.230 1.00 93.44 352 ARG A N 1
ATOM 2887 C CA . ARG A 1 352 ? 0.501 -24.242 11.714 1.00 93.44 352 ARG A CA 1
ATOM 2888 C C . ARG A 1 352 ? 0.410 -23.289 10.524 1.00 93.44 352 ARG A C 1
ATOM 2890 O O . ARG A 1 352 ? 0.395 -22.074 10.681 1.00 93.44 352 ARG A O 1
ATOM 2897 N N . PHE A 1 353 ? 0.335 -23.848 9.318 1.00 92.94 353 PHE A N 1
ATOM 2898 C CA . PHE A 1 353 ? 0.119 -23.077 8.090 1.00 92.94 353 PHE A CA 1
ATOM 2899 C C . PHE A 1 353 ? -1.350 -22.658 8.002 1.00 92.94 353 PHE A C 1
ATOM 2901 O O . PHE A 1 353 ? -2.229 -23.510 7.859 1.00 92.94 353 PHE A O 1
ATOM 2908 N N . LEU A 1 354 ? -1.619 -21.357 8.099 1.00 92.38 354 LEU A N 1
ATOM 2909 C CA . LEU A 1 354 ? -2.979 -20.821 8.079 1.00 92.38 354 LEU A CA 1
ATOM 2910 C C . LEU A 1 354 ? -3.462 -20.659 6.634 1.00 92.38 354 LEU A C 1
ATOM 2912 O O . LEU A 1 354 ? -2.702 -20.283 5.735 1.00 92.38 354 LEU A O 1
ATOM 2916 N N . LYS A 1 355 ? -4.741 -20.953 6.390 1.00 89.19 355 LYS A N 1
ATOM 2917 C CA . LYS A 1 355 ? -5.338 -20.794 5.063 1.00 89.19 355 LYS A CA 1
ATOM 2918 C C . LYS A 1 355 ? -5.534 -19.303 4.781 1.00 89.19 355 LYS A C 1
ATOM 2920 O O . LYS A 1 355 ? -6.439 -18.689 5.324 1.00 89.19 355 LYS A O 1
ATOM 2925 N N . SER A 1 356 ? -4.679 -18.761 3.924 1.00 87.00 356 SER A N 1
ATOM 2926 C CA . SER A 1 356 ? -4.732 -17.372 3.468 1.00 87.00 356 SER A CA 1
ATOM 2927 C C . SER A 1 356 ? -5.355 -17.298 2.076 1.00 87.00 356 SER A C 1
ATOM 2929 O O . SER A 1 356 ? -4.909 -18.008 1.164 1.00 87.00 356 SER A O 1
ATOM 2931 N N . ASP A 1 357 ? -6.352 -16.435 1.920 1.00 84.12 357 ASP A N 1
ATOM 2932 C CA . ASP A 1 357 ? -7.052 -16.163 0.665 1.00 84.12 357 ASP A CA 1
ATOM 2933 C C . ASP A 1 357 ? -6.317 -15.113 -0.185 1.00 84.12 357 ASP A C 1
ATOM 2935 O O . ASP A 1 357 ? -6.493 -15.073 -1.407 1.00 84.12 357 ASP A O 1
ATOM 2939 N N . SER A 1 358 ? -5.458 -14.295 0.426 1.00 86.56 358 SER A N 1
ATOM 2940 C CA . SER A 1 358 ? -4.611 -13.335 -0.279 1.00 86.56 358 SER A CA 1
ATOM 2941 C C . SER A 1 358 ? -3.554 -14.037 -1.132 1.00 86.56 358 SER A C 1
ATOM 2943 O O . SER A 1 358 ? -2.910 -14.990 -0.708 1.00 86.56 358 SER A O 1
ATOM 2945 N N . GLU A 1 359 ? -3.292 -13.546 -2.342 1.00 87.06 359 GLU A N 1
ATOM 2946 C CA . GLU A 1 359 ? -2.210 -14.063 -3.198 1.00 87.06 359 GLU A CA 1
ATOM 2947 C C . GLU A 1 359 ? -0.823 -13.469 -2.858 1.00 87.06 359 GLU A C 1
ATOM 2949 O O . GLU A 1 359 ? 0.168 -13.794 -3.527 1.00 87.06 359 GLU A O 1
ATOM 2954 N N . PHE A 1 360 ? -0.754 -12.586 -1.853 1.00 90.94 360 PHE A N 1
ATOM 2955 C CA . PHE A 1 360 ? 0.429 -11.786 -1.513 1.00 90.94 360 PHE A CA 1
ATOM 2956 C C . PHE A 1 360 ? 1.117 -12.204 -0.217 1.00 90.94 360 PHE A C 1
ATOM 2958 O O . PHE A 1 360 ? 2.264 -11.819 -0.009 1.00 90.94 360 PHE A O 1
ATOM 2965 N N . VAL A 1 361 ? 0.454 -12.986 0.636 1.00 94.19 361 VAL A N 1
ATOM 2966 C CA . VAL A 1 361 ? 0.997 -13.433 1.922 1.00 94.19 361 VAL A CA 1
ATOM 2967 C C . VAL A 1 361 ? 0.669 -14.902 2.182 1.00 94.19 361 VAL A C 1
ATOM 2969 O O . VAL A 1 361 ? -0.344 -15.430 1.724 1.00 94.19 361 VAL A O 1
ATOM 2972 N N . GLN A 1 362 ? 1.551 -15.593 2.894 1.00 95.62 362 GLN A N 1
ATOM 2973 C CA . GLN A 1 362 ? 1.275 -16.877 3.521 1.00 95.62 362 GLN A CA 1
ATOM 2974 C C . GLN A 1 362 ? 1.560 -16.759 5.014 1.00 95.62 362 GLN A C 1
ATOM 2976 O O . GLN A 1 362 ? 2.683 -16.438 5.400 1.00 95.62 362 GLN A O 1
ATOM 2981 N N . TRP A 1 363 ? 0.554 -17.060 5.832 1.00 96.62 363 TRP A N 1
ATOM 2982 C CA . TRP A 1 363 ? 0.669 -17.000 7.283 1.00 96.62 363 TRP A CA 1
ATOM 2983 C C . TRP A 1 363 ? 1.075 -18.345 7.884 1.00 96.62 363 TRP A C 1
ATOM 2985 O O . TRP A 1 363 ? 0.589 -19.406 7.471 1.00 96.62 363 TRP A O 1
ATOM 2995 N N . ILE A 1 364 ? 1.960 -18.300 8.871 1.00 95.44 364 ILE A N 1
ATOM 2996 C CA . ILE A 1 364 ? 2.388 -19.444 9.669 1.00 95.44 364 ILE A CA 1
ATOM 2997 C C . ILE A 1 364 ? 2.311 -19.036 11.124 1.00 95.44 364 ILE A C 1
ATOM 2999 O O . ILE A 1 364 ? 2.945 -18.075 11.540 1.00 95.44 364 ILE A O 1
ATOM 3003 N N . GLU A 1 365 ? 1.579 -19.796 11.912 1.00 93.25 365 GLU A N 1
ATOM 3004 C CA . GLU A 1 365 ? 1.667 -19.690 13.353 1.00 93.25 365 GLU A CA 1
ATOM 3005 C C . GLU A 1 365 ? 2.687 -20.693 13.874 1.00 93.25 365 GLU A C 1
ATOM 3007 O O . GLU A 1 365 ? 2.642 -21.890 13.577 1.00 93.25 365 GLU A O 1
ATOM 3012 N N . ILE A 1 366 ? 3.620 -20.170 14.650 1.00 90.06 366 ILE A N 1
ATOM 3013 C CA . ILE A 1 366 ? 4.665 -20.916 15.317 1.00 90.06 366 ILE A CA 1
ATOM 3014 C C . ILE A 1 366 ? 4.229 -21.108 16.767 1.00 90.06 366 ILE A C 1
ATOM 3016 O O . ILE A 1 366 ? 3.970 -20.144 17.491 1.00 90.06 366 ILE A O 1
ATOM 3020 N N . SER A 1 367 ? 4.110 -22.370 17.172 1.00 86.06 367 SER A N 1
ATOM 3021 C CA . SER A 1 367 ? 3.686 -22.752 18.515 1.00 86.06 367 SER A CA 1
ATOM 3022 C C . SER A 1 367 ? 4.644 -22.212 19.575 1.00 86.06 367 SER A C 1
ATOM 3024 O O . SER A 1 367 ? 5.853 -22.364 19.447 1.00 86.06 367 SER A O 1
ATOM 3026 N N . ASN A 1 368 ? 4.113 -21.704 20.683 1.00 77.12 368 ASN A N 1
ATOM 3027 C CA . ASN A 1 368 ? 4.887 -21.314 21.867 1.00 77.12 368 ASN A CA 1
ATOM 3028 C C . ASN A 1 368 ? 5.584 -22.489 22.588 1.00 77.12 368 ASN A C 1
ATOM 3030 O O . ASN A 1 368 ? 6.096 -22.351 23.689 1.00 77.12 368 ASN A O 1
ATOM 3034 N N . GLN A 1 369 ? 5.557 -23.681 22.002 1.00 73.00 369 GLN A N 1
ATOM 3035 C CA . GLN A 1 369 ? 6.293 -24.843 22.489 1.00 73.00 369 GLN A CA 1
ATOM 3036 C C . GLN A 1 369 ? 7.623 -25.044 21.769 1.00 73.00 369 GLN A C 1
ATOM 3038 O O . GLN A 1 369 ? 8.485 -25.751 22.279 1.00 73.00 369 GLN A O 1
ATOM 3043 N N . ILE A 1 370 ? 7.791 -24.456 20.579 1.00 71.94 370 ILE A N 1
ATOM 3044 C CA . ILE A 1 370 ? 9.093 -24.419 19.895 1.00 71.94 370 ILE A CA 1
ATOM 3045 C C . ILE A 1 370 ? 9.953 -23.265 20.385 1.00 71.94 370 ILE A C 1
ATOM 3047 O O . ILE A 1 370 ? 11.169 -23.309 20.279 1.00 71.94 370 ILE A O 1
ATOM 3051 N N . SER A 1 371 ? 9.298 -22.226 20.885 1.00 59.03 371 SER A N 1
ATOM 3052 C CA . SER A 1 371 ? 9.867 -21.023 21.446 1.00 59.03 371 SER A CA 1
ATOM 3053 C C . SER A 1 371 ? 9.291 -20.968 22.843 1.00 59.03 371 SER A C 1
ATOM 3055 O O . SER A 1 371 ? 8.086 -20.781 22.916 1.00 59.03 371 SER A O 1
ATOM 3057 N N . SER A 1 372 ? 10.061 -21.124 23.922 1.00 54.84 372 SER A N 1
ATOM 3058 C CA . SER A 1 372 ? 9.538 -21.034 25.306 1.00 54.84 372 SER A CA 1
ATOM 3059 C C . SER A 1 372 ? 9.094 -19.616 25.702 1.00 54.84 372 SER A C 1
ATOM 3061 O O . SER A 1 372 ? 9.286 -19.168 26.824 1.00 54.84 372 SER A O 1
ATOM 3063 N N . LEU A 1 373 ? 8.544 -18.885 24.739 1.00 56.22 373 LEU A N 1
ATOM 3064 C CA . LEU A 1 373 ? 7.831 -17.638 24.869 1.00 56.22 373 LEU A CA 1
ATOM 3065 C C . LEU A 1 373 ? 6.464 -17.937 25.479 1.00 56.22 373 LEU A C 1
ATOM 3067 O O . LEU A 1 373 ? 5.858 -18.974 25.213 1.00 56.22 373 LEU A O 1
ATOM 3071 N N . ASP A 1 374 ? 5.921 -16.988 26.230 1.00 61.53 374 ASP A N 1
ATOM 3072 C CA . ASP A 1 374 ? 4.598 -17.142 26.840 1.00 61.53 374 ASP A CA 1
ATOM 3073 C C . ASP A 1 374 ? 3.462 -17.229 25.803 1.00 61.53 374 ASP A C 1
ATOM 3075 O O . ASP A 1 374 ? 2.335 -17.601 26.137 1.00 61.53 374 ASP A O 1
ATOM 3079 N N . GLN A 1 375 ? 3.740 -16.908 24.532 1.00 72.31 375 GLN A N 1
ATOM 3080 C CA . GLN A 1 375 ? 2.747 -16.775 23.467 1.00 72.31 375 GLN A CA 1
ATOM 3081 C C . GLN A 1 375 ? 3.235 -17.297 22.113 1.00 72.31 375 GLN A C 1
ATOM 3083 O O . GLN A 1 375 ? 4.432 -17.347 21.831 1.00 72.31 375 GLN A O 1
ATOM 3088 N N . HIS A 1 376 ? 2.274 -17.683 21.269 1.00 85.75 376 HIS A N 1
ATOM 3089 C CA . HIS A 1 376 ? 2.510 -18.069 19.878 1.00 85.75 376 HIS A CA 1
ATOM 3090 C C . HIS A 1 376 ? 3.130 -16.905 19.092 1.00 85.75 376 HIS A C 1
ATOM 3092 O O . HIS A 1 376 ? 2.974 -15.744 19.471 1.00 85.75 376 HIS A O 1
ATOM 3098 N N . THR A 1 377 ? 3.807 -17.206 17.984 1.00 89.81 377 THR A N 1
ATOM 3099 C CA . THR A 1 377 ? 4.341 -16.182 17.073 1.00 89.81 377 THR A CA 1
ATOM 3100 C C . THR A 1 377 ? 3.712 -16.328 15.697 1.00 89.81 377 THR A C 1
ATOM 3102 O O . THR A 1 377 ? 3.709 -17.417 15.126 1.00 89.81 377 THR A O 1
ATOM 3105 N N . LEU A 1 378 ? 3.193 -15.234 15.146 1.00 94.50 378 LEU A N 1
ATOM 3106 C CA . LEU A 1 378 ? 2.590 -15.199 13.820 1.00 94.50 378 LEU A CA 1
ATOM 3107 C C . LEU A 1 378 ? 3.593 -14.672 12.791 1.00 94.50 378 LEU A C 1
ATOM 3109 O O . LEU A 1 378 ? 4.081 -13.551 12.904 1.00 94.50 378 LEU A O 1
ATOM 3113 N N . PHE A 1 379 ? 3.850 -15.474 11.764 1.00 95.69 379 PHE A N 1
ATOM 3114 C CA . PHE A 1 379 ? 4.698 -15.150 10.625 1.00 95.69 379 PHE A CA 1
ATOM 3115 C C . PHE A 1 379 ? 3.865 -14.871 9.382 1.00 95.69 379 PHE A C 1
ATOM 3117 O O . PHE A 1 379 ? 3.080 -15.721 8.975 1.00 95.69 379 PHE A O 1
ATOM 3124 N N . GLY A 1 380 ? 4.087 -13.732 8.733 1.00 97.12 380 GLY A N 1
ATOM 3125 C CA . GLY A 1 380 ? 3.586 -13.427 7.395 1.00 97.12 380 GLY A CA 1
ATOM 3126 C C . GLY A 1 380 ? 4.719 -13.437 6.374 1.00 97.12 380 GLY A C 1
ATOM 3127 O O . GLY A 1 380 ? 5.520 -12.508 6.331 1.00 97.12 380 GLY A O 1
ATOM 3128 N N . CYS A 1 381 ? 4.793 -14.460 5.523 1.00 97.00 381 CYS A N 1
ATOM 3129 C CA . CYS A 1 381 ? 5.733 -14.488 4.400 1.00 97.00 381 CYS A CA 1
ATOM 3130 C C . CYS A 1 381 ? 5.097 -13.803 3.191 1.00 97.00 381 CYS A C 1
ATOM 3132 O O . CYS A 1 381 ? 4.074 -14.275 2.698 1.00 97.00 381 CYS A O 1
ATOM 3134 N N . THR A 1 382 ? 5.680 -12.708 2.711 1.00 95.44 382 THR A N 1
ATOM 3135 C CA . THR A 1 382 ? 5.044 -11.801 1.745 1.00 95.44 382 THR A CA 1
ATOM 3136 C C . THR A 1 382 ? 5.774 -11.735 0.406 1.00 95.44 382 THR A C 1
ATOM 3138 O O . THR A 1 382 ? 6.997 -11.820 0.319 1.00 95.44 382 THR A O 1
ATOM 3141 N N . TYR A 1 383 ? 4.997 -11.581 -0.665 1.00 93.88 383 TYR A N 1
ATOM 3142 C CA . TYR A 1 383 ? 5.491 -11.211 -1.986 1.00 93.88 383 TYR A CA 1
ATOM 3143 C C . TYR A 1 383 ? 4.467 -10.322 -2.703 1.00 93.88 383 TYR A C 1
ATOM 3145 O O . TYR A 1 383 ? 3.518 -10.809 -3.337 1.00 93.88 383 TYR A O 1
ATOM 3153 N N . VAL A 1 384 ? 4.684 -9.009 -2.642 1.00 93.38 384 VAL A N 1
ATOM 3154 C CA . VAL A 1 384 ? 3.892 -8.002 -3.358 1.00 93.38 384 VAL A CA 1
ATOM 3155 C C . VAL A 1 384 ? 4.573 -7.711 -4.701 1.00 93.38 384 VAL A C 1
ATOM 3157 O O . VAL A 1 384 ? 5.731 -7.302 -4.724 1.00 93.38 384 VAL A O 1
ATOM 3160 N N . PRO A 1 385 ? 3.905 -7.926 -5.850 1.00 90.50 385 PRO A N 1
ATOM 3161 C CA . PRO A 1 385 ? 4.486 -7.656 -7.168 1.00 90.50 385 PRO A CA 1
ATOM 3162 C C . PRO A 1 385 ? 4.870 -6.191 -7.349 1.00 90.50 385 PRO A C 1
ATOM 3164 O O . PRO A 1 385 ? 4.216 -5.348 -6.761 1.00 90.50 385 PRO A O 1
ATOM 3167 N N . PRO A 1 386 ? 5.807 -5.852 -8.250 1.00 89.94 386 PRO A N 1
ATOM 3168 C CA . PRO A 1 386 ? 6.106 -4.458 -8.579 1.00 89.94 386 PRO A CA 1
ATOM 3169 C C . PRO A 1 386 ? 4.885 -3.687 -9.113 1.00 89.94 386 PRO A C 1
ATOM 3171 O O . PRO A 1 386 ? 4.101 -4.249 -9.877 1.00 89.94 386 PRO A O 1
ATOM 3174 N N . GLU A 1 387 ? 4.784 -2.384 -8.819 1.00 83.56 387 GLU A N 1
ATOM 3175 C CA . GLU A 1 387 ? 3.639 -1.500 -9.158 1.00 83.56 387 GLU A CA 1
ATOM 3176 C C . GLU A 1 387 ? 3.219 -1.508 -10.633 1.00 83.56 387 GLU A C 1
ATOM 3178 O O . GLU A 1 387 ? 2.057 -1.295 -10.959 1.00 83.56 387 GLU A O 1
ATOM 3183 N N . PHE A 1 388 ? 4.166 -1.740 -11.543 1.00 81.62 388 PHE A N 1
ATOM 3184 C CA . PHE A 1 388 ? 3.922 -1.737 -12.991 1.00 81.62 388 PHE A CA 1
ATOM 3185 C C . PHE A 1 388 ? 3.793 -3.147 -13.581 1.00 81.62 388 PHE A C 1
ATOM 3187 O O . PHE A 1 388 ? 3.756 -3.330 -14.802 1.00 81.62 388 PHE A O 1
ATOM 3194 N N . SER A 1 389 ? 3.792 -4.165 -12.725 1.00 84.00 389 SER A N 1
ATOM 3195 C CA . SER A 1 389 ? 3.588 -5.549 -13.118 1.00 84.00 389 SER A CA 1
ATOM 3196 C C . SER A 1 389 ? 2.129 -5.783 -13.487 1.00 84.00 389 SER A C 1
ATOM 3198 O O . SER A 1 389 ? 1.227 -5.234 -12.878 1.00 84.00 389 SER A O 1
ATOM 3200 N N . LYS A 1 390 ? 1.858 -6.712 -14.407 1.00 78.12 390 LYS A N 1
ATOM 3201 C CA . LYS A 1 390 ? 0.482 -7.189 -14.656 1.00 78.12 390 LYS A CA 1
ATOM 3202 C C . LYS A 1 390 ? -0.172 -7.875 -13.442 1.00 78.12 390 LYS A C 1
ATOM 3204 O O . LYS A 1 390 ? -1.337 -8.238 -13.522 1.00 78.12 390 LYS A O 1
ATOM 3209 N N . TYR A 1 391 ? 0.607 -8.124 -12.389 1.00 77.06 391 TYR A N 1
ATOM 3210 C CA . TYR A 1 391 ? 0.172 -8.742 -11.137 1.00 77.06 391 TYR A CA 1
ATOM 3211 C C . TYR A 1 391 ? 0.045 -7.727 -9.993 1.00 77.06 391 TYR A C 1
ATOM 3213 O O . TYR A 1 391 ? -0.226 -8.137 -8.870 1.00 77.06 391 TYR A O 1
ATOM 3221 N N . SER A 1 392 ? 0.299 -6.438 -10.244 1.00 82.69 392 SER A N 1
ATOM 3222 C CA . SER A 1 392 ? 0.112 -5.389 -9.243 1.00 82.69 392 SER A CA 1
ATOM 3223 C C . SER A 1 392 ? -1.357 -5.324 -8.834 1.00 82.69 392 SER A C 1
ATOM 3225 O O . SER A 1 392 ? -2.234 -5.303 -9.699 1.00 82.69 392 SER A O 1
ATOM 3227 N N . SER A 1 393 ? -1.610 -5.247 -7.536 1.00 82.44 393 SER A N 1
ATOM 3228 C CA . SER A 1 393 ? -2.921 -4.937 -6.973 1.00 82.44 393 SER A CA 1
ATOM 3229 C C . SER A 1 393 ? -2.793 -3.670 -6.141 1.00 82.44 393 SER A C 1
ATOM 3231 O O . SER A 1 393 ? -1.750 -3.441 -5.520 1.00 82.44 393 SER A O 1
ATOM 3233 N N . ASP A 1 394 ? -3.815 -2.820 -6.159 1.00 78.19 394 ASP A N 1
ATOM 3234 C CA . ASP A 1 394 ? -3.844 -1.652 -5.286 1.00 78.19 394 ASP A CA 1
ATOM 3235 C C . ASP A 1 394 ? -4.342 -1.993 -3.885 1.00 78.19 394 ASP A C 1
ATOM 3237 O O . ASP A 1 394 ? -4.031 -1.286 -2.926 1.00 78.19 394 ASP A O 1
ATOM 3241 N N . GLU A 1 395 ? -5.019 -3.119 -3.763 1.00 82.81 395 GLU A N 1
ATOM 3242 C CA . GLU A 1 395 ? -5.618 -3.631 -2.551 1.00 82.81 395 GLU A CA 1
ATOM 3243 C C . GLU A 1 395 ? -4.659 -4.560 -1.795 1.00 82.81 395 GLU A C 1
ATOM 3245 O O . GLU A 1 395 ? -4.977 -4.960 -0.686 1.00 82.81 395 GLU A O 1
ATOM 3250 N N . SER A 1 396 ? -3.469 -4.873 -2.331 1.00 89.94 396 SER A N 1
ATOM 3251 C CA . SER A 1 396 ? -2.553 -5.877 -1.757 1.00 89.94 396 SER A CA 1
ATOM 3252 C C . SER A 1 396 ? -2.246 -5.666 -0.272 1.00 89.94 396 SER A C 1
ATOM 3254 O O . SER A 1 396 ? -2.293 -6.614 0.501 1.00 89.94 396 SER A O 1
ATOM 3256 N N . PHE A 1 397 ? -1.966 -4.428 0.139 1.00 90.31 397 PHE A N 1
ATOM 3257 C CA . PHE A 1 397 ? -1.698 -4.091 1.542 1.00 90.31 397 PHE A CA 1
ATOM 3258 C C . PHE A 1 397 ? -2.953 -4.175 2.412 1.00 90.31 397 PHE A C 1
ATOM 3260 O O . PHE A 1 397 ? -2.852 -4.577 3.563 1.00 90.31 397 PHE A O 1
ATOM 3267 N N . ILE A 1 398 ? -4.120 -3.845 1.850 1.00 85.25 398 ILE A N 1
ATOM 3268 C CA . ILE A 1 398 ? -5.406 -3.971 2.543 1.00 85.25 398 ILE A CA 1
ATOM 3269 C C . ILE A 1 398 ? -5.701 -5.454 2.776 1.00 85.25 398 ILE A C 1
ATOM 3271 O O . ILE A 1 398 ? -6.031 -5.824 3.889 1.00 85.25 398 ILE A O 1
ATOM 3275 N N . GLU A 1 399 ? -5.498 -6.328 1.785 1.00 86.62 399 GLU A N 1
ATOM 3276 C CA . GLU A 1 399 ? -5.710 -7.772 1.968 1.00 86.62 399 GLU A CA 1
ATOM 3277 C C . GLU A 1 399 ? -4.809 -8.364 3.059 1.00 86.62 399 GLU A C 1
ATOM 3279 O O . GLU A 1 399 ? -5.261 -9.174 3.866 1.00 86.62 399 GLU A O 1
ATOM 3284 N N . ILE A 1 400 ? -3.535 -7.954 3.093 1.00 92.38 400 ILE A N 1
ATOM 3285 C CA . ILE A 1 400 ? -2.589 -8.386 4.130 1.00 92.38 400 ILE A CA 1
ATOM 3286 C C . ILE A 1 400 ? -3.028 -7.857 5.503 1.00 92.38 400 ILE A C 1
ATOM 3288 O O . ILE A 1 400 ? -2.980 -8.600 6.476 1.00 92.38 400 ILE A O 1
ATOM 3292 N N . GLU A 1 401 ? -3.473 -6.601 5.586 1.00 88.81 401 GLU A N 1
ATOM 3293 C CA . GLU A 1 401 ? -3.996 -5.967 6.806 1.00 88.81 401 GLU A CA 1
ATOM 3294 C C . GLU A 1 401 ? -5.244 -6.679 7.339 1.00 88.81 401 GLU A C 1
ATOM 3296 O O . GLU A 1 401 ? -5.332 -6.963 8.533 1.00 88.81 401 GLU A O 1
ATOM 3301 N N . GLU A 1 402 ? -6.182 -7.032 6.459 1.00 81.69 402 GLU A N 1
ATOM 3302 C CA . GLU A 1 402 ? -7.392 -7.772 6.816 1.00 81.69 402 GLU A CA 1
ATOM 3303 C C . GLU A 1 402 ? -7.066 -9.152 7.395 1.00 81.69 402 GLU A C 1
ATOM 3305 O O . GLU A 1 402 ? -7.603 -9.518 8.439 1.00 81.69 402 GLU A O 1
ATOM 3310 N N . GLU A 1 403 ? -6.178 -9.911 6.750 1.00 88.38 403 GLU A N 1
ATOM 3311 C CA . GLU A 1 403 ? -5.782 -11.232 7.241 1.00 88.38 403 GLU A CA 1
ATOM 3312 C C . GLU A 1 403 ? -4.932 -11.161 8.509 1.00 88.38 403 GLU A C 1
ATOM 3314 O O . GLU A 1 403 ? -5.110 -11.991 9.400 1.00 88.38 403 GLU A O 1
ATOM 3319 N N . LEU A 1 404 ? -4.047 -10.165 8.625 1.00 89.38 404 LEU A N 1
ATOM 3320 C CA . LEU A 1 404 ? -3.280 -9.937 9.846 1.00 89.38 404 LEU A CA 1
ATOM 3321 C C . LEU A 1 404 ? -4.226 -9.746 11.031 1.00 89.38 404 LEU A C 1
ATOM 3323 O O . LEU A 1 404 ? -4.060 -10.413 12.044 1.00 89.38 404 LEU A O 1
ATOM 3327 N N . LEU A 1 405 ? -5.245 -8.896 10.876 1.00 78.31 405 LEU A N 1
ATOM 3328 C CA . LEU A 1 405 ? -6.234 -8.617 11.917 1.00 78.31 405 LEU A CA 1
ATOM 3329 C C . LEU A 1 405 ? -6.982 -9.879 12.376 1.00 78.31 405 LEU A C 1
ATOM 3331 O O . LEU A 1 405 ? -7.314 -10.020 13.552 1.00 78.31 405 LEU A O 1
ATOM 3335 N N . ILE A 1 406 ? -7.264 -10.788 11.441 1.00 79.44 406 ILE A N 1
ATOM 3336 C CA . ILE A 1 406 ? -7.944 -12.057 11.718 1.00 79.44 406 ILE A CA 1
ATOM 3337 C C . ILE A 1 406 ? -7.001 -13.010 12.458 1.00 79.44 406 ILE A C 1
ATOM 3339 O O . ILE A 1 406 ? -7.366 -13.572 13.489 1.00 79.44 406 ILE A O 1
ATOM 3343 N N . PHE A 1 407 ? -5.783 -13.189 11.951 1.00 85.88 407 PHE A N 1
ATOM 3344 C CA . PHE A 1 407 ? -4.867 -14.213 12.449 1.00 85.88 407 PHE A CA 1
ATOM 3345 C C . PHE A 1 407 ? -4.057 -13.783 13.674 1.00 85.88 407 PHE A C 1
ATOM 3347 O O . PHE A 1 407 ? -3.548 -14.647 14.383 1.00 85.88 407 PHE A O 1
ATOM 3354 N N . SER A 1 408 ? -3.950 -12.485 13.969 1.00 84.31 408 SER A N 1
ATOM 3355 C CA . SER A 1 408 ? -3.214 -11.979 15.134 1.00 84.31 408 SER A CA 1
ATOM 3356 C C . SER A 1 408 ? -4.025 -11.993 16.435 1.00 84.31 408 SER A C 1
ATOM 3358 O O . SER A 1 408 ? -3.554 -11.490 17.455 1.00 84.31 408 SER A O 1
ATOM 3360 N N . GLN A 1 409 ? -5.251 -12.527 16.437 1.00 77.25 409 GLN A N 1
ATOM 3361 C CA . GLN A 1 409 ? -6.094 -12.562 17.635 1.00 77.25 409 GLN A CA 1
ATOM 3362 C C . GLN A 1 409 ? -5.417 -13.348 18.767 1.00 77.25 409 GLN A C 1
ATOM 3364 O O . GLN A 1 409 ? -5.158 -14.542 18.652 1.00 77.25 409 GLN A O 1
ATOM 3369 N N . GLY A 1 410 ? -5.128 -12.662 19.877 1.00 72.56 410 GLY A N 1
ATOM 3370 C CA . GLY A 1 410 ? -4.444 -13.256 21.031 1.00 72.56 410 GLY A CA 1
ATOM 3371 C C . GLY A 1 410 ? -2.942 -13.505 20.836 1.00 72.56 410 GLY A C 1
ATOM 3372 O O . GLY A 1 410 ? -2.311 -14.066 21.728 1.00 72.56 410 GLY A O 1
ATOM 3373 N N . ILE A 1 411 ? -2.360 -13.073 19.712 1.00 81.50 411 ILE A N 1
ATOM 3374 C CA . ILE A 1 411 ? -0.939 -13.231 19.391 1.00 81.50 411 ILE A CA 1
ATOM 3375 C C . ILE A 1 411 ? -0.261 -11.859 19.404 1.00 81.50 411 ILE A C 1
ATOM 3377 O O . ILE A 1 411 ? -0.537 -11.013 18.555 1.00 81.50 411 ILE A O 1
ATOM 3381 N N . LYS A 1 412 ? 0.655 -11.632 20.352 1.00 82.25 412 LYS A N 1
ATOM 3382 C CA . LYS A 1 412 ? 1.407 -10.368 20.450 1.00 82.25 412 LYS A CA 1
ATOM 3383 C C . LYS A 1 412 ? 2.677 -10.335 19.588 1.00 82.25 412 LYS A C 1
ATOM 3385 O O . LYS A 1 412 ? 3.120 -9.253 19.186 1.00 82.25 412 LYS A O 1
ATOM 3390 N N . ASN A 1 413 ? 3.262 -11.499 19.307 1.00 87.38 413 ASN A N 1
ATOM 3391 C CA . ASN A 1 413 ? 4.486 -11.629 18.518 1.00 87.38 413 ASN A CA 1
ATOM 3392 C C . ASN A 1 413 ? 4.125 -11.765 17.036 1.00 87.38 413 ASN A C 1
ATOM 3394 O O . ASN A 1 413 ? 3.663 -12.818 16.595 1.00 87.38 413 ASN A O 1
ATOM 3398 N N . ILE A 1 414 ? 4.303 -10.684 16.279 1.00 92.94 414 ILE A N 1
ATOM 3399 C CA . ILE A 1 414 ? 3.983 -10.600 14.854 1.00 92.94 414 ILE A CA 1
ATOM 3400 C C . ILE A 1 414 ? 5.266 -10.277 14.095 1.00 92.94 414 ILE A C 1
ATOM 3402 O O . ILE A 1 414 ? 5.912 -9.256 14.342 1.00 92.94 414 ILE A O 1
ATOM 3406 N N . VAL A 1 415 ? 5.586 -11.137 13.134 1.00 95.81 415 VAL A N 1
ATOM 3407 C CA . VAL A 1 415 ? 6.740 -11.024 12.248 1.00 95.81 415 VAL A CA 1
ATOM 3408 C C . VAL A 1 415 ? 6.243 -11.097 10.813 1.00 95.81 415 VAL A C 1
ATOM 3410 O O . VAL A 1 415 ? 5.616 -12.074 10.416 1.00 95.81 415 VAL A O 1
ATOM 3413 N N . ILE A 1 416 ? 6.519 -10.085 9.999 1.00 98.00 416 ILE A N 1
ATOM 3414 C CA . ILE A 1 416 ? 6.192 -10.111 8.570 1.00 98.00 416 ILE A CA 1
ATOM 3415 C C . ILE A 1 416 ? 7.475 -9.889 7.790 1.00 98.00 416 ILE A C 1
ATOM 3417 O O . ILE A 1 416 ? 8.207 -8.940 8.046 1.00 98.00 416 ILE A O 1
ATOM 3421 N N . VAL A 1 417 ? 7.760 -10.767 6.837 1.00 97.94 417 VAL A N 1
ATOM 3422 C CA . VAL A 1 417 ? 8.998 -10.724 6.060 1.00 97.94 417 VAL A CA 1
ATOM 3423 C C . VAL A 1 417 ? 8.717 -10.977 4.591 1.00 97.94 417 VAL A C 1
ATOM 3425 O O . VAL A 1 417 ? 7.869 -11.804 4.244 1.00 97.94 417 VAL A O 1
ATOM 3428 N N . GLY A 1 418 ? 9.430 -10.280 3.714 1.00 96.00 418 GLY A N 1
ATOM 3429 C CA . GLY A 1 418 ? 9.403 -10.567 2.285 1.00 96.00 418 GLY A CA 1
ATOM 3430 C C . GLY A 1 418 ? 9.629 -9.352 1.401 1.00 96.00 418 GLY A C 1
ATOM 3431 O O . GLY A 1 418 ? 9.970 -8.271 1.879 1.00 96.00 418 GLY A O 1
ATOM 3432 N N . ASP A 1 419 ? 9.435 -9.562 0.101 1.00 95.38 419 ASP A N 1
ATOM 3433 C CA . ASP A 1 419 ? 9.578 -8.534 -0.930 1.00 95.38 419 ASP A CA 1
ATOM 3434 C C . ASP A 1 419 ? 8.251 -7.789 -1.106 1.00 95.38 419 ASP A C 1
ATOM 3436 O O . ASP A 1 419 ? 7.273 -8.320 -1.649 1.00 95.38 419 ASP A O 1
ATOM 3440 N N . PHE A 1 420 ? 8.224 -6.536 -0.660 1.00 96.25 420 PHE A N 1
ATOM 3441 C CA . PHE A 1 420 ? 7.064 -5.659 -0.795 1.00 96.25 420 PHE A CA 1
ATOM 3442 C C . PHE A 1 420 ? 7.099 -4.819 -2.076 1.00 96.25 420 PHE A C 1
ATOM 3444 O O . PHE A 1 420 ? 6.122 -4.130 -2.380 1.00 96.25 420 PHE A O 1
ATOM 3451 N N . ASN A 1 421 ? 8.223 -4.803 -2.807 1.00 95.25 421 ASN A N 1
ATOM 3452 C CA . ASN A 1 421 ? 8.484 -3.871 -3.909 1.00 95.25 421 ASN A CA 1
ATOM 3453 C C . ASN A 1 421 ? 8.187 -2.393 -3.557 1.00 95.25 421 ASN A C 1
ATOM 3455 O O . ASN A 1 421 ? 7.924 -1.556 -4.429 1.00 95.25 421 ASN A O 1
ATOM 3459 N N . ALA A 1 422 ? 8.233 -2.067 -2.266 1.00 96.19 422 ALA A N 1
ATOM 3460 C CA . ALA A 1 422 ? 7.960 -0.759 -1.697 1.00 96.19 422 ALA A CA 1
ATOM 3461 C C . ALA A 1 422 ? 9.284 -0.030 -1.465 1.00 96.19 422 ALA A C 1
ATOM 3463 O O . ALA A 1 422 ? 10.227 -0.630 -0.977 1.00 96.19 422 ALA A O 1
ATOM 3464 N N . ARG A 1 423 ? 9.367 1.255 -1.814 1.00 96.19 423 ARG A N 1
ATOM 3465 C CA . ARG A 1 423 ? 10.527 2.109 -1.535 1.00 96.19 423 ARG A CA 1
ATOM 3466 C C . ARG A 1 423 ? 10.096 3.203 -0.585 1.00 96.19 423 ARG A C 1
ATOM 3468 O O . ARG A 1 423 ? 9.370 4.108 -0.985 1.00 96.19 423 ARG A O 1
ATOM 3475 N N . THR A 1 424 ? 10.512 3.106 0.669 1.00 96.06 424 THR A N 1
ATOM 3476 C CA . THR A 1 424 ? 10.042 3.984 1.753 1.00 96.06 424 THR A CA 1
ATOM 3477 C C . THR A 1 424 ? 10.927 5.207 1.993 1.00 96.06 424 THR A C 1
ATOM 3479 O O . THR A 1 424 ? 10.527 6.108 2.731 1.00 96.06 424 THR A O 1
ATOM 3482 N N . SER A 1 425 ? 12.111 5.274 1.369 1.00 93.75 425 SER A N 1
ATOM 3483 C CA . SER A 1 425 ? 13.130 6.289 1.672 1.00 93.75 425 SER A CA 1
ATOM 3484 C C . SER A 1 425 ? 13.397 6.352 3.184 1.00 93.75 425 SER A C 1
ATOM 3486 O O . SER A 1 425 ? 13.364 5.314 3.854 1.00 93.75 425 SER A O 1
ATOM 3488 N N . SER A 1 426 ? 13.616 7.539 3.741 1.00 88.81 426 SER A N 1
ATOM 3489 C CA . SER A 1 426 ? 13.801 7.770 5.181 1.00 88.81 426 SER A CA 1
ATOM 3490 C C . SER A 1 426 ? 12.514 8.195 5.902 1.00 88.81 426 SER A C 1
ATOM 3492 O O . SER A 1 426 ? 12.576 8.733 7.004 1.00 88.81 426 SER A O 1
ATOM 3494 N N . LEU A 1 427 ? 11.336 7.993 5.296 1.00 92.38 427 LEU A N 1
ATOM 3495 C CA . LEU A 1 427 ? 10.070 8.362 5.934 1.00 92.38 427 LEU A CA 1
ATOM 3496 C C . LEU A 1 427 ? 9.769 7.473 7.149 1.00 92.38 427 LEU A C 1
ATOM 3498 O O . LEU A 1 427 ? 10.110 6.286 7.173 1.00 92.38 427 LEU A O 1
ATOM 3502 N N . LYS A 1 428 ? 9.098 8.064 8.142 1.00 90.12 428 LYS A N 1
ATOM 3503 C CA . LYS A 1 428 ? 8.695 7.387 9.378 1.00 90.12 428 LYS A CA 1
ATOM 3504 C C . LYS A 1 428 ? 7.541 6.418 9.119 1.00 90.12 428 LYS A C 1
ATOM 3506 O O . LYS A 1 428 ? 6.535 6.768 8.497 1.00 90.12 428 LYS A O 1
ATOM 3511 N N . ASP A 1 429 ? 7.704 5.212 9.638 1.00 90.25 429 ASP A N 1
ATOM 3512 C CA . ASP A 1 429 ? 6.748 4.101 9.715 1.00 90.25 429 ASP A CA 1
ATOM 3513 C C . ASP A 1 429 ? 5.915 4.125 11.008 1.00 90.25 429 ASP A C 1
ATOM 3515 O O . ASP A 1 429 ? 5.079 3.256 11.218 1.00 90.25 429 ASP A O 1
ATOM 3519 N N . TYR A 1 430 ? 6.111 5.148 11.841 1.00 84.31 430 TYR A N 1
ATOM 3520 C CA . TYR A 1 430 ? 5.367 5.411 13.068 1.00 84.31 430 TYR A CA 1
ATOM 3521 C C . TYR A 1 430 ? 4.848 6.857 13.093 1.00 84.31 430 TYR A C 1
ATOM 3523 O O . TYR A 1 430 ? 5.158 7.661 12.206 1.00 84.31 430 TYR A O 1
ATOM 3531 N N . VAL A 1 431 ? 4.023 7.170 14.090 1.00 73.88 431 VAL A N 1
ATOM 3532 C CA . VAL A 1 431 ? 3.490 8.515 14.353 1.00 73.88 431 VAL A CA 1
ATOM 3533 C C . VAL A 1 431 ? 4.229 9.086 15.563 1.00 73.88 431 VAL A C 1
ATOM 3535 O O . VAL A 1 431 ? 4.380 8.377 16.552 1.00 73.88 431 VAL A O 1
ATOM 3538 N N . ASP A 1 432 ? 4.723 10.324 15.478 1.00 62.53 432 ASP A N 1
ATOM 3539 C CA . ASP A 1 432 ? 5.363 10.985 16.621 1.00 62.53 432 ASP A CA 1
ATOM 3540 C C . ASP A 1 432 ? 4.323 11.307 17.710 1.00 62.53 432 ASP A C 1
ATOM 3542 O O . ASP A 1 432 ? 3.201 11.717 17.397 1.00 62.53 432 ASP A O 1
ATOM 3546 N N . ASP A 1 433 ? 4.704 11.162 18.982 1.00 53.41 433 ASP A N 1
ATOM 3547 C CA . ASP A 1 433 ? 3.927 11.712 20.094 1.00 53.41 433 ASP A CA 1
ATOM 3548 C C . ASP A 1 433 ? 3.927 13.243 19.998 1.00 53.41 433 ASP A C 1
ATOM 3550 O O . ASP A 1 433 ? 4.985 13.879 20.037 1.00 53.41 433 ASP A O 1
ATOM 3554 N N . ASP A 1 434 ? 2.746 13.853 19.909 1.00 44.84 434 ASP A N 1
ATOM 3555 C CA . ASP A 1 434 ? 2.607 15.289 20.145 1.00 44.84 434 ASP A CA 1
ATOM 3556 C C . ASP A 1 434 ? 2.897 15.552 21.629 1.00 44.84 434 ASP A C 1
ATOM 3558 O O . ASP A 1 434 ? 2.066 15.271 22.493 1.00 44.84 434 ASP A O 1
ATOM 3562 N N . ILE A 1 435 ? 4.073 16.115 21.918 1.00 41.38 435 ILE A N 1
ATOM 3563 C CA . ILE A 1 435 ? 4.546 16.488 23.266 1.00 41.38 435 ILE A CA 1
ATOM 3564 C C . ILE A 1 435 ? 3.488 17.304 24.038 1.00 41.38 435 ILE A C 1
ATOM 3566 O O . ILE A 1 435 ? 3.322 17.130 25.242 1.00 41.38 435 ILE A O 1
ATOM 3570 N N . ASN A 1 436 ? 2.685 18.106 23.333 1.00 39.25 436 ASN A N 1
ATOM 3571 C CA . ASN A 1 436 ? 1.612 18.906 23.927 1.00 39.25 436 ASN A CA 1
ATOM 3572 C C . ASN A 1 436 ? 0.425 18.089 24.474 1.00 39.25 436 ASN A C 1
ATOM 3574 O O . ASN A 1 436 ? -0.315 18.597 25.308 1.00 39.25 436 ASN A O 1
ATOM 3578 N N . LEU A 1 437 ? 0.190 16.848 24.033 1.00 41.94 437 LEU A N 1
ATOM 3579 C CA . LEU A 1 437 ? -0.962 16.058 24.496 1.00 41.94 437 LEU A CA 1
ATOM 3580 C C . LEU A 1 437 ? -0.722 15.392 25.860 1.00 41.94 437 LEU A C 1
ATOM 3582 O O . LEU A 1 437 ? -1.685 15.202 26.597 1.00 41.94 437 LEU A O 1
ATOM 3586 N N . GLN A 1 438 ? 0.523 15.056 26.218 1.00 38.91 438 GLN A N 1
ATOM 3587 C CA . GLN A 1 438 ? 0.840 14.437 27.516 1.00 38.91 438 GLN A CA 1
ATOM 3588 C C . GLN A 1 438 ? 0.776 15.441 28.675 1.00 38.91 438 GLN A C 1
ATOM 3590 O O . GLN A 1 438 ? 0.199 15.123 29.712 1.00 38.91 438 GLN A O 1
ATOM 3595 N N . GLU A 1 439 ? 1.286 16.664 28.487 1.00 36.28 439 GLU A N 1
ATOM 3596 C CA . GLU A 1 439 ? 1.225 17.719 29.514 1.00 36.28 439 GLU A CA 1
ATOM 3597 C C . GLU A 1 439 ? -0.197 18.256 29.732 1.00 36.28 439 GLU A C 1
ATOM 3599 O O . GLU A 1 439 ? -0.574 18.558 30.863 1.00 36.28 439 GLU A O 1
ATOM 3604 N N . ILE A 1 440 ? -1.015 18.339 28.674 1.00 36.97 440 ILE A N 1
ATOM 3605 C CA . ILE A 1 440 ? -2.384 18.878 28.761 1.00 36.97 440 ILE A CA 1
ATOM 3606 C C . ILE A 1 440 ? -3.355 17.890 29.425 1.00 36.97 440 ILE A C 1
ATOM 3608 O O . ILE A 1 440 ? -4.356 18.315 30.000 1.00 36.97 440 ILE A O 1
ATOM 3612 N N . LEU A 1 441 ? -3.104 16.579 29.340 1.00 37.47 441 LEU A N 1
ATOM 3613 C CA . LEU A 1 441 ? -4.122 15.585 29.676 1.00 37.47 441 LEU A CA 1
ATOM 3614 C C . LEU A 1 441 ? -4.072 15.031 31.109 1.00 37.47 441 LEU A C 1
ATOM 3616 O O . LEU A 1 441 ? -5.084 14.455 31.489 1.00 37.47 441 LEU A O 1
ATOM 3620 N N . GLN A 1 442 ? -2.985 15.186 31.888 1.00 40.50 442 GLN A N 1
ATOM 3621 C CA . GLN A 1 442 ? -2.826 14.596 33.245 1.00 40.50 442 GLN A CA 1
ATOM 3622 C C . GLN A 1 442 ? -3.538 13.231 33.403 1.00 40.50 442 GLN A C 1
ATOM 3624 O O . GLN A 1 442 ? -4.276 12.995 34.358 1.00 40.50 442 GLN A O 1
ATOM 3629 N N . ILE A 1 443 ? -3.398 12.351 32.406 1.00 37.59 443 ILE A N 1
ATOM 3630 C CA . ILE A 1 443 ? -4.066 11.049 32.415 1.00 37.59 443 ILE A CA 1
ATOM 3631 C C . ILE A 1 443 ? -3.264 10.150 33.347 1.00 37.59 443 ILE A C 1
ATOM 3633 O O . ILE A 1 443 ? -2.082 9.925 33.097 1.00 37.59 443 ILE A O 1
ATOM 3637 N N . GLU A 1 444 ? -3.917 9.645 34.395 1.00 36.97 444 GLU A N 1
ATOM 3638 C CA . GLU A 1 444 ? -3.377 8.592 35.256 1.00 36.97 444 GLU A CA 1
ATOM 3639 C C . GLU A 1 444 ? -2.859 7.420 34.405 1.00 36.97 444 GLU A C 1
ATOM 3641 O O . GLU A 1 444 ? -3.517 6.965 33.461 1.00 36.97 444 GLU A O 1
ATOM 3646 N N . GLU A 1 445 ? -1.657 6.951 34.749 1.00 39.22 445 GLU A N 1
ATOM 364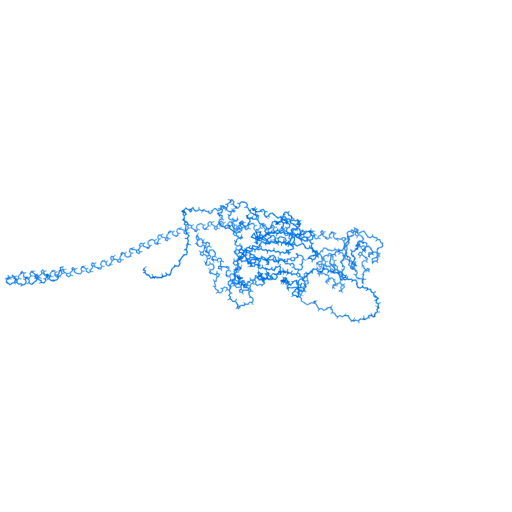7 C CA . GLU A 1 445 ? -0.833 5.988 34.002 1.00 39.22 445 GLU A CA 1
ATOM 3648 C C . GLU A 1 445 ? -1.533 4.642 33.713 1.00 39.22 445 GLU A C 1
ATOM 3650 O O . GLU A 1 445 ? -1.128 3.908 32.811 1.00 39.22 445 GLU A O 1
ATOM 3655 N N . ASP A 1 446 ? -2.644 4.342 34.388 1.00 34.97 446 ASP A N 1
ATOM 3656 C CA . ASP A 1 446 ? -3.269 3.017 34.389 1.00 34.97 446 ASP A CA 1
ATOM 3657 C C . ASP A 1 446 ? -4.134 2.698 33.150 1.00 34.97 446 ASP A C 1
ATOM 3659 O O . ASP A 1 446 ? -4.393 1.528 32.857 1.00 34.97 446 ASP A O 1
ATOM 3663 N N . ILE A 1 447 ? -4.560 3.696 32.359 1.00 38.94 447 ILE A N 1
ATOM 3664 C CA . ILE A 1 447 ? -5.459 3.478 31.198 1.00 38.94 447 ILE A CA 1
ATOM 3665 C C . ILE A 1 447 ? -4.683 3.215 29.886 1.00 38.94 447 ILE A C 1
ATOM 3667 O O . ILE A 1 447 ? -5.263 2.774 28.888 1.00 38.94 447 ILE A O 1
ATOM 3671 N N . ILE A 1 448 ? -3.363 3.434 29.855 1.00 38.66 448 ILE A N 1
ATOM 3672 C CA . ILE A 1 448 ? -2.558 3.438 28.618 1.00 38.66 448 ILE A CA 1
ATOM 3673 C C . ILE A 1 448 ? -1.570 2.259 28.532 1.00 38.66 448 ILE A C 1
ATOM 3675 O O . ILE A 1 448 ? -0.426 2.425 28.122 1.00 38.66 448 ILE A O 1
ATOM 3679 N N . ASN A 1 449 ? -1.975 1.042 28.896 1.00 38.91 449 ASN A N 1
ATOM 3680 C CA . ASN A 1 449 ? -0.970 0.009 29.187 1.00 38.91 449 ASN A CA 1
ATOM 3681 C C . ASN A 1 449 ? -0.487 -0.911 28.037 1.00 38.91 449 ASN A C 1
ATOM 3683 O O . ASN A 1 449 ? 0.400 -1.718 28.282 1.00 38.91 449 ASN A O 1
ATOM 3687 N N . ASP A 1 450 ? -0.962 -0.804 26.783 1.00 44.16 450 ASP A N 1
ATOM 3688 C CA . ASP A 1 450 ? -0.480 -1.723 25.710 1.00 44.16 450 ASP A CA 1
ATOM 3689 C C . ASP A 1 450 ? 0.219 -1.053 24.501 1.00 44.16 450 ASP A C 1
ATOM 3691 O O . ASP A 1 450 ? 1.217 -1.580 24.007 1.00 44.16 450 ASP A O 1
ATOM 3695 N N . ASN A 1 451 ? -0.242 0.107 24.006 1.00 41.25 451 ASN A N 1
ATOM 3696 C CA . ASN A 1 451 ? 0.350 0.726 22.799 1.00 41.25 451 ASN A CA 1
ATOM 3697 C C . ASN A 1 451 ? 1.340 1.864 23.096 1.00 41.25 451 ASN A C 1
ATOM 3699 O O . ASN A 1 451 ? 2.352 1.970 22.406 1.00 41.25 451 ASN A O 1
ATOM 3703 N N . THR A 1 452 ? 1.085 2.692 24.114 1.00 47.19 452 THR A N 1
ATOM 3704 C CA . THR A 1 452 ? 2.016 3.770 24.493 1.00 47.19 452 THR A CA 1
ATOM 3705 C C . THR A 1 452 ? 3.239 3.203 25.199 1.00 47.19 452 THR A C 1
ATOM 3707 O O . THR A 1 452 ? 4.342 3.605 24.859 1.00 47.19 452 THR A O 1
ATOM 3710 N N . SER A 1 453 ? 3.080 2.179 26.048 1.00 52.06 453 SER A N 1
ATOM 3711 C CA . SER A 1 453 ? 4.202 1.451 26.662 1.00 52.06 453 SER A CA 1
ATOM 3712 C C . SER A 1 453 ? 5.167 0.881 25.615 1.00 52.06 453 SER A C 1
ATOM 3714 O O . SER A 1 453 ? 6.373 1.078 25.705 1.00 52.06 453 SER A O 1
ATOM 3716 N N . SER A 1 454 ? 4.640 0.261 24.558 1.00 56.47 454 SER A N 1
ATOM 3717 C CA . SER A 1 454 ? 5.431 -0.302 23.458 1.00 56.47 454 SER A CA 1
ATOM 3718 C C . SER A 1 454 ? 6.252 0.743 22.685 1.00 56.47 454 SER A C 1
ATOM 3720 O O . SER A 1 454 ? 7.415 0.501 22.363 1.00 56.47 454 SER A O 1
ATOM 3722 N N . TYR A 1 455 ? 5.669 1.910 22.387 1.00 63.12 455 TYR A N 1
ATOM 3723 C CA . TYR A 1 455 ? 6.380 3.016 21.737 1.00 63.12 455 TYR A CA 1
ATOM 3724 C C . TYR A 1 455 ? 7.440 3.629 22.661 1.00 63.12 455 TYR A C 1
ATOM 3726 O O . TYR A 1 455 ? 8.572 3.844 22.223 1.00 63.12 455 TYR A O 1
ATOM 3734 N N . SER A 1 456 ? 7.105 3.843 23.939 1.00 60.91 456 SER A N 1
ATOM 3735 C CA . SER A 1 456 ? 8.039 4.316 24.966 1.00 60.91 456 SER A CA 1
ATOM 3736 C C . SER A 1 456 ? 9.246 3.392 25.085 1.00 60.91 456 SER A C 1
ATOM 3738 O O . SER A 1 456 ? 10.371 3.870 25.015 1.00 60.91 456 SER A O 1
ATOM 3740 N N . ILE A 1 457 ? 9.037 2.072 25.126 1.00 62.47 457 ILE A N 1
ATOM 3741 C CA . ILE A 1 457 ? 10.117 1.076 25.193 1.00 62.47 457 ILE A CA 1
ATOM 3742 C C . ILE A 1 457 ? 11.034 1.175 23.967 1.00 62.47 457 ILE A C 1
ATOM 3744 O O . ILE A 1 457 ? 12.257 1.191 24.106 1.00 62.47 457 ILE A O 1
ATOM 3748 N N . LEU A 1 458 ? 10.482 1.268 22.752 1.00 72.19 458 LEU A N 1
ATOM 3749 C CA . LEU A 1 458 ? 11.302 1.410 21.541 1.00 72.19 458 LEU A CA 1
ATOM 3750 C C . LEU A 1 458 ? 12.056 2.750 21.506 1.00 72.19 458 LEU A C 1
ATOM 3752 O O . LEU A 1 458 ? 13.174 2.813 20.991 1.00 72.19 458 LEU A O 1
ATOM 3756 N N . LYS A 1 459 ? 11.461 3.816 22.052 1.00 69.19 459 LYS A N 1
ATOM 3757 C CA . LYS A 1 459 ? 12.071 5.146 22.167 1.00 69.19 459 LYS A CA 1
ATOM 3758 C C . LYS A 1 459 ? 13.208 5.163 23.187 1.00 69.19 459 LYS A C 1
ATOM 3760 O O . LYS A 1 459 ? 14.288 5.646 22.867 1.00 69.19 459 LYS A O 1
ATOM 3765 N N . GLU A 1 460 ? 12.982 4.609 24.373 1.00 64.81 460 GLU A N 1
ATOM 3766 C CA . GLU A 1 460 ? 13.958 4.502 25.465 1.00 64.81 460 GLU A CA 1
ATOM 3767 C C . GLU A 1 460 ? 15.172 3.665 25.059 1.00 64.81 460 GLU A C 1
ATOM 3769 O O . GLU A 1 460 ? 16.305 4.029 25.362 1.00 64.81 460 GLU A O 1
ATOM 3774 N N . ASN A 1 461 ? 14.953 2.599 24.285 1.00 67.38 461 ASN A N 1
ATOM 3775 C CA . ASN A 1 461 ? 16.028 1.770 23.737 1.00 67.38 461 ASN A CA 1
ATOM 3776 C C . ASN A 1 461 ? 16.658 2.346 22.451 1.00 67.38 461 ASN A C 1
ATOM 3778 O O . ASN A 1 461 ? 17.479 1.685 21.819 1.00 67.38 461 ASN A O 1
ATOM 3782 N N . ASN A 1 462 ? 16.285 3.567 22.049 1.00 71.69 462 ASN A N 1
ATOM 3783 C CA . ASN A 1 462 ? 16.779 4.263 20.856 1.00 71.69 462 ASN A CA 1
ATOM 3784 C C . ASN A 1 462 ? 16.619 3.466 19.540 1.00 71.69 462 ASN A C 1
ATOM 3786 O O . ASN A 1 462 ? 17.417 3.594 18.614 1.00 71.69 462 ASN A O 1
ATOM 3790 N N . ILE A 1 463 ? 15.570 2.644 19.445 1.00 80.38 463 ILE A N 1
ATOM 3791 C CA . ILE A 1 463 ? 15.288 1.774 18.291 1.00 80.38 463 ILE A CA 1
ATOM 3792 C C . ILE A 1 463 ? 14.476 2.522 17.222 1.00 80.38 463 ILE A C 1
ATOM 3794 O O . ILE A 1 463 ? 14.497 2.158 16.051 1.00 80.38 463 ILE A O 1
ATOM 3798 N N . LEU A 1 464 ? 13.767 3.602 17.575 1.00 81.75 464 LEU A N 1
ATOM 3799 C CA . LEU A 1 464 ? 12.893 4.318 16.632 1.00 81.75 464 LEU A CA 1
ATOM 3800 C C . LEU A 1 464 ? 13.637 4.917 15.428 1.00 81.75 464 LEU A C 1
ATOM 3802 O O . LEU A 1 464 ? 13.063 5.004 14.334 1.00 81.75 464 LEU A O 1
ATOM 3806 N N . GLN A 1 465 ? 14.903 5.310 15.590 1.00 84.56 465 GLN A N 1
ATOM 3807 C CA . GLN A 1 465 ? 15.670 5.899 14.499 1.00 84.56 465 GLN A CA 1
ATOM 3808 C C . GLN A 1 465 ? 15.986 4.845 13.431 1.00 84.56 465 GLN A C 1
ATOM 3810 O O . GLN A 1 465 ? 16.671 3.863 13.689 1.00 84.56 465 GLN A O 1
ATOM 3815 N N . ARG A 1 466 ? 15.482 5.064 12.211 1.00 90.88 466 ARG A N 1
ATOM 3816 C CA . ARG A 1 466 ? 15.691 4.173 11.064 1.00 90.88 466 ARG A CA 1
ATOM 3817 C C . ARG A 1 466 ? 16.640 4.798 10.055 1.00 90.88 466 ARG A C 1
ATOM 3819 O O . ARG A 1 466 ? 16.431 5.936 9.635 1.00 90.88 466 ARG A O 1
ATOM 3826 N N . PHE A 1 467 ? 17.607 4.013 9.598 1.00 92.62 467 PHE A N 1
ATOM 3827 C CA . PHE A 1 467 ? 18.506 4.379 8.508 1.00 92.62 467 PHE A CA 1
ATOM 3828 C C . PHE A 1 467 ? 18.138 3.625 7.227 1.00 92.62 467 PHE A C 1
ATOM 3830 O O . PHE A 1 467 ? 17.595 2.524 7.265 1.00 92.62 467 PHE A O 1
ATOM 3837 N N . ASN A 1 468 ? 18.370 4.240 6.070 1.00 94.75 468 ASN A N 1
ATOM 3838 C CA . ASN A 1 468 ? 18.099 3.620 4.776 1.00 94.75 468 ASN A CA 1
ATOM 3839 C C . ASN A 1 468 ? 19.034 4.206 3.714 1.00 94.75 468 ASN A C 1
ATOM 3841 O O . ASN A 1 468 ? 19.005 5.414 3.479 1.00 94.75 468 ASN A O 1
ATOM 3845 N N . LYS A 1 469 ? 19.832 3.362 3.049 1.00 94.12 469 LYS A N 1
ATOM 3846 C CA . LYS A 1 469 ? 20.685 3.763 1.918 1.00 94.12 469 LYS A CA 1
ATOM 3847 C C . LYS A 1 469 ? 19.884 4.088 0.655 1.00 94.12 469 LYS A C 1
ATOM 3849 O O . LYS A 1 469 ? 20.329 4.907 -0.145 1.00 94.12 469 LYS A O 1
ATOM 3854 N N . ASP A 1 470 ? 18.704 3.494 0.471 1.00 92.81 470 ASP A N 1
ATOM 3855 C CA . ASP A 1 470 ? 17.779 3.866 -0.604 1.00 92.81 470 ASP A CA 1
ATOM 3856 C C . ASP A 1 470 ? 16.992 5.118 -0.205 1.00 92.81 470 ASP A C 1
ATOM 3858 O O . ASP A 1 470 ? 15.832 5.044 0.193 1.00 92.81 470 ASP A O 1
ATOM 3862 N N . THR A 1 471 ? 17.632 6.283 -0.303 1.00 90.56 471 THR A N 1
ATOM 3863 C CA . THR A 1 471 ? 17.009 7.597 -0.060 1.00 90.56 471 THR A CA 1
ATOM 3864 C C . THR A 1 471 ? 16.306 8.159 -1.298 1.00 90.56 471 THR A C 1
ATOM 3866 O O . THR A 1 471 ? 15.921 9.330 -1.329 1.00 90.56 471 THR A O 1
ATOM 3869 N N . GLY A 1 472 ? 16.114 7.330 -2.330 1.00 88.69 472 GLY A N 1
ATOM 3870 C CA . GLY A 1 472 ? 15.464 7.710 -3.574 1.00 88.69 472 GLY A CA 1
ATOM 3871 C C . GLY A 1 472 ? 13.985 8.077 -3.411 1.00 88.69 472 GLY A C 1
ATOM 3872 O O . GLY A 1 472 ? 13.422 8.149 -2.317 1.00 88.69 472 GLY A O 1
ATOM 3873 N N . ARG A 1 473 ? 13.321 8.316 -4.547 1.00 91.44 473 ARG A N 1
ATOM 3874 C CA . ARG A 1 473 ? 11.898 8.672 -4.568 1.00 91.44 473 ARG A CA 1
ATOM 3875 C C . ARG A 1 473 ? 11.042 7.545 -3.979 1.00 91.44 473 ARG A C 1
ATOM 3877 O O . ARG A 1 473 ? 11.069 6.422 -4.481 1.00 91.44 473 ARG A O 1
ATOM 3884 N N . VAL A 1 474 ? 10.205 7.906 -3.005 1.00 94.94 474 VAL A N 1
ATOM 3885 C CA . VAL A 1 474 ? 9.159 7.036 -2.453 1.00 94.94 474 VAL A CA 1
ATOM 3886 C C . VAL A 1 474 ? 8.153 6.680 -3.547 1.00 94.94 474 VAL A C 1
ATOM 3888 O O . VAL A 1 474 ? 7.642 7.564 -4.243 1.00 94.94 474 VAL A O 1
ATOM 3891 N N . ASN A 1 475 ? 7.898 5.385 -3.732 1.00 93.69 475 ASN A N 1
ATOM 3892 C CA . ASN A 1 475 ? 6.897 4.895 -4.681 1.00 93.69 475 ASN A CA 1
ATOM 3893 C C . ASN A 1 475 ? 5.529 4.704 -3.994 1.00 93.69 475 ASN A C 1
ATOM 3895 O O . ASN A 1 475 ? 5.401 4.858 -2.778 1.00 93.69 475 ASN A O 1
ATOM 3899 N N . LYS A 1 476 ? 4.487 4.394 -4.770 1.00 94.44 476 LYS A N 1
ATOM 3900 C CA . LYS A 1 476 ? 3.113 4.232 -4.265 1.00 94.44 476 LYS A CA 1
ATOM 3901 C C . LYS A 1 476 ? 3.029 3.151 -3.181 1.00 94.44 476 LYS A C 1
ATOM 3903 O O . LYS A 1 476 ? 2.341 3.341 -2.182 1.00 94.44 476 LYS A O 1
ATOM 3908 N N . TYR A 1 477 ? 3.726 2.033 -3.357 1.00 96.00 477 TYR A N 1
ATOM 3909 C CA . TYR A 1 477 ? 3.811 0.950 -2.379 1.00 96.00 477 TYR A CA 1
ATOM 3910 C C . TYR A 1 477 ? 4.644 1.324 -1.160 1.00 96.00 477 TYR A C 1
ATOM 3912 O O . TYR A 1 477 ? 4.324 0.873 -0.071 1.00 96.00 477 TYR A O 1
ATOM 3920 N N . GLY A 1 478 ? 5.632 2.206 -1.304 1.00 96.12 478 GLY A N 1
ATOM 3921 C CA . GLY A 1 478 ? 6.356 2.828 -0.200 1.00 96.12 478 GLY A CA 1
ATOM 3922 C C . GLY A 1 478 ? 5.415 3.555 0.750 1.00 96.12 478 GLY A C 1
ATOM 3923 O O . GLY A 1 478 ? 5.407 3.267 1.942 1.00 96.12 478 GLY A O 1
ATOM 3924 N N . THR A 1 479 ? 4.564 4.437 0.221 1.00 95.06 479 THR A N 1
ATOM 3925 C CA . THR A 1 479 ? 3.544 5.127 1.027 1.00 95.06 479 THR A CA 1
ATOM 3926 C C . THR A 1 479 ? 2.568 4.135 1.665 1.00 95.06 479 THR A C 1
ATOM 3928 O O . THR A 1 479 ? 2.338 4.201 2.868 1.00 95.06 479 THR A O 1
ATOM 3931 N N . LYS A 1 480 ? 2.063 3.155 0.901 1.00 94.50 480 LYS A N 1
ATOM 3932 C CA . LYS A 1 480 ? 1.128 2.144 1.426 1.00 94.50 480 LYS A CA 1
ATOM 3933 C C . LYS A 1 480 ? 1.735 1.266 2.523 1.00 94.50 480 LYS A C 1
ATOM 3935 O O . LYS A 1 480 ? 1.038 0.970 3.487 1.00 94.50 480 LYS A O 1
ATOM 3940 N N . LEU A 1 481 ? 3.003 0.873 2.396 1.00 96.81 481 LEU A N 1
ATOM 3941 C CA . LEU A 1 481 ? 3.720 0.101 3.411 1.00 96.81 481 LEU A CA 1
ATOM 3942 C C . LEU A 1 481 ? 3.889 0.914 4.697 1.00 96.81 481 LEU A C 1
ATOM 3944 O O . LEU A 1 481 ? 3.639 0.397 5.779 1.00 96.81 481 LEU A O 1
ATOM 3948 N N . LEU A 1 482 ? 4.266 2.191 4.589 1.00 94.38 482 LEU A N 1
ATOM 3949 C CA . LEU A 1 482 ? 4.391 3.070 5.755 1.00 94.38 482 LEU A CA 1
ATOM 3950 C C . LEU A 1 482 ? 3.051 3.248 6.471 1.00 94.38 482 LEU A C 1
ATOM 3952 O O . LEU A 1 482 ? 3.004 3.201 7.697 1.00 94.38 482 LEU A O 1
ATOM 3956 N N . ASP A 1 483 ? 1.961 3.419 5.723 1.00 88.31 483 ASP A N 1
ATOM 3957 C CA . ASP A 1 483 ? 0.629 3.534 6.314 1.00 88.31 483 ASP A CA 1
ATOM 3958 C C . ASP A 1 483 ? 0.160 2.211 6.935 1.00 88.31 483 ASP A C 1
ATOM 3960 O O . ASP A 1 483 ? -0.441 2.219 8.007 1.00 88.31 483 ASP A O 1
ATOM 3964 N N . PHE A 1 484 ? 0.466 1.076 6.299 1.00 91.88 484 PHE A N 1
ATOM 3965 C CA . PHE A 1 484 ? 0.229 -0.262 6.844 1.00 91.88 484 PHE A CA 1
ATOM 3966 C C . PHE A 1 484 ? 0.955 -0.457 8.183 1.00 91.88 484 PHE A C 1
ATOM 3968 O O . PHE A 1 484 ? 0.322 -0.855 9.160 1.00 91.88 484 PHE A O 1
ATOM 3975 N N . CYS A 1 485 ? 2.242 -0.100 8.261 1.00 91.00 485 CYS A N 1
ATOM 3976 C CA . CYS A 1 485 ? 3.030 -0.145 9.494 1.00 91.00 485 CYS A CA 1
ATOM 3977 C C . CYS A 1 485 ? 2.388 0.689 10.614 1.00 91.00 485 CYS A C 1
ATOM 3979 O O . CYS A 1 485 ? 2.120 0.168 11.697 1.00 91.00 485 CYS A O 1
ATOM 3981 N N . LYS A 1 486 ? 2.031 1.948 10.320 1.00 83.69 486 LYS A N 1
ATOM 3982 C CA . LYS A 1 486 ? 1.376 2.856 11.278 1.00 83.69 486 LYS A CA 1
ATOM 3983 C C . LYS A 1 486 ? 0.038 2.318 11.778 1.00 83.69 486 LYS A C 1
ATOM 3985 O O . LYS A 1 486 ? -0.254 2.419 12.966 1.00 83.69 486 LYS A O 1
ATOM 3990 N N . ARG A 1 487 ? -0.789 1.762 10.887 1.00 78.62 487 ARG A N 1
ATOM 3991 C CA . ARG A 1 487 ? -2.111 1.227 11.251 1.00 78.62 487 ARG A CA 1
ATOM 3992 C C . ARG A 1 487 ? -2.019 -0.064 12.055 1.00 78.62 487 ARG A C 1
ATOM 3994 O O . ARG A 1 487 ? -2.802 -0.231 12.984 1.00 78.62 487 ARG A O 1
ATOM 4001 N N . CYS A 1 488 ? -1.069 -0.937 11.726 1.00 82.81 488 CYS A N 1
ATOM 4002 C CA . CYS A 1 488 ? -0.920 -2.252 12.353 1.00 82.81 488 CYS A CA 1
ATOM 4003 C C . CYS A 1 488 ? 0.014 -2.255 13.573 1.00 82.81 488 CYS A C 1
ATOM 4005 O O . CYS A 1 488 ? 0.250 -3.318 14.142 1.00 82.81 488 CYS A O 1
ATOM 4007 N N . ASN A 1 489 ? 0.554 -1.095 13.966 1.00 81.69 489 ASN A N 1
ATOM 4008 C CA . ASN A 1 489 ? 1.578 -0.970 15.008 1.00 81.69 489 ASN A CA 1
ATOM 4009 C C . ASN A 1 489 ? 2.789 -1.892 14.751 1.00 81.69 489 ASN A C 1
ATOM 4011 O O . ASN A 1 489 ? 3.261 -2.607 15.637 1.00 81.69 489 ASN A O 1
ATOM 4015 N N . LEU A 1 490 ? 3.248 -1.906 13.498 1.00 90.69 490 LEU A N 1
ATOM 4016 C CA . LEU A 1 490 ? 4.420 -2.646 13.043 1.00 90.69 490 LEU A CA 1
ATOM 4017 C C . LEU A 1 490 ? 5.526 -1.671 12.664 1.00 90.69 490 LEU A C 1
ATOM 4019 O O . LEU A 1 490 ? 5.267 -0.574 12.176 1.00 90.69 490 LEU A O 1
ATOM 4023 N N . PHE A 1 491 ? 6.764 -2.104 12.844 1.00 92.88 491 PHE A N 1
ATOM 4024 C CA . PHE A 1 491 ? 7.942 -1.276 12.649 1.00 92.88 491 PHE A CA 1
ATOM 4025 C C . PHE A 1 491 ? 8.924 -1.989 11.723 1.00 92.88 491 PHE A C 1
ATOM 4027 O O . PHE A 1 491 ? 9.151 -3.194 11.842 1.00 92.88 491 PHE A O 1
ATOM 4034 N N . ILE A 1 492 ? 9.527 -1.243 10.805 1.00 96.19 492 ILE A N 1
ATOM 4035 C CA . ILE A 1 492 ? 10.552 -1.739 9.888 1.00 96.19 492 ILE A CA 1
ATOM 4036 C C . ILE A 1 492 ? 11.841 -1.960 10.679 1.00 96.19 492 ILE A C 1
ATOM 4038 O O . ILE A 1 492 ? 12.408 -0.997 11.184 1.00 96.19 492 ILE A O 1
ATOM 4042 N N . ALA A 1 493 ? 12.318 -3.201 10.763 1.00 95.44 493 ALA A N 1
ATOM 4043 C CA . ALA A 1 493 ? 13.565 -3.554 11.444 1.00 95.44 493 ALA A CA 1
ATOM 4044 C C . ALA A 1 493 ? 14.822 -3.177 10.640 1.00 95.44 493 ALA A C 1
ATOM 4046 O O . ALA A 1 493 ? 15.866 -2.883 11.227 1.00 95.44 493 ALA A O 1
ATOM 4047 N N . ASN A 1 494 ? 14.724 -3.153 9.304 1.00 96.19 494 ASN A N 1
ATOM 4048 C CA . ASN A 1 494 ? 15.816 -2.739 8.423 1.00 96.19 494 ASN A CA 1
ATOM 4049 C C . ASN A 1 494 ? 16.323 -1.345 8.810 1.00 96.19 494 ASN A C 1
ATOM 4051 O O . ASN A 1 494 ? 15.535 -0.404 8.936 1.00 96.19 494 ASN A O 1
ATOM 4055 N N . GLY A 1 495 ? 17.634 -1.208 8.979 1.00 93.88 495 GLY A N 1
ATOM 4056 C CA . GLY A 1 495 ? 18.266 0.036 9.401 1.00 93.88 495 GLY A CA 1
ATOM 4057 C C . GLY A 1 495 ? 18.138 0.383 10.883 1.00 93.88 495 GLY A C 1
ATOM 4058 O O . GLY A 1 495 ? 18.598 1.461 11.257 1.00 93.88 495 GLY A O 1
ATOM 4059 N N . ARG A 1 496 ? 17.503 -0.469 11.704 1.00 92.25 496 ARG A N 1
ATOM 4060 C CA . ARG A 1 496 ? 17.321 -0.271 13.158 1.00 92.25 496 ARG A CA 1
ATOM 4061 C C . ARG A 1 496 ? 18.067 -1.284 14.012 1.00 92.25 496 ARG A C 1
ATOM 4063 O O . ARG A 1 496 ? 18.467 -0.962 15.124 1.00 92.25 496 ARG A O 1
ATOM 4070 N N . LEU A 1 497 ? 18.193 -2.521 13.531 1.00 91.69 497 LEU A N 1
ATOM 4071 C CA . LEU A 1 497 ? 18.634 -3.641 14.359 1.00 91.69 497 LEU A CA 1
ATOM 4072 C C . LEU A 1 497 ? 20.022 -4.157 13.992 1.00 91.69 497 LEU A C 1
ATOM 4074 O O . LEU A 1 497 ? 20.364 -4.273 12.817 1.00 91.69 497 LEU A O 1
ATOM 4078 N N . PHE A 1 498 ? 20.777 -4.495 15.041 1.00 92.88 498 PHE A N 1
ATOM 4079 C CA . PHE A 1 498 ? 22.049 -5.222 15.005 1.00 92.88 498 PHE A CA 1
ATOM 4080 C C . PHE A 1 498 ? 23.008 -4.723 13.916 1.00 92.88 498 PHE A C 1
ATOM 4082 O O . PHE A 1 498 ? 23.299 -3.528 13.862 1.00 92.88 498 PHE A O 1
ATOM 4089 N N . SER A 1 499 ? 23.502 -5.621 13.064 1.00 91.62 499 SER A N 1
ATOM 4090 C CA . SER A 1 499 ? 24.504 -5.337 12.034 1.00 91.62 499 SER A CA 1
ATOM 4091 C C . SER A 1 499 ? 24.032 -4.329 10.983 1.00 91.62 499 SER A C 1
ATOM 4093 O O . SER A 1 499 ? 24.857 -3.736 10.293 1.00 91.62 499 SER A O 1
ATOM 4095 N N . ASP A 1 500 ? 22.719 -4.114 10.854 1.00 93.38 500 ASP A N 1
ATOM 4096 C CA . ASP A 1 500 ? 22.144 -3.134 9.930 1.00 93.38 500 ASP A CA 1
ATOM 4097 C C . ASP A 1 500 ? 21.758 -1.801 10.604 1.00 93.38 500 ASP A C 1
ATOM 4099 O O . ASP A 1 500 ? 21.403 -0.842 9.911 1.00 93.38 500 ASP A O 1
ATOM 4103 N N . ASN A 1 501 ? 21.842 -1.706 11.938 1.00 92.25 501 ASN A N 1
ATOM 4104 C CA . ASN A 1 501 ? 21.554 -0.484 12.692 1.00 92.25 501 ASN A CA 1
ATOM 4105 C C . ASN A 1 501 ? 22.484 0.659 12.262 1.00 92.25 501 ASN A C 1
ATOM 4107 O O . ASN A 1 501 ? 23.696 0.484 12.160 1.00 92.25 501 ASN A O 1
ATOM 4111 N N . GLY A 1 502 ? 21.929 1.845 12.006 1.00 88.94 502 GLY A N 1
ATOM 4112 C CA . GLY A 1 502 ? 22.721 2.992 11.553 1.00 88.94 502 GLY A CA 1
ATOM 4113 C C . GLY A 1 502 ? 23.053 2.980 10.060 1.00 88.94 502 GLY A C 1
ATOM 4114 O O . GLY A 1 502 ? 23.574 3.971 9.548 1.00 88.94 502 GLY A O 1
ATOM 4115 N N . ILE A 1 503 ? 22.758 1.887 9.345 1.00 92.12 503 ILE A N 1
ATOM 4116 C CA . ILE A 1 503 ? 23.205 1.689 7.963 1.00 92.12 503 ILE A CA 1
ATOM 4117 C C . ILE A 1 503 ? 22.021 1.586 7.003 1.00 92.12 503 ILE A C 1
ATOM 4119 O O . ILE A 1 503 ? 21.901 2.412 6.097 1.00 92.12 503 ILE A O 1
ATOM 4123 N N . GLY A 1 504 ? 21.152 0.587 7.185 1.00 90.44 504 GLY A N 1
ATOM 4124 C CA . GLY A 1 504 ? 20.020 0.328 6.297 1.00 90.44 504 GLY A CA 1
ATOM 4125 C C . GLY A 1 504 ? 20.452 -0.086 4.891 1.00 90.44 504 GLY A C 1
ATOM 4126 O O . GLY A 1 504 ? 20.231 0.653 3.926 1.00 90.44 504 GLY A O 1
ATOM 4127 N N . HIS A 1 505 ? 21.090 -1.248 4.767 1.00 94.44 505 HIS A N 1
ATOM 4128 C CA . HIS A 1 505 ? 21.560 -1.785 3.492 1.00 94.44 505 HIS A CA 1
ATOM 4129 C C . HIS A 1 505 ? 20.431 -1.973 2.474 1.00 94.44 505 HIS A C 1
ATOM 4131 O O . HIS A 1 505 ? 19.311 -2.370 2.790 1.00 94.44 505 HIS A O 1
ATOM 4137 N N . THR A 1 506 ? 20.746 -1.719 1.206 1.00 93.31 506 THR A N 1
ATOM 4138 C CA . THR A 1 506 ? 19.862 -2.059 0.091 1.00 93.31 506 THR A CA 1
ATOM 4139 C C . THR A 1 506 ? 19.710 -3.571 -0.014 1.00 93.31 506 THR A C 1
ATOM 4141 O O . THR A 1 506 ? 20.690 -4.311 0.078 1.00 93.31 506 THR A O 1
ATOM 4144 N N . THR A 1 507 ? 18.491 -4.026 -0.276 1.00 94.06 507 THR A N 1
ATOM 4145 C CA . THR A 1 507 ? 18.163 -5.448 -0.408 1.00 94.06 507 THR A CA 1
ATOM 4146 C C . THR A 1 507 ? 18.038 -5.909 -1.859 1.00 94.06 507 THR A C 1
ATOM 4148 O O . THR A 1 507 ? 17.996 -7.104 -2.120 1.00 94.06 507 THR A O 1
ATOM 4151 N N . CYS A 1 508 ? 18.072 -4.990 -2.830 1.00 91.69 508 CYS A N 1
ATOM 4152 C CA . CYS A 1 508 ? 18.006 -5.302 -4.254 1.00 91.69 508 CYS A CA 1
ATOM 4153 C C . CYS A 1 508 ? 18.998 -4.465 -5.084 1.00 91.69 508 CYS A C 1
ATOM 4155 O O . CYS A 1 508 ? 18.968 -3.230 -5.044 1.00 91.69 508 CYS A O 1
ATOM 4157 N N . LYS A 1 509 ? 19.836 -5.145 -5.884 1.00 84.94 509 LYS A N 1
ATOM 4158 C CA . LYS A 1 509 ? 20.814 -4.591 -6.852 1.00 84.94 509 LYS A CA 1
ATOM 4159 C C . LYS A 1 509 ? 21.717 -3.478 -6.318 1.00 84.94 509 LYS A C 1
ATOM 4161 O O . LYS A 1 509 ? 22.043 -2.561 -7.072 1.00 84.94 509 LYS A O 1
ATOM 4166 N N . ASP A 1 510 ? 22.033 -3.503 -5.030 1.00 81.19 510 ASP A N 1
ATOM 4167 C CA . ASP A 1 510 ? 22.782 -2.437 -4.356 1.00 81.19 510 ASP A CA 1
ATOM 4168 C C . ASP A 1 510 ? 22.184 -1.029 -4.560 1.00 81.19 510 ASP A C 1
ATOM 4170 O O . ASP A 1 510 ? 22.881 -0.017 -4.523 1.00 81.19 510 ASP A O 1
ATOM 4174 N N . ALA A 1 511 ? 20.876 -0.961 -4.835 1.00 85.81 511 ALA A N 1
ATOM 4175 C CA . ALA A 1 511 ? 20.211 0.259 -5.285 1.00 85.81 511 ALA A CA 1
ATOM 4176 C C . ALA A 1 511 ? 18.869 0.516 -4.602 1.00 85.81 511 ALA A C 1
ATOM 4178 O O . ALA A 1 511 ? 18.406 1.654 -4.587 1.00 85.81 511 ALA A O 1
ATOM 4179 N N . SER A 1 512 ? 18.184 -0.513 -4.103 1.00 92.31 512 SER A N 1
ATOM 4180 C CA . SER A 1 512 ? 16.872 -0.335 -3.478 1.00 92.31 512 SER A CA 1
ATOM 4181 C C . SER A 1 512 ? 16.685 -1.225 -2.263 1.00 92.31 512 SER A C 1
ATOM 4183 O O . SER A 1 512 ? 17.183 -2.347 -2.235 1.00 92.31 512 SER A O 1
ATOM 4185 N N . MET A 1 513 ? 15.950 -0.730 -1.272 1.00 94.81 513 MET A N 1
ATOM 4186 C CA . MET A 1 513 ? 15.470 -1.521 -0.140 1.00 94.81 513 MET A CA 1
ATOM 4187 C C . MET A 1 513 ? 14.002 -1.846 -0.405 1.00 94.81 513 MET A C 1
ATOM 4189 O O . MET A 1 513 ? 13.179 -0.939 -0.399 1.00 94.81 513 MET A O 1
ATOM 4193 N N . VAL A 1 514 ? 13.701 -3.106 -0.715 1.00 96.19 514 VAL A N 1
ATOM 4194 C CA . VAL A 1 514 ? 12.346 -3.581 -1.067 1.00 96.19 514 VAL A CA 1
ATOM 4195 C C . VAL A 1 514 ? 11.943 -4.846 -0.310 1.00 96.19 514 VAL A C 1
ATOM 4197 O O . VAL A 1 514 ? 10.751 -5.085 -0.111 1.00 96.19 514 VAL A O 1
ATOM 4200 N N . ASP A 1 515 ? 12.932 -5.620 0.139 1.00 97.25 515 ASP A N 1
ATOM 4201 C CA . ASP A 1 515 ? 12.771 -6.719 1.083 1.00 97.25 515 ASP A CA 1
ATOM 4202 C C . ASP A 1 515 ? 12.840 -6.190 2.520 1.00 97.25 515 ASP A C 1
ATOM 4204 O O . ASP A 1 515 ? 13.841 -5.582 2.913 1.00 97.25 515 ASP A O 1
ATOM 4208 N N . TYR A 1 516 ? 11.784 -6.424 3.298 1.00 97.75 516 TYR A N 1
ATOM 4209 C CA . TYR A 1 516 ? 11.640 -5.888 4.651 1.00 97.75 516 TYR A CA 1
ATOM 4210 C C . TYR A 1 516 ? 11.410 -6.988 5.682 1.00 97.75 516 TYR A C 1
ATOM 4212 O O . TYR A 1 516 ? 10.748 -7.986 5.398 1.00 97.75 516 TYR A O 1
ATOM 4220 N N . LEU A 1 517 ? 11.904 -6.750 6.897 1.00 98.12 517 LEU A N 1
ATOM 4221 C CA . LEU A 1 517 ? 11.443 -7.392 8.122 1.00 98.12 517 LEU A CA 1
ATOM 4222 C C . LEU A 1 517 ? 10.616 -6.371 8.914 1.00 98.12 517 LEU A C 1
ATOM 4224 O O . LEU A 1 517 ? 11.124 -5.318 9.299 1.00 98.12 517 LEU A O 1
ATOM 4228 N N . LEU A 1 518 ? 9.343 -6.677 9.139 1.00 97.75 518 LEU A N 1
ATOM 4229 C CA . LEU A 1 518 ? 8.416 -5.886 9.942 1.00 97.75 518 LEU A CA 1
ATOM 4230 C C . LEU A 1 518 ? 8.138 -6.630 11.244 1.00 97.75 518 LEU A C 1
ATOM 4232 O O . LEU A 1 518 ? 7.805 -7.817 11.223 1.00 97.75 518 LEU A O 1
ATOM 4236 N N . LEU A 1 519 ? 8.248 -5.926 12.362 1.00 93.94 519 LEU A N 1
ATOM 4237 C CA . LEU A 1 519 ? 8.122 -6.501 13.696 1.00 93.94 519 LEU A CA 1
ATOM 4238 C C . LEU A 1 519 ? 7.085 -5.732 14.512 1.00 93.94 519 LEU A C 1
ATOM 4240 O O . LEU A 1 519 ? 7.034 -4.500 14.464 1.00 93.94 519 LEU A O 1
ATOM 4244 N N . SER A 1 520 ? 6.278 -6.453 15.292 1.00 89.50 520 SER A N 1
ATOM 4245 C CA . SER A 1 520 ? 5.560 -5.842 16.416 1.00 89.50 520 SER A CA 1
ATOM 4246 C C . SER A 1 520 ? 6.546 -5.467 17.528 1.00 89.50 520 SER A C 1
ATOM 4248 O O . SER A 1 520 ? 7.603 -6.094 17.625 1.00 89.50 520 SER A O 1
ATOM 4250 N N . PRO A 1 521 ? 6.207 -4.519 18.419 1.00 82.94 521 PRO A N 1
ATOM 4251 C CA . PRO A 1 521 ? 7.059 -4.139 19.549 1.00 82.94 521 PRO A CA 1
ATOM 4252 C C . PRO A 1 521 ? 7.574 -5.321 20.381 1.00 82.94 521 PRO A C 1
ATOM 4254 O O . PRO A 1 521 ? 8.760 -5.400 20.674 1.00 82.94 521 PRO A O 1
ATOM 4257 N N . ASN A 1 522 ? 6.719 -6.304 20.675 1.00 81.88 522 ASN A N 1
ATOM 4258 C CA . ASN A 1 522 ? 7.127 -7.502 21.419 1.00 81.88 522 ASN A CA 1
ATOM 4259 C C . ASN A 1 522 ? 8.120 -8.372 20.638 1.00 81.88 522 ASN A C 1
ATOM 4261 O O . ASN A 1 522 ? 8.998 -9.003 21.224 1.00 81.88 522 ASN A O 1
ATOM 4265 N N . SER A 1 523 ? 8.026 -8.355 19.308 1.00 87.00 523 SER A N 1
ATOM 4266 C CA . SER A 1 523 ? 8.913 -9.129 18.442 1.00 87.00 523 SER A CA 1
ATOM 4267 C C . SER A 1 523 ? 10.332 -8.546 18.392 1.00 87.00 523 SER A C 1
ATOM 4269 O O . SER A 1 523 ? 11.278 -9.283 18.119 1.00 87.00 523 SER A O 1
ATOM 4271 N N . PHE A 1 524 ? 10.521 -7.259 18.719 1.00 86.19 524 PHE A N 1
ATOM 4272 C CA . PHE A 1 524 ? 11.860 -6.679 18.898 1.00 86.19 524 PHE A CA 1
ATOM 4273 C C . PHE A 1 524 ? 12.605 -7.316 20.071 1.00 86.19 524 PHE A C 1
ATOM 4275 O O . PHE A 1 524 ? 13.777 -7.643 19.926 1.00 86.19 524 PHE A O 1
ATOM 4282 N N . ASN A 1 525 ? 11.921 -7.566 21.192 1.00 80.62 525 ASN A N 1
ATOM 4283 C CA . ASN A 1 525 ? 12.542 -8.107 22.408 1.00 80.62 525 ASN A CA 1
ATOM 4284 C C . ASN A 1 525 ? 13.079 -9.531 22.228 1.00 80.62 525 ASN A C 1
ATOM 4286 O O . ASN A 1 525 ? 14.015 -9.941 22.910 1.00 80.62 525 ASN A O 1
ATOM 4290 N N . ILE A 1 526 ? 12.470 -10.296 21.322 1.00 82.62 526 ILE A N 1
ATOM 4291 C CA . ILE A 1 526 ? 12.870 -11.677 21.042 1.00 82.62 526 ILE A CA 1
ATOM 4292 C C . ILE A 1 526 ? 13.833 -11.772 19.860 1.00 82.62 526 ILE A C 1
ATOM 4294 O O . ILE A 1 526 ? 14.396 -12.839 19.644 1.00 82.62 526 ILE A O 1
ATOM 4298 N N . THR A 1 527 ? 14.032 -10.704 19.085 1.00 89.12 527 THR A N 1
ATOM 4299 C CA . THR A 1 527 ? 14.983 -10.702 17.968 1.00 89.12 527 THR A CA 1
ATOM 4300 C C . THR A 1 527 ? 16.386 -10.478 18.521 1.00 89.12 527 THR A C 1
ATOM 4302 O O . THR A 1 527 ? 16.641 -9.476 19.178 1.00 89.12 527 THR A O 1
ATOM 4305 N N . THR A 1 528 ? 17.300 -11.414 18.271 1.00 90.62 528 THR A N 1
ATOM 4306 C CA . THR A 1 528 ? 18.669 -11.396 18.820 1.00 90.62 528 THR A CA 1
ATOM 4307 C C . THR A 1 528 ? 19.734 -11.103 17.777 1.00 90.62 528 THR A C 1
ATOM 4309 O O . THR A 1 528 ? 20.881 -10.866 18.142 1.00 90.62 528 THR A O 1
ATOM 4312 N N . ASP A 1 529 ? 19.377 -11.180 16.497 1.00 93.38 529 ASP A N 1
ATOM 4313 C CA . ASP A 1 529 ? 20.265 -10.825 15.400 1.00 93.38 529 ASP A CA 1
ATOM 4314 C C . ASP A 1 529 ? 19.463 -10.396 14.168 1.00 93.38 529 ASP A C 1
ATOM 4316 O O . ASP A 1 529 ? 18.350 -10.885 13.942 1.00 93.38 529 ASP A O 1
ATOM 4320 N N . PHE A 1 530 ? 20.032 -9.490 13.377 1.00 95.81 530 PHE A N 1
ATOM 4321 C CA . PHE A 1 530 ? 19.476 -9.005 12.118 1.00 95.81 530 PHE A CA 1
ATOM 4322 C C . PHE A 1 530 ? 20.600 -8.513 11.202 1.00 95.81 530 PHE A C 1
ATOM 4324 O O . PHE A 1 530 ? 21.355 -7.604 11.555 1.00 95.81 530 PHE A O 1
ATOM 4331 N N . GLU A 1 531 ? 20.667 -9.068 9.996 1.00 95.25 531 GLU A N 1
ATOM 4332 C CA . GLU A 1 531 ? 21.646 -8.677 8.989 1.00 95.25 531 GLU A CA 1
ATOM 4333 C C . GLU A 1 531 ? 21.101 -8.815 7.561 1.00 95.25 531 GLU A C 1
ATOM 4335 O O . GLU A 1 531 ? 20.228 -9.636 7.256 1.00 95.25 531 GLU A O 1
ATOM 4340 N N . ILE A 1 532 ? 21.651 -8.003 6.658 1.00 95.06 532 ILE A N 1
ATOM 4341 C CA . ILE A 1 532 ? 21.456 -8.154 5.217 1.00 95.06 532 ILE A CA 1
ATOM 4342 C C . ILE A 1 532 ? 22.693 -8.855 4.664 1.00 95.06 532 ILE A C 1
ATOM 4344 O O . ILE A 1 532 ? 23.761 -8.258 4.580 1.00 95.06 532 ILE A O 1
ATOM 4348 N N . ILE A 1 533 ? 22.541 -10.125 4.297 1.00 91.81 533 ILE A N 1
ATOM 4349 C CA . ILE A 1 533 ? 23.626 -10.939 3.748 1.00 91.81 533 ILE A CA 1
ATOM 4350 C C . ILE A 1 533 ? 23.820 -10.593 2.272 1.00 91.81 533 ILE A C 1
ATOM 4352 O O . ILE A 1 533 ? 22.853 -10.556 1.500 1.00 91.81 533 ILE A O 1
ATOM 4356 N N . ASP A 1 534 ? 25.085 -10.415 1.894 1.00 87.62 534 ASP A N 1
ATOM 4357 C CA . ASP A 1 534 ? 25.526 -10.062 0.547 1.00 87.62 534 ASP A CA 1
ATOM 4358 C C . ASP A 1 534 ? 24.921 -10.939 -0.557 1.00 87.62 534 ASP A C 1
ATOM 4360 O O . ASP A 1 534 ? 24.619 -12.129 -0.386 1.00 87.62 534 ASP A O 1
ATOM 4364 N N . PHE A 1 535 ? 24.781 -10.322 -1.732 1.00 89.44 535 PHE A N 1
ATOM 4365 C CA . PHE A 1 535 ? 24.242 -10.950 -2.926 1.00 89.44 535 PHE A CA 1
ATOM 4366 C C . PHE A 1 535 ? 24.911 -12.296 -3.214 1.00 89.44 535 PHE A C 1
ATOM 4368 O O . PHE A 1 535 ? 26.131 -12.400 -3.354 1.00 89.44 535 PHE A O 1
ATOM 4375 N N . ASN A 1 536 ? 24.086 -13.325 -3.414 1.00 84.00 536 ASN A N 1
ATOM 4376 C CA . ASN A 1 536 ? 24.563 -14.632 -3.830 1.00 84.00 536 ASN A CA 1
ATOM 4377 C C . ASN A 1 536 ? 23.850 -15.093 -5.117 1.00 84.00 536 ASN A C 1
ATOM 4379 O O . ASN A 1 536 ? 22.647 -15.385 -5.082 1.00 84.00 536 ASN A O 1
ATOM 4383 N N . PRO A 1 537 ? 24.589 -15.260 -6.235 1.00 84.00 537 PRO A N 1
ATOM 4384 C CA . PRO A 1 537 ? 24.028 -15.609 -7.541 1.00 84.00 537 PRO A CA 1
ATOM 4385 C C . PRO A 1 537 ? 23.451 -17.033 -7.628 1.00 84.00 537 PRO A C 1
ATOM 4387 O O . PRO A 1 537 ? 22.902 -17.411 -8.670 1.00 84.00 537 PRO A O 1
ATOM 4390 N N . MET A 1 538 ? 23.608 -17.853 -6.582 1.00 80.88 538 MET A N 1
ATOM 4391 C CA . MET A 1 538 ? 22.950 -19.158 -6.466 1.00 80.88 538 MET A CA 1
ATOM 4392 C C . MET A 1 538 ? 21.524 -19.048 -5.926 1.00 80.88 538 MET A C 1
ATOM 4394 O O . MET A 1 538 ? 20.700 -19.901 -6.243 1.00 80.88 538 MET A O 1
ATOM 4398 N N . PHE A 1 539 ? 21.222 -18.010 -5.141 1.00 77.19 539 PHE A N 1
ATOM 4399 C CA . PHE A 1 539 ? 19.919 -17.840 -4.493 1.00 77.19 539 PHE A CA 1
ATOM 4400 C C . PHE A 1 539 ? 19.046 -16.781 -5.162 1.00 77.19 539 PHE A C 1
ATOM 4402 O O . PHE A 1 539 ? 17.823 -16.890 -5.119 1.00 77.19 539 PHE A O 1
ATOM 4409 N N . SER A 1 540 ? 19.648 -15.772 -5.791 1.00 86.56 540 SER A N 1
ATOM 4410 C CA . SER A 1 540 ? 18.914 -14.709 -6.472 1.00 86.56 540 SER A CA 1
ATOM 4411 C C . SER A 1 540 ? 19.690 -14.180 -7.673 1.00 86.56 540 SER A C 1
ATOM 4413 O O . SER A 1 540 ? 20.897 -14.370 -7.787 1.00 86.56 540 SER A O 1
ATOM 4415 N N . ASP A 1 541 ? 18.998 -13.512 -8.589 1.00 82.75 541 ASP A N 1
ATOM 4416 C CA . ASP A 1 541 ? 19.599 -12.722 -9.662 1.00 82.75 541 ASP A CA 1
ATOM 4417 C C . ASP A 1 541 ? 19.768 -11.247 -9.278 1.00 82.75 541 ASP A C 1
ATOM 4419 O O . ASP A 1 541 ? 20.558 -10.545 -9.912 1.00 82.75 541 ASP A O 1
ATOM 4423 N N . VAL A 1 542 ? 19.025 -10.771 -8.270 1.00 87.00 542 VAL A N 1
ATOM 4424 C CA . VAL A 1 542 ? 18.973 -9.342 -7.928 1.00 87.00 542 VAL A CA 1
ATOM 4425 C C . VAL A 1 542 ? 18.825 -9.020 -6.435 1.00 87.00 542 VAL A C 1
ATOM 4427 O O . VAL A 1 542 ? 19.040 -7.864 -6.085 1.00 87.00 542 VAL A O 1
ATOM 4430 N N . HIS A 1 543 ? 18.454 -9.975 -5.576 1.00 92.19 543 HIS A N 1
ATOM 4431 C CA . HIS A 1 543 ? 18.158 -9.729 -4.154 1.00 92.19 543 HIS A CA 1
ATOM 4432 C C . HIS A 1 543 ? 19.261 -10.234 -3.215 1.00 92.19 543 HIS A C 1
ATOM 4434 O O . HIS A 1 543 ? 19.804 -11.327 -3.401 1.00 92.19 543 HIS A O 1
ATOM 4440 N N . ASN A 1 544 ? 19.513 -9.448 -2.172 1.00 92.25 544 ASN A N 1
ATOM 4441 C CA . ASN A 1 544 ? 20.300 -9.799 -0.995 1.00 92.25 544 ASN A CA 1
ATOM 4442 C C . ASN A 1 544 ? 19.396 -10.528 0.005 1.00 92.25 544 ASN A C 1
ATOM 4444 O O . ASN A 1 544 ? 18.178 -10.334 0.021 1.00 92.25 544 ASN A O 1
ATOM 4448 N N . ARG A 1 545 ? 19.967 -11.397 0.837 1.00 92.25 545 ARG A N 1
ATOM 4449 C CA . ARG A 1 545 ? 19.171 -12.187 1.783 1.00 92.25 545 ARG A CA 1
ATOM 4450 C C . ARG A 1 545 ? 18.958 -11.388 3.065 1.00 92.25 545 ARG A C 1
ATOM 4452 O O . ARG A 1 545 ? 19.921 -11.006 3.714 1.00 92.25 545 ARG A O 1
ATOM 4459 N N . VAL A 1 546 ? 17.701 -11.220 3.464 1.00 95.19 546 VAL A N 1
ATOM 4460 C CA . VAL A 1 546 ? 17.350 -10.742 4.808 1.00 95.19 546 VAL A CA 1
ATOM 4461 C C . VAL A 1 546 ? 17.490 -11.914 5.782 1.00 95.19 546 VAL A C 1
ATOM 4463 O O . VAL A 1 546 ? 16.815 -12.933 5.615 1.00 95.19 546 VAL A O 1
ATOM 4466 N N . HIS A 1 547 ? 18.380 -11.796 6.765 1.00 95.56 547 HIS A N 1
ATOM 4467 C CA . HIS A 1 547 ? 18.614 -12.801 7.797 1.00 95.56 547 HIS A CA 1
ATOM 4468 C C . HIS A 1 547 ? 18.324 -12.224 9.181 1.00 95.56 547 HIS A C 1
ATOM 4470 O O . HIS A 1 547 ? 18.613 -11.065 9.461 1.00 95.56 547 HIS A O 1
ATOM 4476 N N . PHE A 1 548 ? 17.718 -13.037 10.041 1.00 95.38 548 PHE A N 1
ATOM 4477 C CA . PHE A 1 548 ? 17.461 -12.676 11.424 1.00 95.38 548 PHE A CA 1
ATOM 4478 C C . PHE A 1 548 ? 17.362 -13.922 12.291 1.00 95.38 548 PHE A C 1
ATOM 4480 O O . PHE A 1 548 ? 16.972 -14.996 11.820 1.00 95.38 548 PHE A O 1
ATOM 4487 N N . THR A 1 549 ? 17.684 -13.749 13.568 1.00 93.38 549 THR A N 1
ATOM 4488 C CA . THR A 1 549 ? 17.584 -14.788 14.591 1.00 93.38 549 THR A CA 1
ATOM 4489 C C . THR A 1 549 ? 16.657 -14.315 15.695 1.00 93.38 549 THR A C 1
ATOM 4491 O O . THR A 1 549 ? 16.675 -13.148 16.083 1.00 93.38 549 THR A O 1
ATOM 4494 N N . MET A 1 550 ? 15.849 -15.234 16.216 1.00 86.81 550 MET A N 1
ATOM 4495 C CA . MET A 1 550 ? 15.000 -14.976 17.371 1.00 86.81 550 MET A CA 1
ATOM 4496 C C . MET A 1 550 ? 15.335 -15.947 18.495 1.00 86.81 550 MET A C 1
ATOM 4498 O O . MET A 1 550 ? 15.594 -17.129 18.248 1.00 86.81 550 MET A O 1
ATOM 4502 N N . LYS A 1 551 ? 15.301 -15.449 19.730 1.00 79.75 551 LYS A N 1
ATOM 4503 C CA . LYS A 1 551 ? 15.544 -16.233 20.933 1.00 79.75 551 LYS A CA 1
ATOM 4504 C C . LYS A 1 551 ? 14.471 -17.308 21.087 1.00 79.75 551 LYS A C 1
ATOM 4506 O O . LYS A 1 551 ? 13.273 -17.033 21.071 1.00 79.75 551 LYS A O 1
ATOM 4511 N N . ILE A 1 552 ? 14.938 -18.528 21.310 1.00 69.44 552 ILE A N 1
ATOM 4512 C CA . ILE A 1 552 ? 14.157 -19.652 21.811 1.00 69.44 552 ILE A CA 1
ATOM 4513 C C . ILE A 1 552 ? 14.788 -19.992 23.162 1.00 69.44 552 ILE A C 1
ATOM 4515 O O . ILE A 1 552 ? 15.880 -20.555 23.189 1.00 69.44 552 ILE A O 1
ATOM 4519 N N . ASP A 1 553 ? 14.168 -19.599 24.281 1.00 57.12 553 ASP A N 1
ATOM 4520 C CA . ASP A 1 553 ? 14.555 -20.201 25.566 1.00 57.12 553 ASP A CA 1
ATOM 4521 C C . ASP A 1 553 ? 14.161 -21.678 25.531 1.00 57.12 553 ASP A C 1
ATOM 4523 O O . ASP A 1 553 ? 13.175 -22.035 24.890 1.00 57.12 553 ASP A O 1
ATOM 4527 N N . ASN A 1 554 ? 14.959 -22.548 26.143 1.00 42.94 554 ASN A N 1
ATOM 4528 C CA . ASN A 1 554 ? 14.869 -24.002 25.978 1.00 42.94 554 ASN A CA 1
ATOM 4529 C C . ASN A 1 554 ? 14.713 -24.704 27.338 1.00 42.94 554 ASN A C 1
ATOM 4531 O O . ASN A 1 554 ? 15.263 -25.784 27.552 1.00 42.94 554 ASN A O 1
ATOM 4535 N N . ASP A 1 555 ? 13.994 -24.076 28.272 1.00 40.94 555 ASP A N 1
ATOM 4536 C CA . ASP A 1 555 ? 13.724 -24.678 29.574 1.00 40.94 555 ASP A CA 1
ATOM 4537 C C . ASP A 1 555 ? 12.550 -25.661 29.469 1.00 40.94 555 ASP A C 1
ATOM 4539 O O . ASP A 1 555 ? 11.397 -25.311 29.215 1.00 40.94 555 ASP A O 1
ATOM 4543 N N . ASN A 1 556 ? 12.900 -26.940 29.619 1.00 37.78 556 ASN A N 1
ATOM 4544 C CA . ASN A 1 556 ? 12.040 -28.113 29.518 1.00 37.78 556 ASN A CA 1
ATOM 4545 C C . ASN A 1 556 ? 10.761 -28.004 30.365 1.00 37.78 556 ASN A C 1
ATOM 4547 O O . ASN A 1 556 ? 10.763 -28.363 31.541 1.00 37.78 556 ASN A O 1
ATOM 4551 N N . HIS A 1 557 ? 9.627 -27.693 29.738 1.00 42.22 557 HIS A N 1
ATOM 4552 C CA . HIS A 1 557 ? 8.325 -28.119 30.244 1.00 42.22 557 HIS A CA 1
ATOM 4553 C C . HIS A 1 557 ? 7.454 -28.658 29.109 1.00 42.22 557 HIS A C 1
ATOM 4555 O O . HIS A 1 557 ? 7.009 -27.923 28.230 1.00 42.22 557 HIS A O 1
ATOM 4561 N N . GLN A 1 558 ? 7.187 -29.968 29.157 1.00 38.53 558 GLN A N 1
ATOM 4562 C CA . GLN A 1 558 ? 6.145 -30.627 28.370 1.00 38.53 558 GLN A CA 1
ATOM 4563 C C . GLN A 1 558 ? 4.789 -29.977 28.686 1.00 38.53 558 GLN A C 1
ATOM 4565 O O . GLN A 1 558 ? 4.114 -30.350 29.643 1.00 38.53 558 GLN A O 1
ATOM 4570 N N . LYS A 1 559 ? 4.385 -28.985 27.890 1.00 43.94 559 LYS A N 1
ATOM 4571 C CA . LYS A 1 559 ? 3.001 -28.506 27.826 1.00 43.94 559 LYS A CA 1
ATOM 4572 C C . LYS A 1 559 ? 2.327 -29.179 26.630 1.00 43.94 559 LYS A C 1
ATOM 4574 O O . LYS A 1 559 ? 2.915 -29.278 25.558 1.00 43.94 559 LYS A O 1
ATOM 4579 N N . ASN A 1 560 ? 1.106 -29.673 26.819 1.00 40.31 560 ASN A N 1
ATOM 4580 C CA . ASN A 1 560 ? 0.340 -30.359 25.776 1.00 40.31 560 ASN A CA 1
ATOM 4581 C C . ASN A 1 560 ? 0.084 -29.438 24.570 1.00 40.31 560 ASN A C 1
ATOM 4583 O O . ASN A 1 560 ? -0.276 -28.277 24.747 1.00 40.31 560 ASN A O 1
ATOM 4587 N N . LEU A 1 561 ? 0.291 -29.947 23.346 1.00 39.00 561 LEU A N 1
ATOM 4588 C CA . LEU A 1 561 ? -0.029 -29.272 22.077 1.00 39.00 561 LEU A CA 1
ATOM 4589 C C . LEU A 1 561 ? -1.541 -29.025 21.978 1.00 39.00 561 LEU A C 1
ATOM 4591 O O . LEU A 1 561 ? -2.292 -29.905 21.564 1.00 39.00 561 LEU A O 1
ATOM 4595 N N . THR A 1 562 ? -1.996 -27.824 22.318 1.00 38.41 562 THR A N 1
ATOM 4596 C CA . THR A 1 562 ? -3.368 -27.380 22.037 1.00 38.41 562 THR A CA 1
ATOM 4597 C C . THR A 1 562 ? -3.325 -26.167 21.128 1.00 38.41 562 THR A C 1
ATOM 4599 O O . THR A 1 562 ? -3.174 -25.036 21.578 1.00 38.41 562 THR A O 1
ATOM 4602 N N . PHE A 1 563 ? -3.478 -26.408 19.827 1.00 39.69 563 PHE A N 1
ATOM 4603 C CA . PHE A 1 563 ? -3.903 -25.363 18.907 1.00 39.69 563 PHE A CA 1
ATOM 4604 C C . PHE A 1 563 ? -5.376 -25.085 19.206 1.00 39.69 563 PHE A C 1
ATOM 4606 O O . PHE A 1 563 ? -6.215 -25.956 18.977 1.00 39.69 563 PHE A O 1
ATOM 4613 N N . ASN A 1 564 ? -5.705 -23.899 19.724 1.00 37.41 564 ASN A N 1
ATOM 4614 C CA . ASN A 1 564 ? -7.106 -23.517 19.858 1.00 37.41 564 ASN A CA 1
ATOM 4615 C C . ASN A 1 564 ? -7.749 -23.509 18.465 1.00 37.41 564 ASN A C 1
ATOM 4617 O O . ASN A 1 564 ? -7.303 -22.835 17.527 1.00 37.41 564 ASN A O 1
ATOM 4621 N N . GLN A 1 565 ? -8.759 -24.361 18.333 1.00 37.91 565 GLN A N 1
ATOM 4622 C CA . GLN A 1 565 ? -9.451 -24.671 17.100 1.00 37.91 565 GLN A CA 1
ATOM 4623 C C . GLN A 1 565 ? -10.760 -23.882 17.087 1.00 37.91 565 GLN A C 1
ATOM 4625 O O . GLN A 1 565 ? -11.787 -24.349 17.566 1.00 37.91 565 GLN A O 1
ATOM 4630 N N . LYS A 1 566 ? -10.717 -22.673 16.534 1.00 32.50 566 LYS A N 1
ATOM 4631 C CA . LYS A 1 566 ? -11.882 -22.050 15.904 1.00 32.50 566 LYS A CA 1
ATOM 4632 C C . LYS A 1 566 ? -11.420 -21.458 14.585 1.00 32.50 566 LYS A C 1
ATOM 4634 O O . LYS A 1 566 ? -10.909 -20.349 14.527 1.00 32.50 566 LYS A O 1
ATOM 4639 N N . VAL A 1 567 ? -11.514 -22.267 13.533 1.00 33.53 567 VAL A N 1
ATOM 4640 C CA . VAL A 1 567 ? -11.562 -21.734 12.172 1.00 33.53 567 VAL A CA 1
ATOM 4641 C C . VAL A 1 567 ? -13.018 -21.336 11.981 1.00 33.53 567 VAL A C 1
ATOM 4643 O O . VAL A 1 567 ? -13.817 -22.146 11.515 1.00 33.53 567 VAL A O 1
ATOM 4646 N N . ASP A 1 568 ? -13.380 -20.144 12.450 1.00 36.53 568 ASP A N 1
ATOM 4647 C CA . ASP A 1 568 ? -14.672 -19.572 12.091 1.00 36.53 568 ASP A CA 1
ATOM 4648 C C . ASP A 1 568 ? -14.634 -19.286 10.581 1.00 36.53 568 ASP A C 1
ATOM 4650 O O . ASP A 1 568 ? -13.628 -18.831 10.026 1.00 36.53 568 ASP A O 1
ATOM 4654 N N . GLN A 1 569 ? -15.701 -19.656 9.873 1.00 39.72 569 GLN A N 1
ATOM 4655 C CA . GLN A 1 569 ? -15.860 -19.293 8.470 1.00 39.72 569 GLN A CA 1
ATOM 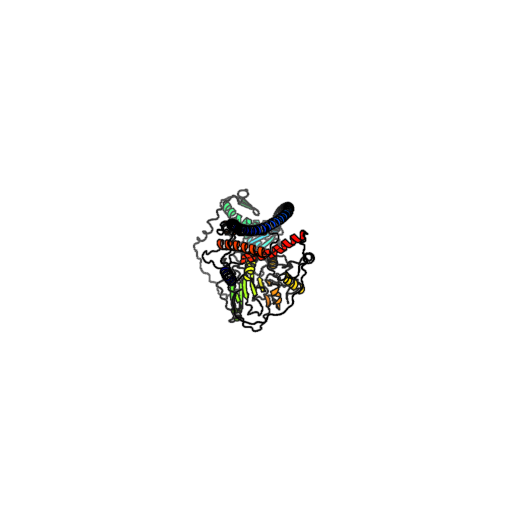4656 C C . GLN A 1 569 ? -16.094 -17.784 8.408 1.00 39.72 569 GLN A C 1
ATOM 4658 O O . GLN A 1 569 ? -17.211 -17.326 8.600 1.00 39.72 569 GLN A O 1
ATOM 4663 N N . HIS A 1 570 ? -15.024 -17.024 8.184 1.00 46.62 570 HIS A N 1
ATOM 4664 C CA . HIS A 1 570 ? -15.096 -15.570 8.141 1.00 46.62 570 HIS A CA 1
ATOM 4665 C C . HIS A 1 570 ? -15.688 -15.072 6.831 1.00 46.62 570 HIS A C 1
ATOM 4667 O O . HIS A 1 570 ? -15.324 -15.511 5.734 1.00 46.62 570 HIS A O 1
ATOM 4673 N N . VAL A 1 571 ? -16.566 -14.091 6.958 1.00 50.22 571 VAL A N 1
ATOM 4674 C CA . VAL A 1 571 ? -17.262 -13.492 5.833 1.00 50.22 571 VAL A CA 1
ATOM 4675 C C . VAL A 1 571 ? -16.480 -12.272 5.331 1.00 50.22 571 VAL A C 1
ATOM 4677 O O . VAL A 1 571 ? -16.394 -11.240 5.997 1.00 50.22 571 VAL A O 1
ATOM 4680 N N . ARG A 1 572 ? -15.877 -12.374 4.139 1.00 48.62 572 ARG A N 1
ATOM 4681 C CA . ARG A 1 572 ? -15.144 -11.262 3.505 1.00 48.62 572 ARG A CA 1
ATOM 4682 C C . ARG A 1 572 ? -16.117 -10.280 2.852 1.00 48.62 572 ARG A C 1
ATOM 4684 O O . ARG A 1 572 ? -17.071 -10.699 2.201 1.00 48.62 572 ARG A O 1
ATOM 4691 N N . TRP A 1 573 ? -15.840 -8.978 2.967 1.00 59.97 573 TRP A N 1
ATOM 4692 C CA . TRP A 1 573 ? -16.616 -7.954 2.262 1.00 59.97 573 TRP A CA 1
ATOM 4693 C C . TRP A 1 573 ? -16.568 -8.184 0.748 1.00 59.97 573 TRP A C 1
ATOM 4695 O O . TRP A 1 573 ? -15.492 -8.317 0.158 1.00 59.97 573 TRP A O 1
ATOM 4705 N N . ARG A 1 574 ? -17.748 -8.203 0.125 1.00 53.84 574 ARG A N 1
ATOM 4706 C CA . ARG A 1 574 ? -17.946 -8.434 -1.306 1.00 53.84 574 ARG A CA 1
ATOM 4707 C C . ARG A 1 574 ? -18.632 -7.223 -1.921 1.00 53.84 574 ARG A C 1
ATOM 4709 O O . ARG A 1 574 ? -19.842 -7.055 -1.799 1.00 53.84 574 ARG A O 1
ATOM 4716 N N . SER A 1 575 ? -17.847 -6.361 -2.569 1.00 57.19 575 SER A N 1
ATOM 4717 C CA . SER A 1 575 ? -18.358 -5.141 -3.216 1.00 57.19 575 SER A CA 1
ATOM 4718 C C . SER A 1 575 ? -19.355 -5.431 -4.341 1.00 57.19 575 SER A C 1
ATOM 4720 O O . SER A 1 575 ? -20.190 -4.591 -4.656 1.00 57.19 575 SER A O 1
ATOM 4722 N N . ASP A 1 576 ? -19.313 -6.631 -4.919 1.00 63.09 576 ASP A N 1
ATOM 4723 C CA . ASP A 1 576 ? -20.292 -7.130 -5.884 1.00 63.09 576 ASP A CA 1
ATOM 4724 C C . ASP A 1 576 ? -21.669 -7.427 -5.264 1.00 63.09 576 ASP A C 1
ATOM 4726 O O . ASP A 1 576 ? -22.658 -7.456 -5.989 1.00 63.09 576 ASP A O 1
ATOM 4730 N N . LYS A 1 577 ? -21.750 -7.596 -3.938 1.00 69.00 577 LYS A N 1
ATOM 4731 C CA . LYS A 1 577 ? -22.967 -7.966 -3.198 1.00 69.00 577 LYS A CA 1
ATOM 4732 C C . LYS A 1 577 ? -23.489 -6.864 -2.266 1.00 69.00 577 LYS A C 1
ATOM 4734 O O . LYS A 1 577 ? -24.302 -7.119 -1.383 1.00 69.00 577 LYS A O 1
ATOM 4739 N N . THR A 1 578 ? -23.049 -5.617 -2.442 1.00 73.62 578 THR A N 1
ATOM 4740 C CA . THR A 1 578 ? -23.435 -4.497 -1.563 1.00 73.62 578 THR A CA 1
ATOM 4741 C C . THR A 1 578 ? -24.951 -4.293 -1.472 1.00 73.62 578 THR A C 1
ATOM 4743 O O . THR A 1 578 ? -25.458 -4.013 -0.391 1.00 73.62 578 THR A O 1
ATOM 4746 N N . ASN A 1 579 ? -25.683 -4.476 -2.573 1.00 73.62 579 ASN A N 1
ATOM 4747 C CA . ASN A 1 579 ? -27.139 -4.306 -2.574 1.00 73.62 579 ASN A CA 1
ATOM 4748 C C . ASN A 1 579 ? -27.863 -5.405 -1.781 1.00 73.62 579 ASN A C 1
ATOM 4750 O O . ASN A 1 579 ? -28.830 -5.104 -1.092 1.00 73.62 579 ASN A O 1
ATOM 4754 N N . GLU A 1 580 ? -27.370 -6.646 -1.840 1.00 76.56 580 GLU A N 1
ATOM 4755 C CA . GLU A 1 580 ? -27.911 -7.776 -1.069 1.00 76.56 580 GLU A CA 1
ATOM 4756 C C . GLU A 1 580 ? -27.714 -7.537 0.435 1.00 76.56 580 GLU A C 1
ATOM 4758 O O . GLU A 1 580 ? -28.640 -7.697 1.218 1.00 76.56 580 GLU A O 1
ATOM 4763 N N . PHE A 1 581 ? -26.545 -7.031 0.837 1.00 79.88 581 PHE A N 1
ATOM 4764 C CA . PHE A 1 581 ? -26.279 -6.652 2.228 1.00 79.88 581 PHE A CA 1
ATOM 4765 C C . PHE A 1 581 ? -27.206 -5.544 2.744 1.00 79.88 581 PHE A C 1
ATOM 4767 O O . PHE A 1 581 ? -27.680 -5.608 3.875 1.00 79.88 581 PHE A O 1
ATOM 4774 N N . ILE A 1 582 ? -27.485 -4.531 1.918 1.00 78.44 582 ILE A N 1
ATOM 4775 C CA . ILE A 1 582 ? -28.426 -3.461 2.277 1.00 78.44 582 ILE A CA 1
ATOM 4776 C C . ILE A 1 582 ? -29.848 -4.018 2.424 1.00 78.44 582 ILE A C 1
ATOM 4778 O O . ILE A 1 582 ? -30.567 -3.594 3.325 1.00 78.44 582 ILE A O 1
ATOM 4782 N N . GLN A 1 583 ? -30.253 -4.967 1.575 1.00 80.06 583 GLN A N 1
ATOM 4783 C CA . GLN A 1 583 ? -31.551 -5.632 1.708 1.00 80.06 583 GLN A CA 1
ATOM 4784 C C . GLN A 1 583 ? -31.658 -6.418 3.018 1.00 80.06 583 GLN A C 1
ATOM 4786 O O . GLN A 1 583 ? -32.622 -6.211 3.741 1.00 80.06 583 GLN A O 1
ATOM 4791 N N . GLU A 1 584 ? -30.642 -7.196 3.395 1.00 81.56 584 GLU A N 1
ATOM 4792 C CA . GLU A 1 584 ? -30.646 -7.951 4.662 1.00 81.56 584 GLU A CA 1
ATOM 4793 C C . GLU A 1 584 ? -30.699 -7.048 5.911 1.00 81.56 584 GLU A C 1
ATOM 4795 O O . GLU A 1 584 ? -31.254 -7.432 6.938 1.00 81.56 584 GLU A O 1
ATOM 4800 N N . ILE A 1 585 ? -30.156 -5.826 5.844 1.00 82.00 585 ILE A N 1
ATOM 4801 C CA . ILE A 1 585 ? -30.312 -4.832 6.921 1.00 82.00 585 ILE A CA 1
ATOM 4802 C C . ILE A 1 585 ? -31.745 -4.288 6.980 1.00 82.00 585 ILE A C 1
ATOM 4804 O O . ILE A 1 585 ? -32.253 -4.029 8.068 1.00 82.00 585 ILE A O 1
ATOM 4808 N N . ASN A 1 586 ? -32.380 -4.078 5.826 1.00 78.06 586 ASN A N 1
ATOM 4809 C CA . ASN A 1 586 ? -33.709 -3.471 5.744 1.00 78.06 586 ASN A CA 1
ATOM 4810 C C . ASN A 1 586 ? -34.842 -4.463 6.035 1.00 78.06 586 ASN A C 1
ATOM 4812 O O . ASN A 1 586 ? -35.862 -4.061 6.589 1.00 78.06 586 ASN A O 1
ATOM 4816 N N . ASP A 1 587 ? -34.671 -5.730 5.658 1.00 76.19 587 ASP A N 1
ATOM 4817 C CA . ASP A 1 587 ? -35.684 -6.771 5.838 1.00 76.19 587 ASP A CA 1
ATOM 4818 C C . ASP A 1 587 ? -35.769 -7.255 7.301 1.00 76.19 587 ASP A C 1
ATOM 4820 O O . ASP A 1 587 ? -36.787 -7.845 7.660 1.00 76.19 587 ASP A O 1
ATOM 4824 N N . ASP A 1 588 ? -34.729 -6.987 8.120 1.00 70.81 588 ASP A N 1
ATOM 4825 C CA . ASP A 1 588 ? -34.553 -7.286 9.561 1.00 70.81 588 ASP A CA 1
ATOM 4826 C C . ASP A 1 588 ? -35.760 -7.976 10.236 1.00 70.81 588 ASP A C 1
ATOM 4828 O O . ASP A 1 588 ? -36.526 -7.352 10.983 1.00 70.81 588 ASP A O 1
ATOM 4832 N N . PRO A 1 589 ? -35.942 -9.294 10.022 1.00 63.34 589 PRO A N 1
ATOM 4833 C CA . PRO A 1 589 ? -37.142 -10.004 10.464 1.00 63.34 589 PRO A CA 1
ATOM 4834 C C . PRO A 1 589 ? -37.234 -10.125 11.990 1.00 63.34 589 PRO A C 1
ATOM 4836 O O . PRO A 1 589 ? -38.300 -10.433 12.522 1.00 63.34 589 PRO A O 1
ATOM 4839 N N . ASN A 1 590 ? -36.127 -9.880 12.697 1.00 68.44 590 ASN A N 1
ATOM 4840 C CA . ASN A 1 590 ? -36.048 -9.925 14.153 1.00 68.44 590 ASN A CA 1
ATOM 4841 C C . ASN A 1 590 ? -36.207 -8.541 14.797 1.00 68.44 590 ASN A C 1
ATOM 4843 O O . ASN A 1 590 ? -36.121 -8.448 16.019 1.00 68.44 590 ASN A O 1
ATOM 4847 N N . ASN A 1 591 ? -36.425 -7.477 14.011 1.00 74.06 591 ASN A N 1
ATOM 4848 C CA . ASN A 1 591 ? -36.600 -6.105 14.498 1.00 74.06 591 ASN A CA 1
ATOM 4849 C C . ASN A 1 591 ? -35.433 -5.606 15.386 1.00 74.06 591 ASN A C 1
ATOM 4851 O O . ASN A 1 591 ? -35.605 -4.739 16.248 1.00 74.06 591 ASN A O 1
ATOM 4855 N N . SER A 1 592 ? -34.236 -6.162 15.183 1.00 77.50 592 SER A N 1
ATOM 4856 C CA . SER A 1 592 ? -33.021 -5.889 15.957 1.00 77.50 592 SER A CA 1
ATOM 4857 C C . SER A 1 592 ? -32.557 -4.432 15.836 1.00 77.50 592 SER A C 1
ATOM 4859 O O . SER A 1 592 ? -32.006 -3.869 16.784 1.00 77.50 592 SER A O 1
ATOM 4861 N N . LEU A 1 593 ? -32.819 -3.780 14.702 1.00 78.44 593 LEU A N 1
ATOM 4862 C CA . LEU A 1 593 ? -32.507 -2.370 14.475 1.00 78.44 593 LEU A CA 1
ATOM 4863 C C . LEU A 1 593 ? -33.346 -1.446 15.370 1.00 78.44 593 LEU A C 1
ATOM 4865 O O . LEU A 1 593 ? -32.839 -0.452 15.892 1.00 78.44 593 LEU A O 1
ATOM 4869 N N . ASN A 1 594 ? -34.613 -1.792 15.606 1.00 78.75 594 ASN A N 1
ATOM 4870 C CA . ASN A 1 594 ? -35.466 -1.046 16.531 1.00 78.75 594 ASN A CA 1
ATOM 4871 C C . ASN A 1 594 ? -35.034 -1.235 17.987 1.00 78.75 594 ASN A C 1
ATOM 4873 O O . ASN A 1 594 ? -35.030 -0.266 18.743 1.00 78.75 594 ASN A O 1
ATOM 4877 N N . GLU A 1 595 ? -34.609 -2.436 18.384 1.00 80.50 595 GLU A N 1
ATOM 4878 C CA . GLU A 1 595 ? -34.052 -2.663 19.725 1.00 80.50 595 GLU A CA 1
ATOM 4879 C C . GLU A 1 595 ? -32.778 -1.843 19.964 1.00 80.50 595 GLU A C 1
ATOM 4881 O O . GLU A 1 595 ? -32.619 -1.232 21.025 1.00 80.50 595 GLU A O 1
ATOM 4886 N N . LEU A 1 596 ? -31.905 -1.750 18.955 1.00 82.56 596 LEU A N 1
ATOM 4887 C CA . LEU A 1 596 ? -30.725 -0.886 18.995 1.00 82.56 596 LEU A CA 1
ATOM 4888 C C . LEU A 1 596 ? -31.107 0.592 19.133 1.00 82.56 596 LEU A C 1
ATOM 4890 O O . LEU A 1 596 ? -30.539 1.287 19.974 1.00 82.56 596 LEU A O 1
ATOM 4894 N N . ASN A 1 597 ? -32.101 1.067 18.380 1.00 81.75 597 ASN A N 1
ATOM 4895 C CA . ASN A 1 597 ? -32.598 2.440 18.508 1.00 81.75 597 ASN A CA 1
ATOM 4896 C C . ASN A 1 597 ? -33.184 2.720 19.902 1.00 81.75 597 ASN A C 1
ATOM 4898 O O . ASN A 1 597 ? -32.936 3.781 20.471 1.00 81.75 597 ASN A O 1
ATOM 4902 N N . ILE A 1 598 ? -33.899 1.761 20.498 1.00 81.50 598 ILE A N 1
ATOM 4903 C CA . ILE A 1 598 ? -34.419 1.882 21.867 1.00 81.50 598 ILE A CA 1
ATOM 4904 C C . ILE A 1 598 ? -33.272 1.948 22.884 1.00 81.50 598 ILE A C 1
ATOM 4906 O O . ILE A 1 598 ? -33.316 2.777 23.793 1.00 81.50 598 ILE A O 1
ATOM 4910 N N . MET A 1 599 ? -32.232 1.115 22.746 1.00 80.06 599 MET A N 1
ATOM 4911 C CA . MET A 1 599 ? -31.041 1.190 23.605 1.00 80.06 599 MET A CA 1
ATOM 4912 C C . MET A 1 599 ? -30.332 2.541 23.470 1.00 80.06 599 MET A C 1
ATOM 4914 O O . MET A 1 599 ? -29.915 3.109 24.477 1.00 80.06 599 MET A O 1
ATOM 4918 N N . LEU A 1 600 ? -30.219 3.065 22.248 1.00 80.75 600 LEU A N 1
ATOM 4919 C CA . LEU A 1 600 ? -29.599 4.361 21.984 1.00 80.75 600 LEU A CA 1
ATOM 4920 C C . LEU A 1 600 ? -30.382 5.504 22.643 1.00 80.75 600 LEU A C 1
ATOM 4922 O O . LEU A 1 600 ? -29.788 6.345 23.313 1.00 80.75 600 LEU A O 1
ATOM 4926 N N . ASN A 1 601 ? -31.710 5.492 22.525 1.00 79.56 601 ASN A N 1
ATOM 4927 C CA . ASN A 1 601 ? -32.572 6.500 23.142 1.00 79.56 601 ASN A CA 1
ATOM 4928 C C . ASN A 1 601 ? -32.506 6.443 24.676 1.00 79.56 601 ASN A C 1
ATOM 4930 O O . ASN A 1 601 ? -32.301 7.472 25.308 1.00 79.56 601 ASN A O 1
ATOM 4934 N N . LYS A 1 602 ? -32.529 5.243 25.273 1.00 78.62 602 LYS A N 1
ATOM 4935 C CA . LYS A 1 602 ? -32.355 5.060 26.728 1.00 78.62 602 LYS A CA 1
ATOM 4936 C C . LYS A 1 602 ? -30.996 5.536 27.250 1.00 78.62 602 LYS A C 1
ATOM 4938 O O . LYS A 1 602 ? -30.886 5.925 28.409 1.00 78.62 602 LYS A O 1
ATOM 4943 N N . MET A 1 603 ? -29.947 5.465 26.429 1.00 74.38 603 MET A N 1
ATOM 4944 C CA . MET A 1 603 ? -28.640 6.027 26.784 1.00 74.38 603 MET A CA 1
ATOM 4945 C C . MET A 1 603 ? -28.624 7.551 26.651 1.00 74.38 603 MET A C 1
ATOM 4947 O O . MET A 1 603 ? -28.005 8.206 27.479 1.00 74.38 603 MET A O 1
ATOM 4951 N N . ASN A 1 604 ? -29.321 8.118 25.665 1.00 71.88 604 ASN A N 1
ATOM 4952 C CA . ASN A 1 604 ? -29.445 9.571 25.514 1.00 71.88 604 ASN A CA 1
ATOM 4953 C C . ASN A 1 604 ? -30.292 10.219 26.623 1.00 71.88 604 ASN A C 1
ATOM 4955 O O . ASN A 1 604 ? -30.084 11.386 26.938 1.00 71.88 604 ASN A O 1
ATOM 4959 N N . GLU A 1 605 ? -31.221 9.472 27.220 1.00 72.94 605 GLU A N 1
ATOM 4960 C CA . GLU A 1 605 ? -32.056 9.925 28.342 1.00 72.94 605 GLU A CA 1
ATOM 4961 C C . GLU A 1 605 ? -31.338 9.856 29.707 1.00 72.94 605 GLU A C 1
ATOM 4963 O O . GLU A 1 605 ? -31.776 10.493 30.662 1.00 72.94 605 GLU A O 1
ATOM 4968 N N . ASN A 1 606 ? -30.219 9.126 29.819 1.00 69.38 606 ASN A N 1
ATOM 4969 C CA . ASN A 1 606 ? -29.452 8.994 31.063 1.00 69.38 606 ASN A CA 1
ATOM 4970 C C . ASN A 1 606 ? -28.320 10.032 31.154 1.00 69.38 606 ASN A C 1
ATOM 4972 O O . ASN A 1 606 ? -27.409 10.056 30.329 1.00 69.38 606 ASN A O 1
ATOM 4976 N N . THR A 1 607 ? -28.302 10.831 32.224 1.00 54.25 607 THR A N 1
ATOM 4977 C CA . THR A 1 607 ? -27.250 11.831 32.508 1.00 54.25 607 THR A CA 1
ATOM 4978 C C . THR A 1 607 ? -25.899 11.218 32.900 1.00 54.25 607 THR A C 1
ATOM 4980 O O . THR A 1 607 ? -24.870 11.888 32.805 1.00 54.25 607 THR A O 1
ATOM 4983 N N . GLN A 1 608 ? -25.871 9.939 33.287 1.00 56.50 608 GLN A N 1
ATOM 4984 C CA . GLN A 1 608 ? -24.655 9.152 33.507 1.00 56.50 608 GLN A CA 1
ATOM 4985 C C . GLN A 1 608 ? -24.720 7.840 32.725 1.00 56.50 608 GLN A C 1
ATOM 4987 O O . GLN A 1 608 ? -25.294 6.849 33.171 1.00 56.50 608 GLN A O 1
ATOM 4992 N N . VAL A 1 609 ? -24.099 7.829 31.547 1.00 66.81 609 VAL A N 1
ATOM 4993 C CA . VAL A 1 609 ? -23.953 6.618 30.735 1.00 66.81 609 VAL A CA 1
ATOM 4994 C C . VAL A 1 609 ? -22.706 5.855 31.184 1.00 66.81 609 VAL A C 1
ATOM 4996 O O . VAL A 1 609 ? -21.592 6.379 31.123 1.00 66.81 609 VAL A O 1
ATOM 4999 N N . ASN A 1 610 ? -22.878 4.601 31.611 1.00 70.88 610 ASN A N 1
ATOM 5000 C CA . ASN A 1 610 ? -21.759 3.732 31.982 1.00 70.88 610 ASN A CA 1
ATOM 5001 C C . ASN A 1 610 ? -21.079 3.149 30.720 1.00 70.88 610 ASN A C 1
ATOM 5003 O O . ASN A 1 610 ? -21.725 2.815 29.724 1.00 70.88 610 ASN A O 1
ATOM 5007 N N . VAL A 1 611 ? -19.758 2.972 30.786 1.00 62.31 611 VAL A N 1
ATOM 5008 C CA . VAL A 1 611 ? -18.915 2.264 29.812 1.00 62.31 611 VAL A CA 1
ATOM 5009 C C . VAL A 1 611 ? -19.487 0.892 29.436 1.00 62.31 611 VAL A C 1
ATOM 5011 O O . VAL A 1 611 ? -19.430 0.520 28.265 1.00 62.31 611 VAL A O 1
ATOM 5014 N N . ASP A 1 612 ? -20.093 0.168 30.378 1.00 68.88 612 ASP A N 1
ATOM 5015 C CA . ASP A 1 612 ? -20.693 -1.147 30.111 1.00 68.88 612 ASP A CA 1
ATOM 5016 C C . ASP A 1 612 ? -21.938 -1.068 29.218 1.00 68.88 612 ASP A C 1
ATOM 5018 O O . ASP A 1 612 ? -22.118 -1.903 28.330 1.00 68.88 612 ASP A O 1
ATOM 5022 N N . GLN A 1 613 ? -22.772 -0.036 29.392 1.00 68.12 613 GLN A N 1
ATOM 5023 C CA . GLN A 1 613 ? -23.952 0.195 28.547 1.00 68.12 613 GLN A CA 1
ATOM 5024 C C . GLN A 1 613 ? -23.530 0.532 27.116 1.00 68.12 613 GLN A C 1
ATOM 5026 O O . GLN A 1 613 ? -24.074 -0.015 26.155 1.00 68.12 613 GLN A O 1
ATOM 5031 N N . ILE A 1 614 ? -22.494 1.367 26.989 1.00 68.50 614 ILE A N 1
ATOM 5032 C CA . ILE A 1 614 ? -21.864 1.696 25.712 1.00 68.50 614 ILE A CA 1
ATOM 5033 C C . ILE A 1 614 ? -21.338 0.412 25.065 1.00 68.50 614 ILE A C 1
ATOM 5035 O O . ILE A 1 614 ? -21.739 0.102 23.948 1.00 68.50 614 ILE A O 1
ATOM 5039 N N . ASN A 1 615 ? -20.510 -0.374 25.757 1.00 67.81 615 ASN A N 1
ATOM 5040 C CA . ASN A 1 615 ? -19.956 -1.626 25.227 1.00 67.81 615 ASN A CA 1
ATOM 5041 C C . ASN A 1 615 ? -21.050 -2.629 24.817 1.00 67.81 615 ASN A C 1
ATOM 5043 O O . ASN A 1 615 ? -20.935 -3.261 23.770 1.00 67.81 615 ASN A O 1
ATOM 5047 N N . SER A 1 616 ? -22.143 -2.722 25.575 1.00 73.62 616 SER A N 1
ATOM 5048 C CA . SER A 1 616 ? -23.264 -3.610 25.258 1.00 73.62 616 SER A CA 1
ATOM 5049 C C . SER A 1 616 ? -24.026 -3.187 23.996 1.00 73.62 616 SER A C 1
ATOM 5051 O O . SER A 1 616 ? -24.241 -4.019 23.113 1.00 73.62 616 SER A O 1
ATOM 5053 N N . PHE A 1 617 ? -24.388 -1.905 23.860 1.00 78.38 617 PHE A N 1
ATOM 5054 C CA . PHE A 1 617 ? -25.031 -1.385 22.642 1.00 78.38 617 PHE A CA 1
ATOM 5055 C C . PHE A 1 617 ? -24.178 -1.665 21.404 1.00 78.38 617 PHE A C 1
ATOM 5057 O O . PHE A 1 617 ? -24.639 -2.112 20.356 1.00 78.38 617 PHE A O 1
ATOM 5064 N N . ILE A 1 618 ? -22.891 -1.420 21.568 1.00 67.50 618 ILE A N 1
ATOM 5065 C CA . ILE A 1 618 ? -21.867 -1.620 20.569 1.00 67.50 618 ILE A CA 1
ATOM 5066 C C . ILE A 1 618 ? -21.777 -3.076 20.119 1.00 67.50 618 ILE A C 1
ATOM 5068 O O . ILE A 1 618 ? -21.715 -3.328 18.916 1.00 67.50 618 ILE A O 1
ATOM 5072 N N . ASP A 1 619 ? -21.732 -4.014 21.060 1.00 70.19 619 ASP A N 1
ATOM 5073 C CA . ASP A 1 619 ? -21.608 -5.433 20.750 1.00 70.19 619 ASP A CA 1
ATOM 5074 C C . ASP A 1 619 ? -22.858 -5.920 20.019 1.00 70.19 619 ASP A C 1
ATOM 5076 O O . ASP A 1 619 ? -22.753 -6.697 19.069 1.00 70.19 619 ASP A O 1
ATOM 5080 N N . ASN A 1 620 ? -24.031 -5.405 20.392 1.00 74.25 620 ASN A N 1
ATOM 5081 C CA . ASN A 1 620 ? -25.290 -5.699 19.716 1.00 74.25 620 ASN A CA 1
ATOM 5082 C C . ASN A 1 620 ? -25.324 -5.133 18.287 1.00 74.25 620 ASN A C 1
ATOM 5084 O O . ASN A 1 620 ? -25.692 -5.853 17.361 1.00 74.25 620 ASN A O 1
ATOM 5088 N N . LEU A 1 621 ? -24.855 -3.898 18.074 1.00 77.00 621 LEU A N 1
ATOM 5089 C CA . LEU A 1 621 ? -24.739 -3.304 16.738 1.00 77.00 621 LEU A CA 1
ATOM 5090 C C . LEU A 1 621 ? -23.768 -4.096 15.855 1.00 77.00 621 LEU A C 1
ATOM 5092 O O . LEU A 1 621 ? -24.037 -4.334 14.678 1.00 77.00 621 LEU A O 1
ATOM 5096 N N . CYS A 1 622 ? -22.636 -4.520 16.421 1.00 64.50 622 CYS A N 1
ATOM 5097 C CA . CYS A 1 622 ? -21.661 -5.323 15.693 1.00 64.50 622 CYS A CA 1
ATOM 5098 C C . CYS A 1 622 ? -22.256 -6.678 15.303 1.00 64.50 622 CYS A C 1
ATOM 5100 O O . CYS A 1 622 ? -22.155 -7.056 14.141 1.00 64.50 622 CYS A O 1
ATOM 5102 N N . LYS A 1 623 ? -22.923 -7.377 16.231 1.00 73.00 623 LYS A N 1
ATOM 5103 C CA . LYS A 1 623 ? -23.604 -8.651 15.950 1.00 73.00 623 LYS A CA 1
ATOM 5104 C C . LYS A 1 623 ? -24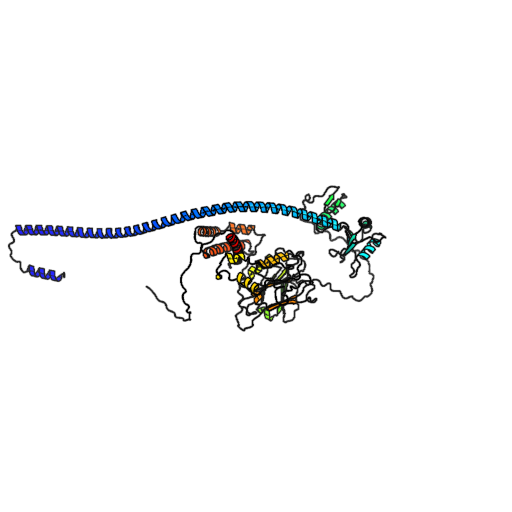.652 -8.511 14.850 1.00 73.00 623 LYS A C 1
ATOM 5106 O O . LYS A 1 623 ? -24.694 -9.355 13.963 1.00 73.00 623 LYS A O 1
ATOM 5111 N N . PHE A 1 624 ? -25.456 -7.449 14.884 1.00 78.94 624 PHE A N 1
ATOM 5112 C CA . PHE A 1 624 ? -26.452 -7.176 13.849 1.00 78.94 624 PHE A CA 1
ATOM 5113 C C . PHE A 1 624 ? -25.802 -7.082 12.461 1.00 78.94 624 PHE A C 1
ATOM 5115 O O . PHE A 1 624 ? -26.142 -7.846 11.563 1.00 78.94 624 PHE A O 1
ATOM 5122 N N . LEU A 1 625 ? -24.780 -6.234 12.318 1.00 76.88 625 LEU A N 1
ATOM 5123 C CA . LEU A 1 625 ? -24.096 -6.022 11.040 1.00 76.88 625 LEU A CA 1
ATOM 5124 C C . LEU A 1 625 ? -23.336 -7.267 10.551 1.00 76.88 625 LEU A C 1
ATOM 5126 O O . LEU A 1 625 ? -23.295 -7.526 9.349 1.00 76.88 625 LEU A O 1
ATOM 5130 N N . VAL A 1 626 ? -22.765 -8.059 11.465 1.00 67.62 626 VAL A N 1
ATOM 5131 C CA . VAL A 1 626 ? -22.141 -9.356 11.147 1.00 67.62 626 VAL A CA 1
ATOM 5132 C C . VAL A 1 626 ? -23.158 -10.334 10.592 1.00 67.62 626 VAL A C 1
ATOM 5134 O O . VAL A 1 626 ? -22.880 -10.985 9.588 1.00 67.62 626 VAL A O 1
ATOM 5137 N N . ASN A 1 627 ? -24.321 -10.451 11.228 1.00 73.69 627 ASN A N 1
ATOM 5138 C CA . ASN A 1 627 ? -25.347 -11.397 10.808 1.00 73.69 627 ASN A CA 1
ATOM 5139 C C . ASN A 1 627 ? -25.871 -11.027 9.417 1.00 73.69 627 ASN A C 1
ATOM 5141 O O . ASN A 1 627 ? -25.846 -11.874 8.530 1.00 73.69 627 ASN A O 1
ATOM 5145 N N . SER A 1 628 ? -26.182 -9.748 9.179 1.00 78.19 628 SER A N 1
ATOM 5146 C CA . SER A 1 628 ? -26.582 -9.264 7.851 1.00 78.19 628 SER A CA 1
ATOM 5147 C C . SER A 1 628 ? -25.499 -9.502 6.791 1.00 78.19 628 SER A C 1
ATOM 5149 O O . SER A 1 628 ? -25.797 -9.890 5.663 1.00 78.19 628 SER A O 1
ATOM 5151 N N . ALA A 1 629 ? -24.218 -9.316 7.136 1.00 68.75 629 ALA A N 1
ATOM 5152 C CA . ALA A 1 629 ? -23.106 -9.603 6.227 1.00 68.75 629 ALA A CA 1
ATOM 5153 C C . ALA A 1 629 ? -22.991 -11.104 5.944 1.00 68.75 629 ALA A C 1
ATOM 5155 O O . ALA A 1 629 ? -22.760 -11.506 4.805 1.00 68.75 629 ALA A O 1
ATOM 5156 N N . THR A 1 630 ? -23.178 -11.932 6.967 1.00 69.75 630 THR A N 1
ATOM 5157 C CA . THR A 1 630 ? -23.139 -13.390 6.855 1.00 69.75 630 THR A CA 1
ATOM 5158 C C . THR A 1 630 ? -24.256 -13.890 5.956 1.00 69.75 630 THR A C 1
ATOM 5160 O O . THR A 1 630 ? -23.984 -14.669 5.044 1.00 69.75 630 THR A O 1
ATOM 5163 N N . ASP A 1 631 ? -25.478 -13.404 6.135 1.00 75.62 631 ASP A N 1
ATOM 5164 C CA . ASP A 1 631 ? -26.622 -13.814 5.323 1.00 75.62 631 ASP A CA 1
ATOM 5165 C C . ASP A 1 631 ? -26.480 -13.358 3.855 1.00 75.62 631 ASP A C 1
ATOM 5167 O O . ASP A 1 631 ? -26.756 -14.141 2.943 1.00 75.62 631 ASP A O 1
ATOM 5171 N N . ALA A 1 632 ? -25.923 -12.166 3.604 1.00 75.88 632 ALA A N 1
ATOM 5172 C CA . ALA A 1 632 ? -25.698 -11.654 2.248 1.00 75.88 632 ALA A CA 1
ATOM 5173 C C . ALA A 1 632 ? -24.523 -12.331 1.509 1.00 75.88 632 ALA A C 1
ATOM 5175 O O . ALA A 1 632 ? -24.571 -12.602 0.303 1.00 75.88 632 ALA A O 1
ATOM 5176 N N . PHE A 1 633 ? -23.411 -12.587 2.200 1.00 70.62 633 PHE A N 1
ATOM 5177 C CA . PHE A 1 633 ? -22.151 -12.954 1.547 1.00 70.62 633 PHE A CA 1
ATOM 5178 C C . PHE A 1 633 ? -21.826 -14.454 1.602 1.00 70.62 633 PHE A C 1
ATOM 5180 O O . PHE A 1 633 ? -20.951 -14.889 0.848 1.00 70.62 633 PHE A O 1
ATOM 5187 N N . SER A 1 634 ? -22.523 -15.251 2.420 1.00 62.97 634 SER A N 1
ATOM 5188 C CA . SER A 1 634 ? -22.288 -16.698 2.527 1.00 62.97 634 SER A CA 1
ATOM 5189 C C . SER A 1 634 ? -22.808 -17.469 1.312 1.00 62.97 634 SER A C 1
ATOM 5191 O O . SER A 1 634 ? -23.966 -17.350 0.923 1.00 62.97 634 SER A O 1
ATOM 5193 N N . ASP A 1 635 ? -21.972 -18.342 0.746 1.00 49.84 635 ASP A N 1
ATOM 5194 C CA . ASP A 1 635 ? -22.335 -19.182 -0.407 1.00 49.84 635 ASP A CA 1
ATOM 5195 C C . ASP A 1 635 ? -23.095 -20.478 -0.007 1.00 49.84 635 ASP A C 1
ATOM 5197 O O . ASP A 1 635 ? -23.439 -21.282 -0.869 1.00 49.84 635 ASP A O 1
ATOM 5201 N N . ASN A 1 636 ? -23.387 -20.700 1.286 1.00 45.78 636 ASN A N 1
ATOM 5202 C CA . ASN A 1 636 ? -24.098 -21.885 1.795 1.00 45.78 636 ASN A CA 1
ATOM 5203 C C . ASN A 1 636 ? -25.062 -21.535 2.943 1.00 45.78 636 ASN A C 1
ATOM 5205 O O . ASN A 1 636 ? -24.633 -21.311 4.071 1.00 45.78 636 ASN A O 1
ATOM 5209 N N . LYS A 1 637 ? -26.376 -21.598 2.693 1.00 39.09 637 LYS A N 1
ATOM 5210 C CA . LYS A 1 637 ? -27.435 -21.297 3.682 1.00 39.09 637 LYS A CA 1
ATOM 5211 C C . LYS A 1 637 ? -27.600 -22.324 4.828 1.00 39.09 637 LYS A C 1
ATOM 5213 O O . LYS A 1 637 ? -28.498 -22.158 5.645 1.00 39.09 637 LYS A O 1
ATOM 5218 N N . ASN A 1 638 ? -26.758 -23.363 4.928 1.00 33.00 638 ASN A N 1
ATOM 5219 C CA . ASN A 1 638 ? -27.052 -24.547 5.760 1.00 33.00 638 ASN A CA 1
ATOM 5220 C C . ASN A 1 638 ? -26.114 -24.857 6.944 1.00 33.00 638 ASN A C 1
ATOM 5222 O O . ASN A 1 638 ? -26.352 -25.857 7.610 1.00 33.00 638 ASN A O 1
ATOM 5226 N N . ASN A 1 639 ? -25.114 -24.037 7.283 1.00 31.33 639 ASN A N 1
ATOM 5227 C CA . ASN A 1 639 ? -24.290 -24.280 8.482 1.00 31.33 639 ASN A CA 1
ATOM 5228 C C . ASN A 1 639 ? -24.306 -23.072 9.425 1.00 31.33 639 ASN A C 1
ATOM 5230 O O . ASN A 1 639 ? -23.407 -22.239 9.412 1.00 31.33 639 ASN A O 1
ATOM 5234 N N . ARG A 1 640 ? -25.346 -22.991 10.262 1.00 38.12 640 ARG A N 1
ATOM 5235 C CA . ARG A 1 640 ? -25.446 -22.020 11.358 1.00 38.12 640 ARG A CA 1
ATOM 5236 C C . ARG A 1 640 ? -24.881 -22.614 12.646 1.00 38.12 640 ARG A C 1
ATOM 5238 O O . ARG A 1 640 ? -25.630 -23.237 13.385 1.00 38.12 640 ARG A O 1
ATOM 5245 N N . THR A 1 641 ? -23.600 -22.381 12.932 1.00 30.59 641 THR A N 1
ATOM 5246 C CA . THR A 1 641 ? -23.047 -22.410 14.302 1.00 30.59 641 THR A CA 1
ATOM 5247 C C . THR A 1 641 ? -21.736 -21.619 14.357 1.00 30.59 641 THR A C 1
ATOM 5249 O O . THR A 1 641 ? -20.719 -22.104 13.870 1.00 30.59 641 THR A O 1
ATOM 5252 N N . GLY A 1 642 ? -21.745 -20.441 14.986 1.00 33.38 642 GLY A N 1
ATOM 5253 C CA . GLY A 1 642 ? -20.533 -19.678 15.315 1.00 33.38 642 GLY A CA 1
ATOM 5254 C C . GLY A 1 642 ? -20.753 -18.170 15.227 1.00 33.38 642 GLY A C 1
ATOM 5255 O O . GLY A 1 642 ? -20.998 -17.649 14.150 1.00 33.38 642 GLY A O 1
ATOM 5256 N N . VAL A 1 643 ? -20.707 -17.477 16.367 1.00 35.03 643 VAL A N 1
ATOM 5257 C CA . VAL A 1 643 ? -20.758 -16.007 16.442 1.00 35.03 643 VAL A CA 1
ATOM 5258 C C . VAL A 1 643 ? -19.421 -15.457 15.930 1.00 35.03 643 VAL A C 1
ATOM 5260 O O . VAL A 1 643 ? -18.397 -15.663 16.577 1.00 35.03 643 VAL A O 1
ATOM 5263 N N . ASP A 1 644 ? -19.437 -14.792 14.773 1.00 37.38 644 ASP A N 1
ATOM 5264 C CA . ASP A 1 644 ? -18.256 -14.262 14.076 1.00 37.38 644 ASP A CA 1
ATOM 5265 C C . ASP A 1 644 ? -17.819 -12.912 14.701 1.00 37.38 644 ASP A C 1
ATOM 5267 O O . ASP A 1 644 ? -18.569 -11.937 14.741 1.00 37.38 644 ASP A O 1
ATOM 5271 N N . ASN A 1 645 ? -16.600 -12.859 15.255 1.00 35.75 645 ASN A N 1
ATOM 5272 C CA . ASN A 1 645 ? -16.077 -11.735 16.060 1.00 35.75 645 ASN A CA 1
ATOM 5273 C C . ASN A 1 645 ? -15.292 -10.679 15.248 1.00 35.75 645 ASN A C 1
ATOM 5275 O O . ASN A 1 645 ? -14.744 -9.724 15.807 1.00 35.75 645 ASN A O 1
ATOM 5279 N N . THR A 1 646 ? -15.198 -10.833 13.929 1.00 34.88 646 THR A N 1
ATOM 5280 C CA . THR A 1 646 ? -14.296 -10.048 13.066 1.00 34.88 646 THR A CA 1
ATOM 5281 C C . THR A 1 646 ? -14.747 -8.602 12.835 1.00 34.88 646 THR A C 1
ATOM 5283 O O . THR A 1 646 ? -13.922 -7.685 12.847 1.00 34.88 646 THR A O 1
ATOM 5286 N N . PHE A 1 647 ? -16.048 -8.348 12.686 1.00 35.19 647 PHE A N 1
ATOM 5287 C CA . PHE A 1 647 ? -16.576 -6.987 12.516 1.00 35.19 647 PHE A CA 1
ATOM 5288 C C . PHE A 1 647 ? -16.554 -6.191 13.829 1.00 35.19 647 PHE A C 1
ATOM 5290 O O . PHE A 1 647 ? -16.201 -5.012 13.836 1.00 35.19 647 PHE A O 1
ATOM 5297 N N . THR A 1 648 ? -16.830 -6.855 14.957 1.00 31.80 648 THR A N 1
ATOM 5298 C CA . THR A 1 648 ? -16.691 -6.297 16.310 1.00 31.80 648 THR A CA 1
ATOM 5299 C C . THR A 1 648 ? -15.258 -5.829 16.551 1.00 31.80 648 THR A C 1
ATOM 5301 O O . THR A 1 648 ? -15.041 -4.731 17.061 1.00 31.80 648 THR A O 1
ATOM 5304 N N . TYR A 1 649 ? -14.272 -6.603 16.087 1.00 35.78 649 TYR A N 1
ATOM 5305 C CA . TYR A 1 649 ? -12.857 -6.253 16.189 1.00 35.78 649 TYR A CA 1
ATOM 5306 C C . TYR A 1 649 ? -12.451 -5.108 15.246 1.00 35.78 649 TYR A C 1
ATOM 5308 O O . TYR A 1 649 ? -11.738 -4.198 15.667 1.00 35.78 649 TYR A O 1
ATOM 5316 N N . ARG A 1 650 ? -12.964 -5.077 14.003 1.00 35.72 650 ARG A N 1
ATOM 5317 C CA . ARG A 1 650 ? -12.799 -3.928 13.086 1.00 35.72 650 ARG A CA 1
ATOM 5318 C C . ARG A 1 650 ? -13.333 -2.643 13.711 1.00 35.72 650 ARG A C 1
ATOM 5320 O O . ARG A 1 650 ? -12.611 -1.653 13.759 1.00 35.72 650 ARG A O 1
ATOM 5327 N N . ILE A 1 651 ? -14.540 -2.671 14.278 1.00 35.88 651 ILE A N 1
ATOM 5328 C CA . ILE A 1 651 ? -15.123 -1.516 14.969 1.00 35.88 651 ILE A CA 1
ATOM 5329 C C . ILE A 1 651 ? -14.339 -1.179 16.246 1.00 35.88 651 ILE A C 1
ATOM 5331 O O . ILE A 1 651 ? -14.128 -0.002 16.506 1.00 35.88 651 ILE A O 1
ATOM 5335 N N . GLN A 1 652 ? -13.846 -2.144 17.029 1.00 33.91 652 GLN A N 1
ATOM 5336 C CA . GLN A 1 652 ? -12.999 -1.878 18.205 1.00 33.91 652 GLN A CA 1
ATOM 5337 C C . GLN A 1 652 ? -11.636 -1.257 17.839 1.00 33.91 652 GLN A C 1
ATOM 5339 O O . GLN A 1 652 ? -11.151 -0.369 18.546 1.00 33.91 652 GLN A O 1
ATOM 5344 N N . HIS A 1 653 ? -11.031 -1.662 16.723 1.00 35.47 653 HIS A N 1
ATOM 5345 C CA . HIS A 1 653 ? -9.780 -1.092 16.222 1.00 35.47 653 HIS A CA 1
ATOM 5346 C C . HIS A 1 653 ? -9.998 0.324 15.666 1.00 35.47 653 HIS A C 1
ATOM 5348 O O . HIS A 1 653 ? -9.293 1.265 16.044 1.00 35.47 653 HIS A O 1
ATOM 5354 N N . THR A 1 654 ? -11.055 0.520 14.872 1.00 34.12 654 THR A N 1
ATOM 5355 C CA . THR A 1 654 ? -11.506 1.847 14.432 1.00 34.12 654 THR A CA 1
ATOM 5356 C C . THR A 1 654 ? -11.919 2.714 15.622 1.00 34.12 654 THR A C 1
ATOM 5358 O O . THR A 1 654 ? -11.630 3.900 15.623 1.00 34.12 654 THR A O 1
ATOM 5361 N N . ARG A 1 655 ? -12.482 2.154 16.700 1.00 34.66 655 ARG A N 1
ATOM 5362 C CA . ARG A 1 655 ? -12.770 2.862 17.960 1.00 34.66 655 ARG A CA 1
ATOM 5363 C C . ARG A 1 655 ? -11.533 3.345 18.684 1.00 34.66 655 ARG A C 1
ATOM 5365 O O . ARG A 1 655 ? -11.579 4.440 19.234 1.00 34.66 655 ARG A O 1
ATOM 5372 N N . LYS A 1 656 ? -10.460 2.549 18.737 1.00 36.81 656 LYS A N 1
ATOM 5373 C CA . LYS A 1 656 ? -9.189 2.991 19.332 1.00 36.81 656 LYS A CA 1
ATOM 5374 C C . LYS A 1 656 ? -8.662 4.210 18.566 1.00 36.81 656 LYS A C 1
ATOM 5376 O O . LYS A 1 656 ? -8.318 5.209 19.186 1.00 36.81 656 LYS A O 1
ATOM 5381 N N . GLN A 1 657 ? -8.733 4.180 17.236 1.00 36.81 657 GLN A N 1
ATOM 5382 C CA . GLN A 1 657 ? -8.322 5.278 16.350 1.00 36.81 657 GLN A CA 1
ATOM 5383 C C . GLN A 1 657 ? -9.254 6.508 16.439 1.00 36.81 657 GLN A C 1
ATOM 5385 O O . GLN A 1 657 ? -8.788 7.632 16.611 1.00 36.81 657 GLN A O 1
ATOM 5390 N N . VAL A 1 658 ? -10.578 6.314 16.411 1.00 32.66 658 VAL A N 1
ATOM 5391 C CA . VAL A 1 658 ? -11.582 7.387 16.527 1.00 32.66 658 VAL A CA 1
ATOM 5392 C C . VAL A 1 658 ? -11.554 8.012 17.920 1.00 32.66 658 VAL A C 1
ATOM 5394 O O . VAL A 1 658 ? -11.631 9.227 18.013 1.00 32.66 658 VAL A O 1
ATOM 5397 N N . ARG A 1 659 ? -11.322 7.253 19.003 1.00 31.31 659 ARG A N 1
ATOM 5398 C CA . ARG A 1 659 ? -11.095 7.825 20.346 1.00 31.31 659 ARG A CA 1
ATOM 5399 C C . ARG A 1 659 ? -9.883 8.758 20.379 1.00 31.31 659 ARG A C 1
ATOM 5401 O O . ARG A 1 659 ? -9.954 9.779 21.054 1.00 31.31 659 ARG A O 1
ATOM 5408 N N . HIS A 1 660 ? -8.808 8.467 19.642 1.00 34.19 660 HIS A N 1
ATOM 5409 C CA . HIS A 1 660 ? -7.673 9.391 19.516 1.00 34.19 660 HIS A CA 1
ATOM 5410 C C . HIS A 1 660 ? -8.038 10.666 18.734 1.00 34.19 660 HIS A C 1
ATOM 5412 O O . HIS A 1 660 ? -7.623 11.757 19.121 1.00 34.19 660 HIS A O 1
ATOM 5418 N N . VAL A 1 661 ? -8.870 10.567 17.693 1.00 31.78 661 VAL A N 1
ATOM 5419 C CA . VAL A 1 661 ? -9.341 11.723 16.899 1.00 31.78 661 VAL A CA 1
ATOM 5420 C C . VAL A 1 661 ? -10.392 12.564 17.649 1.00 31.78 661 VAL A C 1
ATOM 5422 O O . VAL A 1 661 ? -10.340 13.795 17.628 1.00 31.78 661 VAL A O 1
ATOM 5425 N N . SER A 1 662 ? -11.307 11.928 18.382 1.00 29.75 662 SER A N 1
ATOM 5426 C CA . SER A 1 662 ? -12.317 12.577 19.229 1.00 29.75 662 SER A CA 1
ATOM 5427 C C . SER A 1 662 ? -11.695 13.251 20.459 1.00 29.75 662 SER A C 1
ATOM 5429 O O . SER A 1 662 ? -12.111 14.341 20.842 1.00 29.75 662 SER A O 1
ATOM 5431 N N . LYS A 1 663 ? -10.638 12.669 21.049 1.00 34.78 663 LYS A N 1
ATOM 5432 C CA . LYS A 1 663 ? -9.857 13.322 22.117 1.00 34.78 663 LYS A CA 1
ATOM 5433 C C . LYS A 1 663 ? -9.086 14.549 21.609 1.00 34.78 663 LYS A C 1
ATOM 5435 O O . LYS A 1 663 ? -9.005 15.541 22.326 1.00 34.78 663 LYS A O 1
ATOM 5440 N N . ARG A 1 664 ? -8.598 14.532 20.361 1.00 35.94 664 ARG A N 1
ATOM 5441 C CA . ARG A 1 664 ? -7.968 15.699 19.703 1.00 35.94 664 ARG A CA 1
ATOM 5442 C C . ARG A 1 664 ? -8.950 16.853 19.476 1.00 35.94 664 ARG A C 1
ATOM 5444 O O . ARG A 1 664 ? -8.597 18.007 19.695 1.00 35.94 664 ARG A O 1
ATOM 5451 N N . THR A 1 665 ? -10.192 16.552 19.097 1.00 31.09 665 THR A N 1
ATOM 5452 C CA . THR A 1 665 ? -11.244 17.571 18.927 1.00 31.09 665 THR A CA 1
ATOM 5453 C C . THR A 1 665 ? -11.753 18.112 20.267 1.00 31.09 665 THR A C 1
ATOM 5455 O O . THR A 1 665 ? -11.987 19.316 20.373 1.00 31.09 665 THR A O 1
ATOM 5458 N N . ALA A 1 666 ? -11.819 17.286 21.318 1.00 32.41 666 ALA A N 1
ATOM 5459 C CA . ALA A 1 666 ? -12.140 17.735 22.676 1.00 32.41 666 ALA A CA 1
ATOM 5460 C C . ALA A 1 666 ? -11.053 18.659 23.267 1.00 32.41 666 ALA A C 1
ATOM 5462 O O . ALA A 1 666 ? -11.386 19.731 23.775 1.00 32.41 666 ALA A O 1
ATOM 5463 N N . ALA A 1 667 ? -9.767 18.317 23.103 1.00 35.56 667 ALA A N 1
ATOM 5464 C CA . ALA A 1 667 ? -8.633 19.139 23.547 1.00 35.56 667 ALA A CA 1
ATOM 5465 C C . ALA A 1 667 ? -8.559 20.504 22.832 1.00 35.56 667 ALA A C 1
ATOM 5467 O O . ALA A 1 667 ? -8.202 21.503 23.446 1.00 35.56 667 ALA A O 1
ATOM 5468 N N . SER A 1 668 ? -8.988 20.580 21.566 1.00 34.97 668 SER A N 1
ATOM 5469 C CA . SER A 1 668 ? -9.096 21.851 20.829 1.00 34.97 668 SER A CA 1
ATOM 5470 C C . SER A 1 668 ? -10.268 22.748 21.265 1.00 34.97 668 SER A C 1
ATOM 5472 O O . SER A 1 668 ? -10.343 23.899 20.846 1.00 34.97 668 SER A O 1
ATOM 5474 N N . SER A 1 669 ? -11.194 22.235 22.088 1.00 32.75 669 SER A N 1
ATOM 5475 C CA . SER A 1 669 ? -12.444 22.922 22.461 1.00 32.75 669 SER A CA 1
ATOM 5476 C C . SER A 1 669 ? -12.506 23.428 23.909 1.00 32.75 669 SER A C 1
ATOM 5478 O O . SER A 1 669 ? -13.516 24.010 24.299 1.00 32.75 669 SER A O 1
ATOM 5480 N N . GLY A 1 670 ? -11.446 23.229 24.704 1.00 33.03 670 GLY A N 1
ATOM 5481 C CA . GLY A 1 670 ? -11.267 23.879 26.010 1.00 33.03 670 GLY A CA 1
ATOM 5482 C C . GLY A 1 670 ? -12.309 23.569 27.097 1.00 33.03 670 GLY A C 1
ATOM 5483 O O . GLY A 1 670 ? -12.372 24.302 28.079 1.00 33.03 670 GLY A O 1
ATOM 5484 N N . LYS A 1 671 ? -13.132 22.520 26.968 1.00 30.27 671 LYS A N 1
ATOM 5485 C CA . LYS A 1 671 ? -14.081 22.127 28.025 1.00 30.27 671 LYS A CA 1
ATOM 5486 C C . LYS A 1 671 ? -13.445 21.119 28.981 1.00 30.27 671 LYS A C 1
ATOM 5488 O O . LYS A 1 671 ? -13.234 19.963 28.623 1.00 30.27 671 LYS A O 1
ATOM 5493 N N . SER A 1 672 ? -13.160 21.572 30.195 1.00 29.25 672 SER A N 1
ATOM 5494 C CA . SER A 1 672 ? -12.765 20.749 31.335 1.00 29.25 672 SER A CA 1
ATOM 5495 C C . SER A 1 672 ? -13.946 19.912 31.841 1.00 29.25 672 SER A C 1
ATOM 5497 O O . SER A 1 672 ? -15.041 20.424 32.063 1.00 29.25 672 SER A O 1
ATOM 5499 N N . ILE A 1 673 ? -13.712 18.615 32.040 1.00 30.47 673 ILE A N 1
ATOM 5500 C CA . ILE A 1 673 ? -14.552 17.761 32.887 1.00 30.47 673 ILE A CA 1
ATOM 5501 C C . ILE A 1 673 ? -13.996 17.923 34.303 1.00 30.47 673 ILE A C 1
ATOM 5503 O O . ILE A 1 673 ? -12.821 17.655 34.543 1.00 30.47 673 ILE A O 1
ATOM 5507 N N . SER A 1 674 ? -14.806 18.435 35.224 1.00 27.53 674 SER A N 1
ATOM 5508 C CA . SER A 1 674 ? -14.433 18.594 36.629 1.00 27.53 674 SER A CA 1
ATOM 5509 C C . SER A 1 674 ? -14.408 17.237 37.339 1.00 27.53 674 SER A C 1
ATOM 5511 O O . SER A 1 674 ? -15.448 16.591 37.457 1.00 27.53 674 SER A O 1
ATOM 5513 N N . ASN A 1 675 ? -13.241 16.837 37.849 1.00 31.02 675 ASN A N 1
ATOM 5514 C CA . ASN A 1 675 ? -13.093 15.716 38.778 1.00 31.02 675 ASN A CA 1
ATOM 5515 C C . ASN A 1 675 ? -13.477 16.147 40.206 1.00 31.02 675 ASN A C 1
ATOM 5517 O O . ASN A 1 675 ? -12.992 17.163 40.705 1.00 31.02 675 ASN A O 1
ATOM 5521 N N . VAL A 1 676 ? -14.322 15.355 40.868 1.00 26.77 676 VAL A N 1
ATOM 5522 C CA . VAL A 1 676 ? -14.590 15.416 42.318 1.00 26.77 676 VAL A CA 1
ATOM 5523 C C . VAL A 1 676 ? -13.586 14.488 43.036 1.00 26.77 676 VAL A C 1
ATOM 5525 O O . VAL A 1 676 ? -13.312 13.406 42.515 1.00 26.77 676 VAL A O 1
ATOM 5528 N N . PRO A 1 677 ? -13.008 14.869 44.194 1.00 28.17 677 PRO A N 1
ATOM 5529 C CA . PRO A 1 677 ? -11.959 14.094 44.860 1.00 28.17 677 PRO A CA 1
ATOM 5530 C C . PRO A 1 677 ? -12.513 12.875 45.613 1.00 28.17 677 PRO A C 1
ATOM 5532 O O . PRO A 1 677 ? -13.403 13.009 46.450 1.00 28.17 677 PRO A O 1
ATOM 5535 N N . ASN A 1 678 ? -11.925 11.697 45.380 1.00 28.48 678 ASN A N 1
ATOM 5536 C CA . ASN A 1 678 ? -12.133 10.510 46.209 1.00 28.48 678 ASN A CA 1
ATOM 5537 C C . ASN A 1 678 ? -11.080 10.461 47.323 1.00 28.48 678 ASN A C 1
ATOM 5539 O O . ASN A 1 678 ? -9.927 10.099 47.102 1.00 28.48 678 ASN A O 1
ATOM 5543 N N . THR A 1 679 ? -11.494 10.787 48.542 1.00 29.91 679 THR A N 1
ATOM 5544 C CA . THR A 1 679 ? -10.798 10.407 49.776 1.00 29.91 679 THR A CA 1
ATOM 5545 C C . THR A 1 679 ? -11.502 9.196 50.377 1.00 29.91 679 THR A C 1
ATOM 5547 O O . THR A 1 679 ? -12.625 9.371 50.821 1.00 29.91 679 THR A O 1
ATOM 5550 N N . PHE A 1 680 ? -10.861 8.022 50.443 1.00 24.56 680 PHE A N 1
ATOM 5551 C CA . PHE A 1 680 ? -10.996 7.038 51.538 1.00 24.56 680 PHE A CA 1
ATOM 5552 C C . PHE A 1 680 ? -9.787 6.053 51.525 1.00 24.56 680 PHE A C 1
ATOM 5554 O O . PHE A 1 680 ? -9.170 5.870 50.477 1.00 24.56 680 PHE A O 1
ATOM 5561 N N . PRO A 1 681 ? -9.381 5.497 52.691 1.00 27.58 681 PRO A N 1
ATOM 5562 C CA . PRO A 1 681 ? -8.026 5.003 52.993 1.00 27.58 681 PRO A CA 1
ATOM 5563 C C . PRO A 1 681 ? -7.784 3.517 52.627 1.00 27.58 681 PRO A C 1
ATOM 5565 O O . PRO A 1 681 ? -8.735 2.793 52.332 1.00 27.58 681 PRO A O 1
ATOM 5568 N N . PRO A 1 682 ? -6.521 3.030 52.664 1.00 28.14 682 PRO A N 1
ATOM 5569 C CA . PRO A 1 682 ? -6.139 1.742 52.088 1.00 28.14 682 PRO A CA 1
ATOM 5570 C C . PRO A 1 682 ? -6.465 0.556 53.008 1.00 28.14 682 PRO A C 1
ATOM 5572 O O . PRO A 1 682 ? -6.066 0.532 54.173 1.00 28.14 682 PRO A O 1
ATOM 5575 N N . SER A 1 683 ? -7.122 -0.476 52.468 1.00 27.28 683 SER A N 1
ATOM 5576 C CA . SER A 1 683 ? -7.313 -1.758 53.154 1.00 27.28 683 SER A CA 1
ATOM 5577 C C . SER A 1 683 ? -6.154 -2.725 52.880 1.00 27.28 683 SER A C 1
ATOM 5579 O O . SER A 1 683 ? -5.887 -3.139 51.754 1.00 27.28 683 SER A O 1
ATOM 5581 N N . THR A 1 684 ? -5.494 -3.067 53.977 1.00 28.64 684 THR A N 1
ATOM 5582 C CA . THR A 1 684 ? -4.542 -4.145 54.266 1.00 28.64 684 THR A CA 1
ATOM 5583 C C . THR A 1 684 ? -4.602 -5.421 53.411 1.00 28.64 684 THR A C 1
ATOM 5585 O O . THR A 1 684 ? -5.646 -6.047 53.251 1.00 28.64 684 THR A O 1
ATOM 5588 N N . LYS A 1 685 ? -3.404 -5.863 52.999 1.00 29.48 685 LYS A N 1
ATOM 5589 C CA . LYS A 1 685 ? -3.048 -7.223 52.556 1.00 29.48 685 LYS A CA 1
ATOM 5590 C C . LYS A 1 685 ? -3.383 -8.266 53.633 1.00 29.48 685 LYS A C 1
ATOM 5592 O O . LYS A 1 685 ? -3.036 -8.010 54.775 1.00 29.48 685 LYS A O 1
ATOM 5597 N N . TYR A 1 686 ? -3.901 -9.441 53.258 1.00 25.59 686 TYR A N 1
ATOM 5598 C CA . TYR A 1 686 ? -3.435 -10.781 53.689 1.00 25.59 686 TYR A CA 1
ATOM 5599 C C . TYR A 1 686 ? -4.024 -11.870 52.742 1.00 25.59 686 TYR A C 1
ATOM 5601 O O . TYR A 1 686 ? -5.003 -11.599 52.047 1.00 25.59 686 TYR A O 1
ATOM 5609 N N . PRO A 1 687 ? -3.383 -13.053 52.627 1.00 31.97 687 PRO A N 1
ATOM 5610 C CA . PRO A 1 687 ? -3.482 -13.989 51.509 1.00 31.97 687 PRO A CA 1
ATOM 5611 C C . PRO A 1 687 ? -4.510 -15.104 51.746 1.00 31.97 687 PRO A C 1
ATOM 5613 O O . PRO A 1 687 ? -4.759 -15.501 52.881 1.00 31.97 687 PRO A O 1
ATOM 5616 N N . PHE A 1 688 ? -5.035 -15.677 50.663 1.00 25.70 688 PHE A N 1
ATOM 5617 C CA . PHE A 1 688 ? -5.824 -16.908 50.722 1.00 25.70 688 PHE A CA 1
ATOM 5618 C C . PHE A 1 688 ? -4.927 -18.140 50.571 1.00 25.70 688 PHE A C 1
ATOM 5620 O O . PHE A 1 688 ? -4.321 -18.361 49.522 1.00 25.70 688 PHE A O 1
ATOM 5627 N N . SER A 1 689 ? -4.883 -18.955 51.626 1.00 26.98 689 SER A N 1
ATOM 5628 C CA . SER A 1 689 ? -4.543 -20.373 51.570 1.00 26.98 689 SER A CA 1
ATOM 5629 C C . SER A 1 689 ? -5.812 -21.213 51.391 1.00 26.98 689 SER A C 1
ATOM 5631 O O . SER A 1 689 ? -6.904 -20.875 51.841 1.00 26.98 689 SER A O 1
ATOM 5633 N N . SER A 1 690 ? -5.633 -22.325 50.693 1.00 28.95 690 SER A N 1
ATOM 5634 C CA . SER A 1 690 ? -6.595 -23.387 50.421 1.00 28.95 690 SER A CA 1
ATOM 5635 C C . SER A 1 690 ? -7.073 -24.123 51.677 1.00 28.95 690 SER A C 1
ATOM 5637 O O . SER A 1 690 ? -6.226 -24.580 52.444 1.00 28.95 690 SER A O 1
ATOM 5639 N N . GLN A 1 691 ? -8.377 -24.406 51.784 1.00 27.66 691 GLN A N 1
ATOM 5640 C CA . GLN A 1 691 ? -8.878 -25.687 52.306 1.00 27.66 691 GLN A CA 1
ATOM 5641 C C . GLN A 1 691 ? -10.375 -25.902 52.019 1.00 27.66 691 GLN A C 1
ATOM 5643 O O . GLN A 1 691 ? -11.204 -25.019 52.210 1.00 27.66 691 GLN A O 1
ATOM 5648 N N . ASN A 1 692 ? -10.679 -27.116 51.548 1.00 28.91 692 ASN A N 1
ATOM 5649 C CA . ASN A 1 692 ? -12.001 -27.746 51.475 1.00 28.91 692 ASN A CA 1
ATOM 5650 C C . ASN A 1 692 ? -12.726 -27.702 52.829 1.00 28.91 692 ASN A C 1
ATOM 5652 O O . ASN A 1 692 ? -12.037 -27.966 53.803 1.00 28.91 692 ASN A O 1
ATOM 5656 N N . VAL A 1 693 ? -14.065 -27.579 52.865 1.00 27.53 693 VAL A N 1
ATOM 5657 C CA . VAL A 1 693 ? -15.017 -28.558 53.460 1.00 27.53 693 VAL A CA 1
ATOM 5658 C C . VAL A 1 693 ? -16.422 -28.311 52.874 1.00 27.53 693 VAL A C 1
ATOM 5660 O O . VAL A 1 693 ? -16.791 -27.188 52.543 1.00 27.53 693 VAL A O 1
ATOM 5663 N N . LYS A 1 694 ? -17.154 -29.415 52.705 1.00 30.84 694 LYS A N 1
ATOM 5664 C CA . LYS A 1 694 ? -18.586 -29.549 52.423 1.00 30.84 694 LYS A CA 1
ATOM 5665 C C . LYS A 1 694 ? -19.479 -28.944 53.527 1.00 30.84 694 LYS A C 1
ATOM 5667 O O . LYS A 1 694 ? -19.007 -28.610 54.603 1.00 30.84 694 LYS A O 1
ATOM 5672 N N . ASP A 1 695 ? -20.776 -28.964 53.224 1.00 28.50 695 ASP A N 1
ATOM 5673 C CA . ASP A 1 695 ? -21.936 -29.044 54.127 1.00 28.50 695 ASP A CA 1
ATOM 5674 C C . ASP A 1 695 ? -22.857 -27.811 54.128 1.00 28.50 695 ASP A C 1
ATOM 5676 O O . ASP A 1 695 ? -22.548 -26.733 54.623 1.00 28.50 695 ASP A O 1
ATOM 5680 N N . ALA A 1 696 ? -24.042 -28.033 53.548 1.00 26.92 696 ALA A N 1
ATOM 5681 C CA . ALA A 1 696 ? -25.292 -27.348 53.876 1.00 26.92 696 ALA A CA 1
ATOM 5682 C C . ALA A 1 696 ? -25.692 -27.712 55.333 1.00 26.92 696 ALA A C 1
ATOM 5684 O O . ALA A 1 696 ? -25.263 -28.780 55.783 1.00 26.92 696 ALA A O 1
ATOM 5685 N N . PRO A 1 697 ? -26.533 -26.940 56.066 1.00 37.97 697 PRO A N 1
ATOM 5686 C CA . PRO A 1 697 ? -27.944 -26.778 55.685 1.00 37.97 697 PRO A CA 1
ATOM 5687 C C . PRO A 1 697 ? -28.673 -25.479 56.136 1.00 37.97 697 PRO A C 1
ATOM 5689 O O . PRO A 1 697 ? -28.225 -24.733 56.995 1.00 37.97 697 PRO A O 1
ATOM 5692 N N . SER A 1 698 ? -29.855 -25.295 55.530 1.00 27.72 698 SER A N 1
ATOM 5693 C CA . SER A 1 698 ? -31.143 -24.826 56.091 1.00 27.72 698 SER A CA 1
ATOM 5694 C C . SER A 1 698 ? -31.265 -23.561 56.965 1.00 27.72 698 SER A C 1
ATOM 5696 O O . SER A 1 698 ? -30.789 -23.522 58.091 1.00 27.72 698 SER A O 1
ATOM 5698 N N . ALA A 1 699 ? -32.150 -22.677 56.482 1.00 31.28 699 ALA A N 1
ATOM 5699 C CA . ALA A 1 699 ? -33.270 -22.036 57.189 1.00 31.28 699 ALA A CA 1
ATOM 5700 C C . ALA A 1 699 ? -33.000 -21.256 58.490 1.00 31.28 699 ALA A C 1
ATOM 5702 O O . ALA A 1 699 ? -32.907 -21.841 59.567 1.00 31.28 699 ALA A O 1
ATOM 5703 N N . LEU A 1 700 ? -33.081 -19.926 58.384 1.00 31.75 700 LEU A N 1
ATOM 5704 C CA . LEU A 1 700 ? -34.112 -19.081 59.009 1.00 31.75 700 LEU A CA 1
ATOM 5705 C C . LEU A 1 700 ? -34.072 -17.678 58.399 1.00 31.75 700 LEU A C 1
ATOM 5707 O O . LEU A 1 700 ? -32.949 -17.218 58.093 1.00 31.75 700 LEU A O 1
#

Sequence (700 aa):
MDPNDTKLLLEETSKNTLEANIEPKTLEVLNKILNTLLSMNNRIAKIETEVEKIEDVKQQLSSVVQRMDHVENNIADLQQHNKEMENSFEGMGQVVEKALEKCELNRNDIEKIEETTMQEKSIIKELQETVLDLKCRSMKNNLVFNGLTYHPSEDCEAKLQDFINRQLGIEYMVTLGNVHRFGKYGRNGARPIVARFVYRKELEHVLKQAYRLKNTNFGINEQFPPEIEIRRRKLYPIFKKEKSLGKQARLVRDKLYINGQLFNPENININPANNDREIINQRTPSTPQHREAANSPPIPPRSKRTQTKLDNLDVLELPREYDYFAKNRRKFKNKSGGILIIFKKNLKQYLRFLKSDSEFVQWIEISNQISSLDQHTLFGCTYVPPEFSKYSSDESFIEIEEELLIFSQGIKNIVIVGDFNARTSSLKDYVDDDINLQEILQIEEDIINDNTSSYSILKENNILQRFNKDTGRVNKYGTKLLDFCKRCNLFIANGRLFSDNGIGHTTCKDASMVDYLLLSPNSFNITTDFEIIDFNPMFSDVHNRVHFTMKIDNDNHQKNLTFNQKVDQHVRWRSDKTNEFIQEINDDPNNSLNELNIMLNKMNENTQVNVDQINSFIDNLCKFLVNSATDAFSDNKNNRTGVDNTFTYRIQHTRKQVRHVSKRTAASSGKSISNVPNTFPPSTKYPFSSQNVKDAPSAL

Foldseek 3Di:
DDPVVVVVVVVVVVVPDDDDPDPPVNVVVVVVVVVVVVVVVVVVVVVVVVVVVVVVVVVVVVVVVVVVVVVVVVVVVVVVVVVVVVVVVVVVVVVVVVVVVVVVVVVVVVVVVVVVVVVVVVVVVVVVVVVQVVQCVVQVQKKKKPDDDDDPPDDQQVSVQVCCCPQLVPPDRFDWDDWDFDDDQDPVRGGIIMIGGPDSVVSVSSVVSQVSCPPHRMDMDRDHDPVQVVLVVVCVVVQVVLVVVVWPWDQDRNWIATNNHTDDPVPDPDDPDDDPDDDPDDDDDDDDDDDDDDDDDDDPDPDPPDPDFDDPPDDDDDPPQKDKDKQADDPDPDTHDTDIDIDGPVQVLQWDWDDAPASFWTKIWGHCQQFVDPFIAIEIEGDADACPDPRHDPCNLVSVLLVCLVPCVRPQWYKYWYFLNWFQAQDFLEDDDPPVVCVLPPDDPPPPPDQVVLVVVCVVVVQRHADAPQNDDGDPSNVSNSVSCHLVQKHWNQCRDDPRPVPRADFWQSHGNRITIITHSVNVVFWDDWDFADDDPVVDPTGTDTDTDGHGDDPDDDDDDDDPDDPDPDQDDDPVQVVQLVVLLVPPVVCLVVVLVVLVVVQVPDPDRDPVSVLVSLVSVQQSSRVSSCVRRPPDPPDDDDRDCSSSSVVVSVVVVVVVVVVVVVSVVPDDDDDDDDDDDDDDDDDDDDDDDDDDDDDD

InterPro domains:
  IPR036691 Endonuclease/exonuclease/phosphatase superfamily [G3DSA:3.60.10.10] (306-553)
  IPR036691 Endonuclease/exonuclease/phosphatase superfamily [SSF56219] (308-552)

Radius of gyration: 47.56 Å; chains: 1; bounding box: 124×63×160 Å

Organism: Mytilus edulis (NCBI:txid6550)

Secondary structure (DSSP, 8-state):
--HHHHHHHHHHHHTS-S-----HHHHHHHHHHHHHHHHHHHHHHHHHHHHHHHHHHHHHHHHHHHHHHHHHHHHHHHHHHHHHHHHHHHHHHHHHHHHHHHHHHHHHHHHHHHHHHHHHHHHHHHHHHHHHHHHHHHHTTEEEEESPPP-TT--HHHHHHHHHHHHH---SPP-EEEEEE-SS--TTS-PPEEEEES-HHHHHHHHHHGGGGTTSS-EEEE---HHHHHHHHHHHHHHHHHHHTT--EEEETTEEEETTEE--GGG------S-SS-------------------PPPP-----------TT------TTEEEEEE---S-SS----EEEEEEGGGGGGEEE-----SSEEEEEEPTTTS-SSS-EEEEEEEPPPTTSTT--SSHHHHHHHHHHHHTTT--EEEEEEE-----TT--SS----HHHHHHH---GGG-TTHHHHHHHHHHTT------S--SPPPHHHHHHHHHHHHHT-EE-TTTSGGGTTT---SBTTTB--EEEEE-HHHHHHEEEEEEEPP-TTT-SSBPEEEEEE------------------------GGGHHHHHHHHHH-TT-HHHHHHHHHHHHHT-SS--HHHHHHHHHHHHHHHHHHHHHHH-S-TT-------HHHHHHHHHHHHHHHHHHHHHHTTT-PPPPPP---PPP---PPPP----------